Protein AF-T0QA94-F1 (afdb_monomer)

InterPro domains:
  IPR002893 Zinc finger, MYND-type [PF01753] (145-176)
  IPR002893 Zinc finger, MYND-type [PS50865] (138-176)

Foldseek 3Di:
DDDDDDDDDDDDDDDDDDDDDDDDPDPPPDDDPDDDDDDDDDLDDPVVVVVVVVVVVVVVVVVVVVVVVCVVPPDDDDDDDDDDDPPPPPPPPVPDDPPFPADPVRHRDFDAFADDPQLVVLLVLLLQEWAAEQAALQQPDPGHDDQWDADPQQQRHTHNDPVSCVVLCVPVVQLSVVSSVLVHHYDYDHQVVLCSVPPPLCFQVPDPVDQAAQRRRDGPVRADWDAAPQHRGIHGPNVVVDDPPLPDCSHLNCVLLPQALSNVVVVVVDPGSDLLPDPDVVSVCQQAVPPDPPPFQFQHRSNQIGSSDPGHHRPVSGRRSGRCWGAALPDRHTHNAQFFEWEQDPSGIHHCVRNVPDPPRDGNHYHYDDD

Radius of gyration: 29.05 Å; Cα contacts (8 Å, |Δi|>4): 501; chains: 1; bounding box: 118×74×73 Å

Secondary structure (DSSP, 8-state):
-----------------------------PPP--PPPP-----SPPHHHHHHHHHHHHHHHHHHHHHHHHHHSS---------------------S-----B-TTSPBPPPPP---HHHHHHHHHHHTEEEEESBB-STT---BSTT-EE-TTT-S-EESSHHHHHHHHHHHHHHHHHHHHTT-EEEEE-HHHHHHHS-TT--S-TT---SB-TTT--BTTTS-EEE-TTT--EEE--GGG--TT------HHHHHHHHSHHHHHHHHT---S-TTT---HHHHHHHTT---TTS---S--HHHHBTT-SSPPPSTTS-TT--SSEEPSSSS-EE-TTTS-EEEETTEEEETTTTTPPTTPPTT-EEE---

pLDDT: mean 78.5, std 19.85, range [34.31, 98.0]

Mean predicted aligned error: 13.67 Å

Organism: Saprolegnia diclina (strain VS20) (NCBI:txid1156394)

Solvent-accessible surface area (backbone atoms only — not comparable to full-atom values): 22351 Å² total; per-residue (Å²): 136,86,87,86,89,84,83,88,79,90,79,91,79,82,91,76,90,75,89,76,89,76,82,74,84,81,78,78,79,76,75,83,79,85,72,78,83,77,79,84,76,87,88,64,80,58,67,68,55,59,50,49,52,51,52,52,54,50,52,54,51,54,53,52,50,55,54,53,54,57,61,65,75,67,73,88,80,87,77,91,81,90,82,93,72,90,74,80,77,74,72,76,76,78,78,78,74,83,67,67,55,49,43,100,81,70,45,70,49,80,74,79,72,53,68,52,72,69,27,50,49,38,34,57,49,32,75,34,26,28,53,25,60,41,26,29,39,49,73,93,46,87,62,64,49,90,71,42,43,59,41,90,78,27,41,58,50,23,20,68,45,72,65,54,47,58,71,44,35,85,65,45,54,62,47,40,54,53,41,37,73,72,62,34,38,36,42,72,41,50,62,67,63,49,37,72,76,54,45,87,62,48,44,46,38,79,82,60,87,51,76,35,14,75,61,31,58,43,32,66,93,30,30,51,71,38,66,41,91,45,45,33,46,34,23,33,57,43,51,90,73,61,60,86,91,57,68,71,69,87,25,50,40,50,38,26,47,70,49,15,48,48,27,44,38,50,72,73,60,58,90,59,57,31,58,86,76,34,82,52,65,70,51,42,54,51,45,33,38,82,76,40,97,83,76,47,35,30,37,63,16,51,37,30,22,34,44,63,41,94,65,63,56,60,49,86,70,39,56,56,69,45,42,84,30,34,52,24,65,86,48,96,49,73,36,44,69,73,55,42,42,34,19,47,43,96,83,38,43,24,42,36,76,82,45,65,50,65,88,85,64,53,65,38,34,75,43,80,60,94,125

Sequence (371 aa):
MLANGSNFRAVGGSVIQSATNLRRPSMAHRAPTTRAPPNGPDGFPPMHMLQAMLNQAQRSVDKLNKINDKKRNGDNHASDDDDDASDDDDAYDDDGNANERLDMFGNPMPRATRRKPASAARLTLRLKQMFVPRRCEVVDCDLDGADVKPCAKCRCVFYCGRDHQRQDWARHKIDCKHIASLGLSGIPYDEDEELEKFPFDVFPVVNSTVDTCFVCGAGESEVHLGVTECCGLVVCDNEHEYLMGSYSRKHCWRSHGKYTTCGFHKKEGHGHPDWRTCPHMECVKQRENRSDPRGGGGGRSWYATNGFNATPMLASDIPKGSMLTGKCATCPRRIADGWDNVAMTKDGTLCTVCGKVPPGAPPGGVSFQLR

Structure (mmCIF, N/CA/C/O backbone):
data_AF-T0QA94-F1
#
_entry.id   AF-T0QA94-F1
#
loop_
_atom_site.group_PDB
_atom_site.id
_atom_site.type_symbol
_atom_site.label_atom_id
_atom_site.label_alt_id
_atom_site.label_comp_id
_atom_site.label_asym_id
_atom_site.label_entity_id
_atom_site.label_seq_id
_atom_site.pdbx_PDB_ins_code
_atom_site.Cartn_x
_atom_site.Cartn_y
_atom_site.Cartn_z
_atom_site.occupancy
_atom_site.B_iso_or_equiv
_atom_site.auth_seq_id
_atom_site.auth_comp_id
_atom_site.auth_asym_id
_atom_site.auth_atom_id
_atom_site.pdbx_PDB_model_num
ATOM 1 N N . MET A 1 1 ? -82.805 -9.564 35.779 1.00 39.44 1 MET A N 1
ATOM 2 C CA . MET A 1 1 ? -81.622 -9.858 36.610 1.00 39.44 1 MET A CA 1
ATOM 3 C C . MET A 1 1 ? -80.419 -9.165 35.996 1.00 39.44 1 MET A C 1
ATOM 5 O O . MET A 1 1 ? -80.162 -9.380 34.824 1.00 39.44 1 MET A O 1
ATOM 9 N N . LEU A 1 2 ? -79.764 -8.348 36.822 1.00 40.50 2 LEU A N 1
ATOM 10 C CA . LEU A 1 2 ? -78.394 -7.824 36.751 1.00 40.50 2 LEU A CA 1
ATOM 11 C C . LEU A 1 2 ? -77.979 -6.916 35.579 1.00 40.50 2 LEU A C 1
ATOM 13 O O . LEU A 1 2 ? -77.850 -7.308 34.425 1.00 40.50 2 LEU A O 1
ATOM 17 N N . ALA A 1 3 ? -77.719 -5.676 35.992 1.00 48.91 3 ALA A N 1
ATOM 18 C CA . ALA A 1 3 ? -77.043 -4.597 35.302 1.00 48.91 3 ALA A CA 1
ATOM 19 C C . ALA A 1 3 ? -75.530 -4.842 35.176 1.00 48.91 3 ALA A C 1
ATOM 21 O O . ALA A 1 3 ? -74.948 -5.547 35.997 1.00 48.91 3 ALA A O 1
ATOM 22 N N . ASN A 1 4 ? -74.893 -4.149 34.229 1.00 46.69 4 ASN A N 1
ATOM 23 C CA . ASN A 1 4 ? -73.638 -3.447 34.496 1.00 46.69 4 ASN A CA 1
ATOM 24 C C . ASN A 1 4 ? -73.365 -2.395 33.417 1.00 46.69 4 ASN A C 1
ATOM 26 O O . ASN A 1 4 ? -73.217 -2.707 32.239 1.00 46.69 4 ASN A O 1
ATOM 30 N N . GLY A 1 5 ? -73.288 -1.141 33.859 1.00 42.22 5 GLY A N 1
ATOM 31 C CA . GLY A 1 5 ? -72.680 -0.033 33.137 1.00 42.22 5 GLY A CA 1
ATOM 32 C C . GLY A 1 5 ? -71.413 0.423 33.860 1.00 42.22 5 GLY A C 1
ATOM 33 O O . GLY A 1 5 ? -71.286 0.234 35.068 1.00 42.22 5 GLY A O 1
ATOM 34 N N . SER A 1 6 ? -70.475 1.023 33.130 1.00 41.94 6 SER A N 1
ATOM 35 C CA . SER A 1 6 ? -69.462 1.971 33.637 1.00 41.94 6 SER A CA 1
ATOM 36 C C . SER A 1 6 ? -68.804 2.631 32.415 1.00 41.94 6 SER A C 1
ATOM 38 O O . SER A 1 6 ? -68.250 1.948 31.566 1.00 41.94 6 SER A O 1
ATOM 40 N N . ASN A 1 7 ? -69.088 3.905 32.145 1.00 41.56 7 ASN A N 1
ATOM 41 C CA . ASN A 1 7 ? -68.403 5.111 32.641 1.00 41.56 7 ASN A CA 1
ATOM 42 C C . ASN A 1 7 ? -67.219 5.550 31.763 1.00 41.56 7 ASN A C 1
ATOM 44 O O . ASN A 1 7 ? -66.060 5.250 32.031 1.00 41.56 7 ASN A O 1
ATOM 48 N N . PHE A 1 8 ? -67.552 6.364 30.758 1.00 39.94 8 PHE A N 1
ATOM 49 C CA . PHE A 1 8 ? -66.645 7.314 30.119 1.00 39.94 8 PHE A CA 1
ATOM 50 C C . PHE A 1 8 ? -66.396 8.492 31.072 1.00 39.94 8 PHE A C 1
ATOM 52 O O . PHE A 1 8 ? -67.340 9.148 31.511 1.00 39.94 8 PHE A O 1
ATOM 59 N N . ARG A 1 9 ? -65.127 8.787 31.367 1.00 43.50 9 ARG A N 1
ATOM 60 C CA . ARG A 1 9 ? -64.711 10.031 32.027 1.00 43.50 9 ARG A CA 1
ATOM 61 C C . ARG A 1 9 ? -63.928 10.879 31.033 1.00 43.50 9 ARG A C 1
ATOM 63 O O . ARG A 1 9 ? -62.836 10.507 30.618 1.00 43.50 9 ARG A O 1
ATOM 70 N N . ALA A 1 10 ? -64.506 12.022 30.684 1.00 45.50 10 ALA A N 1
ATOM 71 C CA . ALA A 1 10 ? -63.812 13.137 30.065 1.00 45.50 10 ALA A CA 1
ATOM 72 C C . ALA A 1 10 ? -62.982 13.873 31.126 1.00 45.50 10 ALA A C 1
ATOM 74 O O . ALA A 1 10 ? -63.471 14.130 32.226 1.00 45.50 10 ALA A O 1
ATOM 75 N N . VAL A 1 11 ? -61.752 14.246 30.778 1.00 46.16 11 VAL A N 1
ATOM 76 C CA . VAL A 1 11 ? -60.982 15.262 31.501 1.00 46.16 11 VAL A CA 1
ATOM 77 C C . VAL A 1 11 ? -60.382 16.195 30.458 1.00 46.16 11 VAL A C 1
ATOM 79 O O . VAL A 1 11 ? -59.527 15.798 29.670 1.00 46.16 11 VAL A O 1
ATOM 82 N N . GLY A 1 12 ? -60.893 17.426 30.432 1.00 45.09 12 GLY A N 1
ATOM 83 C CA . GLY A 1 12 ? -60.278 18.548 29.737 1.00 45.09 12 GLY A CA 1
ATOM 84 C C . GLY A 1 12 ? -59.026 19.009 30.480 1.00 45.09 12 GLY A C 1
ATOM 85 O O . GLY A 1 12 ? -58.983 18.997 31.709 1.00 45.09 12 GLY A O 1
ATOM 86 N N . GLY A 1 13 ? -58.010 19.413 29.723 1.00 37.00 13 GLY A N 1
ATOM 87 C CA . GLY A 1 13 ? -56.735 19.893 30.242 1.00 37.00 13 GLY A CA 1
ATOM 88 C C . GLY A 1 13 ? -56.218 21.045 29.394 1.00 37.00 13 GLY A C 1
ATOM 89 O O . GLY A 1 13 ? -55.941 20.884 28.213 1.00 37.00 13 GLY A O 1
ATOM 90 N N . SER A 1 14 ? -56.166 22.202 30.042 1.00 40.41 14 SER A N 1
ATOM 91 C CA . SER A 1 14 ? -55.865 23.544 29.557 1.00 40.41 14 SER A CA 1
ATOM 92 C C . SER A 1 14 ? -54.605 23.690 28.693 1.00 40.41 14 SER A C 1
ATOM 94 O O . SER A 1 14 ? -53.555 23.117 28.977 1.00 40.41 14 SER A O 1
ATOM 96 N N . VAL A 1 15 ? -54.711 24.565 27.692 1.00 47.59 15 VAL A N 1
ATOM 97 C CA . VAL A 1 15 ? -53.607 25.125 26.908 1.00 47.59 15 VAL A CA 1
ATOM 98 C C . VAL A 1 15 ? -52.824 26.100 27.792 1.00 47.59 15 VAL A C 1
ATOM 100 O O . VAL A 1 15 ? -53.348 27.140 28.181 1.00 47.59 15 VAL A O 1
ATOM 103 N N . ILE A 1 16 ? -51.558 25.792 28.078 1.00 42.38 16 ILE A N 1
ATOM 104 C CA . ILE A 1 16 ? -50.583 26.765 28.584 1.00 42.38 16 ILE A CA 1
ATOM 105 C C . ILE A 1 16 ? -49.449 26.844 27.567 1.00 42.38 16 ILE A C 1
ATOM 107 O O . ILE A 1 16 ? -48.626 25.941 27.435 1.00 42.38 16 ILE A O 1
ATOM 111 N N . GLN A 1 17 ? -49.436 27.950 26.827 1.00 46.09 17 GLN A N 1
ATOM 112 C CA . GLN A 1 17 ? -48.288 28.396 26.056 1.00 46.09 17 GLN A CA 1
ATOM 113 C C . GLN A 1 17 ? -47.195 28.822 27.041 1.00 46.09 17 GLN A C 1
ATOM 115 O O . GLN A 1 17 ? -47.398 29.706 27.869 1.00 46.09 17 GLN A O 1
ATOM 120 N N . SER A 1 18 ? -46.028 28.193 26.968 1.00 39.38 18 SER A N 1
ATOM 121 C CA . SER A 1 18 ? -44.815 28.669 27.632 1.00 39.38 18 SER A CA 1
ATOM 122 C C . SER A 1 18 ? -43.695 28.706 26.608 1.00 39.38 18 SER A C 1
ATOM 124 O O . SER A 1 18 ? -43.066 27.701 26.287 1.00 39.38 18 SER A O 1
ATOM 126 N N . ALA A 1 19 ? -43.501 29.903 26.059 1.00 44.25 19 ALA A N 1
ATOM 127 C CA . ALA A 1 19 ? -42.367 30.260 25.233 1.00 44.25 19 ALA A CA 1
ATOM 128 C C . ALA A 1 19 ? -41.099 30.252 26.096 1.00 44.25 19 ALA A C 1
ATOM 130 O O . ALA A 1 19 ? -40.897 31.126 26.937 1.00 44.25 19 ALA A O 1
ATOM 131 N N . THR A 1 20 ? -40.233 29.266 25.880 1.00 40.88 20 THR A N 1
ATOM 132 C CA . THR A 1 20 ? -38.862 29.283 26.390 1.00 40.88 20 THR A CA 1
ATOM 133 C C . THR A 1 20 ? -37.932 29.739 25.272 1.00 40.88 20 THR A C 1
ATOM 135 O O . THR A 1 20 ? -37.656 29.035 24.304 1.00 40.88 20 THR A O 1
ATOM 138 N N . ASN A 1 21 ? -37.475 30.984 25.413 1.00 46.50 21 ASN A N 1
ATOM 139 C CA . ASN A 1 21 ? -36.392 31.584 24.647 1.00 46.50 21 ASN A CA 1
ATOM 140 C C . ASN A 1 21 ? -35.076 30.852 24.950 1.00 46.50 21 ASN A C 1
ATOM 142 O O . ASN A 1 21 ? -34.392 31.178 25.920 1.00 46.50 21 ASN A O 1
ATOM 146 N N . LEU A 1 22 ? -34.687 29.903 24.098 1.00 38.88 22 LEU A N 1
ATOM 147 C CA . LEU A 1 22 ? -33.303 29.442 24.017 1.00 38.88 22 LEU A CA 1
ATOM 148 C C . LEU A 1 22 ? -32.576 30.262 22.950 1.00 38.88 22 LEU A C 1
ATOM 150 O O . LEU A 1 22 ? -32.719 30.055 21.745 1.00 38.88 22 LEU A O 1
ATOM 154 N N . ARG A 1 23 ? -31.797 31.232 23.438 1.00 37.19 23 ARG A N 1
ATOM 155 C CA . ARG A 1 23 ? -30.817 31.996 22.667 1.00 37.19 23 ARG A CA 1
ATOM 156 C C . ARG A 1 23 ? -29.830 31.027 22.012 1.00 37.19 23 ARG A C 1
ATOM 158 O O . ARG A 1 23 ? -29.016 30.412 22.694 1.00 37.19 23 ARG A O 1
ATOM 165 N N . ARG A 1 24 ? -29.880 30.929 20.684 1.00 38.28 24 ARG A N 1
ATOM 166 C CA . ARG A 1 24 ? -28.776 30.401 19.877 1.00 38.28 24 ARG A CA 1
ATOM 167 C C . ARG A 1 24 ? -27.602 31.388 19.954 1.00 38.28 24 ARG A C 1
ATOM 169 O O . ARG A 1 24 ? -27.835 32.582 19.752 1.00 38.28 24 ARG A O 1
ATOM 176 N N . PRO A 1 25 ? -26.359 30.948 20.204 1.00 40.47 25 PRO A N 1
ATOM 177 C CA . PRO A 1 25 ? -25.208 31.800 19.969 1.00 40.47 25 PRO A CA 1
ATOM 178 C C . PRO A 1 25 ? -25.073 32.042 18.461 1.00 40.47 25 PRO A C 1
ATOM 180 O O . PRO A 1 25 ? -24.965 31.117 17.657 1.00 40.47 25 PRO A O 1
ATOM 183 N N . SER A 1 26 ? -25.131 33.320 18.101 1.00 34.31 26 SER A N 1
ATOM 184 C CA . SER A 1 26 ? -24.800 33.863 16.789 1.00 34.31 26 SER A CA 1
ATOM 185 C C . SER A 1 26 ? -23.348 33.519 16.449 1.00 34.31 26 SER A C 1
ATOM 187 O O . SER A 1 26 ? -22.424 34.174 16.931 1.00 34.31 26 SER A O 1
ATOM 189 N N . MET A 1 27 ? -23.145 32.508 15.605 1.00 39.09 27 MET A N 1
ATOM 190 C CA . MET A 1 27 ? -21.899 32.324 14.863 1.00 39.09 27 MET A CA 1
ATOM 191 C C . MET A 1 27 ? -21.806 33.467 13.851 1.00 39.09 27 MET A C 1
ATOM 193 O O . MET A 1 27 ? -22.441 33.442 12.798 1.00 39.09 27 MET A O 1
ATOM 197 N N . ALA A 1 28 ? -21.064 34.513 14.209 1.00 35.12 28 ALA A N 1
ATOM 198 C CA . ALA A 1 28 ? -20.708 35.574 13.286 1.00 35.12 28 ALA A CA 1
ATOM 199 C C . ALA A 1 28 ? -19.856 34.970 12.162 1.00 35.12 28 ALA A C 1
ATOM 201 O O . ALA A 1 28 ? -18.692 34.622 12.362 1.00 35.12 28 ALA A O 1
ATOM 202 N N . HIS A 1 29 ? -20.452 34.844 10.979 1.00 36.75 29 HIS A N 1
ATOM 203 C CA . HIS A 1 29 ? -19.726 34.627 9.740 1.00 36.75 29 HIS A CA 1
ATOM 204 C C . HIS A 1 29 ? -18.746 35.788 9.545 1.00 36.75 29 HIS A C 1
ATOM 206 O O . HIS A 1 29 ? -19.143 36.913 9.241 1.00 36.75 29 HIS A O 1
ATOM 212 N N . ARG A 1 30 ? -17.450 35.519 9.728 1.00 37.78 30 ARG A N 1
ATOM 213 C CA . ARG A 1 30 ? -16.406 36.375 9.166 1.00 37.78 30 ARG A CA 1
ATOM 214 C C . ARG A 1 30 ? -16.499 36.264 7.649 1.00 37.78 30 ARG A C 1
ATOM 216 O O . ARG A 1 30 ? -16.363 35.175 7.096 1.00 37.78 30 ARG A O 1
ATOM 223 N N . ALA A 1 31 ? -16.759 37.396 7.005 1.00 36.28 31 ALA A N 1
ATOM 224 C CA . ALA A 1 31 ? -16.679 37.538 5.563 1.00 36.28 31 ALA A CA 1
ATOM 225 C C . ALA A 1 31 ? -15.277 37.128 5.068 1.00 36.28 31 ALA A C 1
ATOM 227 O O . ALA A 1 31 ? -14.283 37.454 5.730 1.00 36.28 31 ALA A O 1
ATOM 228 N N . PRO A 1 32 ? -15.171 36.437 3.922 1.00 38.12 32 PRO A N 1
ATOM 229 C CA . PRO A 1 32 ? -13.886 36.153 3.311 1.00 38.12 32 PRO A CA 1
ATOM 230 C C . PRO A 1 32 ? -13.275 37.471 2.836 1.00 38.12 32 PRO A C 1
ATOM 232 O O . PRO A 1 32 ? -13.829 38.176 1.994 1.00 38.12 32 PRO A O 1
ATOM 235 N N . THR A 1 33 ? -12.123 37.822 3.397 1.00 37.84 33 THR A N 1
ATOM 236 C CA . THR A 1 33 ? -11.289 38.897 2.870 1.00 37.84 33 THR A CA 1
ATOM 237 C C . THR A 1 33 ? -10.797 38.476 1.492 1.00 37.84 33 THR A C 1
ATOM 239 O O . THR A 1 33 ? -9.963 37.579 1.375 1.00 37.84 33 THR A O 1
ATOM 242 N N . THR A 1 34 ? -11.309 39.125 0.452 1.00 39.06 34 THR A N 1
ATOM 243 C CA . THR A 1 34 ? -10.773 39.066 -0.906 1.00 39.06 34 THR A CA 1
ATOM 244 C C . THR A 1 34 ? -9.360 39.648 -0.904 1.00 39.06 34 THR A C 1
ATOM 246 O O . THR A 1 34 ? -9.174 40.861 -1.011 1.00 39.06 34 THR A O 1
ATOM 249 N N . ARG A 1 35 ? -8.349 38.791 -0.743 1.00 36.94 35 ARG A N 1
ATOM 250 C CA . ARG A 1 35 ? -6.980 39.105 -1.153 1.00 36.94 35 ARG A CA 1
ATOM 251 C C . ARG A 1 35 ? -6.830 38.690 -2.610 1.00 36.94 35 ARG A C 1
ATOM 253 O O . ARG A 1 35 ? -7.081 37.540 -2.955 1.00 36.94 35 ARG A O 1
ATOM 260 N N . ALA A 1 36 ? -6.452 39.653 -3.443 1.00 40.12 36 ALA A N 1
ATOM 261 C CA . ALA A 1 36 ? -6.020 39.414 -4.812 1.00 40.12 36 ALA A CA 1
ATOM 262 C C . ALA A 1 36 ? -4.850 38.404 -4.838 1.00 40.12 36 ALA A C 1
ATOM 264 O O . ALA A 1 36 ? -4.050 38.392 -3.895 1.00 40.12 36 ALA A O 1
ATOM 265 N N . PRO A 1 37 ? -4.740 37.568 -5.885 1.00 38.50 37 PRO A N 1
ATOM 266 C CA . PRO A 1 37 ? -3.663 36.594 -5.994 1.00 38.50 37 PRO A CA 1
ATOM 267 C C . PRO A 1 37 ? -2.320 37.314 -6.194 1.00 38.50 37 PRO A C 1
ATOM 269 O O . PRO A 1 37 ? -2.229 38.194 -7.055 1.00 38.50 37 PRO A O 1
ATOM 272 N N . PRO A 1 38 ? -1.265 36.971 -5.435 1.00 43.75 38 PRO A N 1
ATOM 273 C CA . PRO A 1 38 ? 0.080 37.328 -5.837 1.00 43.75 38 PRO A CA 1
ATOM 274 C C . PRO A 1 38 ? 0.463 36.480 -7.054 1.00 43.75 38 PRO A C 1
ATOM 276 O O . PRO A 1 38 ? 0.196 35.281 -7.111 1.00 43.75 38 PRO A O 1
ATOM 279 N N . ASN A 1 39 ? 1.068 37.148 -8.032 1.00 41.75 39 ASN A N 1
ATOM 280 C CA . ASN A 1 39 ? 1.710 36.547 -9.193 1.00 41.75 39 ASN A CA 1
ATOM 281 C C . ASN A 1 39 ? 2.554 35.323 -8.792 1.00 41.75 39 ASN A C 1
ATOM 283 O O . ASN A 1 39 ? 3.254 35.365 -7.778 1.00 41.75 39 ASN A O 1
ATOM 287 N N . GLY A 1 40 ? 2.482 34.257 -9.596 1.00 44.03 40 GLY A N 1
ATOM 288 C CA . GLY A 1 40 ? 3.290 33.049 -9.417 1.00 44.03 40 GLY A CA 1
ATOM 289 C C . GLY A 1 40 ? 4.795 33.336 -9.409 1.00 44.03 40 GLY A C 1
ATOM 290 O O . GLY A 1 40 ? 5.244 34.370 -9.913 1.00 44.03 40 GLY A O 1
ATOM 291 N N . PRO A 1 41 ? 5.574 32.413 -8.831 1.00 49.84 41 PRO A N 1
ATOM 292 C CA . PRO A 1 41 ? 6.520 31.702 -9.690 1.00 49.84 41 PRO A CA 1
ATOM 293 C C . PRO A 1 41 ? 6.672 30.211 -9.335 1.00 49.84 41 PRO A C 1
ATOM 295 O O . PRO A 1 41 ? 6.612 29.827 -8.171 1.00 49.84 41 PRO A O 1
ATOM 298 N N . ASP A 1 42 ? 6.869 29.391 -10.369 1.00 52.03 42 ASP A N 1
ATOM 299 C CA . ASP A 1 42 ? 7.650 28.144 -10.401 1.00 52.03 42 ASP A CA 1
ATOM 300 C C . ASP A 1 42 ? 7.846 27.407 -9.060 1.00 52.03 42 ASP A C 1
ATOM 302 O O . ASP A 1 42 ? 8.911 27.438 -8.446 1.00 52.03 42 ASP A O 1
ATOM 306 N N . GLY A 1 43 ? 6.807 26.696 -8.621 1.00 43.69 43 GLY A N 1
ATOM 307 C CA . GLY A 1 43 ? 6.796 25.888 -7.398 1.00 43.69 43 GLY A CA 1
ATOM 308 C C . GLY A 1 43 ? 7.331 24.463 -7.563 1.00 43.69 43 GLY A C 1
ATOM 309 O O . GLY A 1 43 ? 6.777 23.549 -6.962 1.00 43.69 43 GLY A O 1
ATOM 310 N N . PHE A 1 44 ? 8.369 24.243 -8.374 1.00 48.16 44 PHE A N 1
ATOM 311 C CA . PHE A 1 44 ? 9.079 22.959 -8.364 1.00 48.16 44 PHE A CA 1
ATOM 312 C C . PHE A 1 44 ? 10.291 23.051 -7.432 1.00 48.16 44 PHE A C 1
ATOM 314 O O . PHE A 1 44 ? 11.080 23.993 -7.565 1.00 48.16 44 PHE A O 1
ATOM 321 N N . PRO A 1 45 ? 10.497 22.087 -6.514 1.00 53.94 45 PRO A N 1
ATOM 322 C CA . PRO A 1 45 ? 11.732 22.034 -5.754 1.00 53.94 45 PRO A CA 1
ATOM 323 C C . PRO A 1 45 ? 12.896 21.911 -6.747 1.00 53.94 45 PRO A C 1
ATOM 325 O O . PRO A 1 45 ? 12.838 21.103 -7.681 1.00 53.94 45 PRO A O 1
ATOM 328 N N . PRO A 1 46 ? 13.958 22.713 -6.596 1.00 60.66 46 PRO A N 1
ATOM 329 C CA . PRO A 1 46 ? 15.072 22.681 -7.526 1.00 60.66 46 PRO A CA 1
ATOM 330 C C . PRO A 1 46 ? 15.676 21.269 -7.545 1.00 60.66 46 PRO A C 1
ATOM 332 O O . PRO A 1 46 ? 15.890 20.670 -6.493 1.00 60.66 46 PRO A O 1
ATOM 335 N N . MET A 1 47 ? 15.965 20.736 -8.738 1.00 62.06 47 MET A N 1
ATOM 336 C CA . MET A 1 47 ? 16.381 19.336 -8.971 1.00 62.06 47 MET A CA 1
ATOM 337 C C . MET A 1 47 ? 17.490 18.820 -8.038 1.00 62.06 47 MET A C 1
ATOM 339 O O . MET A 1 47 ? 17.543 17.631 -7.722 1.00 62.06 47 MET A O 1
ATOM 343 N N . HIS A 1 48 ? 18.361 19.704 -7.544 1.00 62.84 48 HIS A N 1
ATOM 344 C CA . HIS A 1 48 ? 19.404 19.339 -6.585 1.00 62.84 48 HIS A CA 1
ATOM 345 C C . HIS A 1 48 ? 18.844 18.837 -5.241 1.00 62.84 48 HIS A C 1
ATOM 347 O O . HIS A 1 48 ? 19.472 17.999 -4.597 1.00 62.84 48 HIS A O 1
ATOM 353 N N . MET A 1 49 ? 17.666 19.306 -4.825 1.00 64.12 49 MET A N 1
ATOM 354 C CA . MET A 1 49 ? 17.009 18.904 -3.583 1.00 64.12 49 MET A CA 1
ATOM 355 C C . MET A 1 49 ? 16.396 17.505 -3.716 1.00 64.12 49 MET A C 1
ATOM 357 O O . MET A 1 49 ? 16.610 16.660 -2.848 1.00 64.12 49 MET A O 1
ATOM 361 N N . LEU A 1 50 ? 15.760 17.204 -4.854 1.00 57.72 50 LEU A N 1
ATOM 362 C CA . LEU A 1 50 ? 15.266 15.858 -5.160 1.00 57.72 50 LEU A CA 1
ATOM 363 C C . LEU A 1 50 ? 16.424 14.845 -5.238 1.00 57.72 50 LEU A C 1
ATOM 365 O O . LEU A 1 50 ? 16.351 13.760 -4.657 1.00 57.72 50 LEU A O 1
ATOM 369 N N . GLN A 1 51 ? 17.542 15.230 -5.863 1.00 72.44 51 GLN A N 1
ATOM 370 C CA . GLN A 1 51 ? 18.756 14.412 -5.896 1.00 72.44 51 GLN A CA 1
ATOM 371 C C . GLN A 1 51 ? 19.368 14.221 -4.497 1.00 72.44 51 GLN A C 1
ATOM 373 O O . GLN A 1 51 ? 19.832 13.128 -4.169 1.00 72.44 51 GLN A O 1
ATOM 378 N N . ALA A 1 52 ? 19.352 15.249 -3.642 1.00 69.69 52 ALA A N 1
ATOM 379 C CA . ALA A 1 52 ? 19.827 15.147 -2.262 1.00 69.69 52 ALA A CA 1
ATOM 380 C C . ALA A 1 52 ? 18.972 14.174 -1.431 1.00 69.69 52 ALA A C 1
ATOM 382 O O . ALA A 1 52 ? 19.524 13.369 -0.677 1.00 69.69 52 ALA A O 1
ATOM 383 N N . MET A 1 53 ? 17.651 14.179 -1.624 1.00 69.00 53 MET A N 1
ATOM 384 C CA . MET A 1 53 ? 16.733 13.244 -0.965 1.00 69.00 53 MET A CA 1
ATOM 385 C C . MET A 1 53 ? 16.947 11.800 -1.440 1.00 69.00 53 MET A C 1
ATOM 387 O O . MET A 1 53 ? 17.025 10.887 -0.614 1.00 69.00 53 MET A O 1
ATOM 391 N N . LEU A 1 54 ? 17.135 11.581 -2.747 1.00 71.88 54 LEU A N 1
ATOM 392 C CA . LEU A 1 54 ? 17.482 10.261 -3.291 1.00 71.88 54 LEU A CA 1
ATOM 393 C C . LEU A 1 54 ? 18.835 9.766 -2.757 1.00 71.88 54 LEU A C 1
ATOM 395 O O . LEU A 1 54 ? 18.952 8.615 -2.333 1.00 71.88 54 LEU A O 1
ATOM 399 N N . ASN A 1 55 ? 19.833 10.648 -2.669 1.00 81.19 55 ASN A N 1
ATOM 400 C CA . ASN A 1 55 ? 21.137 10.327 -2.090 1.00 81.19 55 ASN A CA 1
ATOM 401 C C . ASN A 1 55 ? 21.040 9.991 -0.587 1.00 81.19 55 ASN A C 1
ATOM 403 O O . ASN A 1 55 ? 21.754 9.111 -0.102 1.00 81.19 55 ASN A O 1
ATOM 407 N N . GLN A 1 56 ? 20.156 10.650 0.168 1.00 79.69 56 GLN A N 1
ATOM 408 C CA . GLN A 1 56 ? 19.926 10.356 1.588 1.00 79.69 56 GLN A CA 1
ATOM 409 C C . GLN A 1 56 ? 19.223 9.005 1.794 1.00 79.69 56 GLN A C 1
ATOM 411 O O . GLN A 1 56 ? 19.590 8.241 2.697 1.00 79.69 56 GLN A O 1
ATOM 416 N N . ALA A 1 57 ? 18.257 8.680 0.931 1.00 69.56 57 ALA A N 1
ATOM 417 C CA . ALA A 1 57 ? 17.616 7.371 0.905 1.00 69.56 57 ALA A CA 1
ATOM 418 C C . ALA A 1 57 ? 18.629 6.264 0.567 1.00 69.56 57 ALA A C 1
ATOM 420 O O . ALA A 1 57 ? 18.693 5.255 1.274 1.00 69.56 57 ALA A O 1
ATOM 421 N N . GLN A 1 58 ? 19.495 6.488 -0.427 1.00 77.88 58 GLN A N 1
ATOM 422 C CA . GLN A 1 58 ? 20.542 5.540 -0.811 1.00 77.88 58 GLN A CA 1
ATOM 423 C C . GLN A 1 58 ? 21.539 5.287 0.334 1.00 77.88 58 GLN A C 1
ATOM 425 O O . GLN A 1 58 ? 21.819 4.136 0.661 1.00 77.88 58 GLN A O 1
ATOM 430 N N . ARG A 1 59 ? 21.973 6.333 1.054 1.00 84.75 59 ARG A N 1
ATOM 431 C CA . ARG A 1 59 ? 22.854 6.193 2.235 1.00 84.75 59 ARG A CA 1
ATOM 432 C C . ARG A 1 59 ? 22.227 5.371 3.361 1.00 84.75 59 ARG A C 1
ATOM 434 O O . ARG A 1 59 ? 22.933 4.667 4.085 1.00 84.75 59 ARG A O 1
ATOM 441 N N . SER A 1 60 ? 20.910 5.463 3.528 1.00 78.12 60 SER A N 1
ATOM 442 C CA . SER A 1 60 ? 20.178 4.679 4.526 1.00 78.12 60 SER A CA 1
ATOM 443 C C . SER A 1 60 ? 20.100 3.199 4.132 1.00 78.12 60 SER A C 1
ATOM 445 O O . SER A 1 60 ? 20.255 2.335 4.996 1.00 78.12 60 SER A O 1
ATOM 447 N N . VAL A 1 61 ? 19.960 2.898 2.836 1.00 76.50 61 VAL A N 1
ATOM 448 C CA . VAL A 1 61 ? 20.052 1.531 2.296 1.00 76.50 61 VAL A CA 1
ATOM 449 C C . VAL A 1 61 ? 21.466 0.964 2.466 1.00 76.50 61 VAL A C 1
ATOM 451 O O . VAL A 1 61 ? 21.617 -0.136 2.996 1.00 76.50 61 VAL A O 1
ATOM 454 N N . ASP A 1 62 ? 22.507 1.729 2.134 1.00 83.06 62 ASP A N 1
ATOM 455 C CA . ASP A 1 62 ? 23.902 1.287 2.281 1.00 83.06 62 ASP A CA 1
ATOM 456 C C . ASP A 1 62 ? 24.271 1.012 3.748 1.00 83.06 62 ASP A C 1
ATOM 458 O O . ASP A 1 62 ? 25.001 0.067 4.057 1.00 83.06 62 ASP A O 1
ATOM 462 N N . LYS A 1 63 ? 23.729 1.805 4.685 1.00 85.50 63 LYS A N 1
ATOM 463 C CA . LYS A 1 63 ? 23.905 1.583 6.127 1.00 85.50 63 LYS A CA 1
ATOM 464 C C . LYS A 1 63 ? 23.239 0.285 6.593 1.00 85.50 63 LYS A C 1
ATOM 466 O O . LYS A 1 63 ? 23.809 -0.406 7.434 1.00 85.50 63 LYS A O 1
ATOM 471 N N . LEU A 1 64 ? 22.068 -0.060 6.055 1.00 75.00 64 LEU A N 1
ATOM 472 C CA . LEU A 1 64 ? 21.382 -1.320 6.365 1.00 75.00 64 LEU A CA 1
ATOM 473 C C . LEU A 1 64 ? 22.122 -2.533 5.787 1.00 75.00 64 LEU A C 1
ATOM 475 O O . LEU A 1 64 ? 22.275 -3.531 6.490 1.00 75.00 64 LEU A O 1
ATOM 479 N N . ASN A 1 65 ? 22.646 -2.429 4.564 1.00 75.44 65 ASN A N 1
ATOM 480 C CA . ASN A 1 65 ? 23.436 -3.500 3.949 1.00 75.44 65 ASN A CA 1
ATOM 481 C C . ASN A 1 65 ? 24.713 -3.788 4.754 1.00 75.44 65 ASN A C 1
ATOM 483 O O . ASN A 1 65 ? 24.955 -4.934 5.120 1.00 75.44 65 ASN A O 1
ATOM 487 N N . LYS A 1 66 ? 25.440 -2.745 5.185 1.00 80.81 66 LYS A N 1
ATOM 488 C CA . LYS A 1 66 ? 26.620 -2.896 6.059 1.00 80.81 66 LYS A CA 1
ATOM 489 C C . LYS A 1 66 ? 26.315 -3.574 7.399 1.00 80.81 66 LYS A C 1
ATOM 491 O O . LYS A 1 66 ? 27.171 -4.273 7.934 1.00 80.81 66 LYS A O 1
ATOM 496 N N . ILE A 1 67 ? 25.122 -3.367 7.965 1.00 76.62 67 ILE A N 1
ATOM 497 C CA . ILE A 1 67 ? 24.705 -4.041 9.207 1.00 76.62 67 ILE A CA 1
ATOM 498 C C . ILE A 1 67 ? 24.458 -5.535 8.954 1.00 76.62 67 ILE A C 1
ATOM 500 O O . ILE A 1 67 ? 24.839 -6.357 9.787 1.00 76.62 67 ILE A O 1
ATOM 504 N N . ASN A 1 68 ? 23.866 -5.893 7.812 1.00 65.38 68 ASN A N 1
ATOM 505 C CA . ASN A 1 68 ? 23.636 -7.290 7.442 1.00 65.38 68 ASN A CA 1
ATOM 506 C C . ASN A 1 68 ? 24.941 -8.033 7.129 1.00 65.38 68 ASN A C 1
ATOM 508 O O . ASN A 1 68 ? 25.116 -9.148 7.615 1.00 65.38 68 ASN A O 1
ATOM 512 N N . ASP A 1 69 ? 25.878 -7.409 6.413 1.00 70.75 69 ASP A N 1
ATOM 513 C CA . ASP A 1 69 ? 27.177 -8.022 6.096 1.00 70.75 69 ASP A CA 1
ATOM 514 C C . ASP A 1 69 ? 27.992 -8.300 7.365 1.00 70.75 69 ASP A C 1
ATOM 516 O O . ASP A 1 69 ? 28.572 -9.373 7.531 1.00 70.75 69 ASP A O 1
ATOM 520 N N . LYS A 1 70 ? 27.958 -7.376 8.334 1.00 67.69 70 LYS A N 1
ATOM 521 C CA . LYS A 1 70 ? 28.650 -7.551 9.618 1.00 67.69 70 LYS A CA 1
ATOM 522 C C . LYS A 1 70 ? 28.052 -8.672 10.472 1.00 67.69 70 LYS A C 1
ATOM 524 O O . LYS A 1 70 ? 28.761 -9.266 11.274 1.00 67.69 70 LYS A O 1
ATOM 529 N N . LYS A 1 71 ? 26.761 -8.965 10.294 1.00 66.50 71 LYS A N 1
ATOM 530 C CA . LYS A 1 71 ? 26.076 -10.076 10.964 1.00 66.50 71 LYS A CA 1
ATOM 531 C C . LYS A 1 71 ? 26.358 -11.423 10.292 1.00 66.50 71 LYS A C 1
ATOM 533 O O . LYS A 1 71 ? 26.276 -12.448 10.949 1.00 66.50 71 LYS A O 1
ATOM 538 N N . ARG A 1 72 ? 26.705 -11.413 9.002 1.00 60.22 72 ARG A N 1
ATOM 539 C CA . ARG A 1 72 ? 27.028 -12.614 8.222 1.00 60.22 72 ARG A CA 1
ATOM 540 C C . ARG A 1 72 ? 28.467 -13.096 8.438 1.00 60.22 72 ARG A C 1
ATOM 542 O O . ARG A 1 72 ? 28.712 -14.287 8.352 1.00 60.22 72 ARG A O 1
ATOM 549 N N . ASN A 1 73 ? 29.378 -12.187 8.789 1.00 60.41 73 ASN A N 1
ATOM 550 C CA . ASN A 1 73 ? 30.787 -12.500 9.061 1.00 60.41 73 ASN A CA 1
ATOM 551 C C . ASN A 1 73 ? 31.110 -12.723 10.555 1.00 60.41 73 ASN A C 1
ATOM 553 O O . ASN A 1 73 ? 32.281 -12.835 10.905 1.00 60.41 73 ASN A O 1
ATOM 557 N N . GLY A 1 74 ? 30.109 -12.713 11.445 1.00 51.00 74 GLY A N 1
ATOM 558 C CA . GLY A 1 74 ? 30.315 -12.758 12.900 1.00 51.00 74 GLY A CA 1
ATOM 559 C C . GLY A 1 74 ? 30.307 -14.150 13.534 1.00 51.00 74 GLY A C 1
ATOM 560 O O . GLY A 1 74 ? 30.881 -14.310 14.605 1.00 51.00 74 GLY A O 1
ATOM 561 N N . ASP A 1 75 ? 29.713 -15.144 12.877 1.00 53.25 75 ASP A N 1
ATOM 562 C CA . ASP A 1 75 ? 29.521 -16.483 13.434 1.00 53.25 75 ASP A CA 1
ATOM 563 C C . ASP A 1 75 ? 29.998 -17.506 12.398 1.00 53.25 75 ASP A C 1
ATOM 565 O O . ASP A 1 75 ? 29.249 -17.812 11.481 1.00 53.25 75 ASP A O 1
ATOM 569 N N . ASN A 1 76 ? 31.255 -17.956 12.487 1.00 47.59 76 ASN A N 1
ATOM 570 C CA . ASN A 1 76 ? 31.725 -19.240 11.944 1.00 47.59 76 ASN A CA 1
ATOM 571 C C . ASN A 1 76 ? 33.149 -19.520 12.450 1.00 47.59 76 ASN A C 1
ATOM 573 O O . ASN A 1 76 ? 34.145 -19.125 11.844 1.00 47.59 76 ASN A O 1
ATOM 577 N N . HIS A 1 77 ? 33.230 -20.200 13.591 1.00 50.97 77 HIS A N 1
ATOM 578 C CA . HIS A 1 77 ? 34.419 -20.932 14.012 1.00 50.97 77 HIS A CA 1
ATOM 579 C C . HIS A 1 77 ? 33.980 -22.302 14.546 1.00 50.97 77 HIS A C 1
ATOM 581 O O . HIS A 1 77 ? 33.040 -22.354 15.339 1.00 50.97 77 HIS A O 1
ATOM 587 N N . ALA A 1 78 ? 34.699 -23.348 14.121 1.00 45.22 78 ALA A N 1
ATOM 588 C CA . ALA A 1 78 ? 34.460 -24.790 14.291 1.00 45.22 78 ALA A CA 1
ATOM 589 C C . ALA A 1 78 ? 33.366 -25.361 13.363 1.00 45.22 78 ALA A C 1
ATOM 591 O O . ALA A 1 78 ? 32.244 -24.872 13.365 1.00 45.22 78 ALA A O 1
ATOM 592 N N . SER A 1 79 ? 33.606 -26.374 12.533 1.00 50.78 79 SER A N 1
ATOM 593 C CA . SER A 1 79 ? 34.656 -27.399 12.509 1.00 50.78 79 SER A CA 1
ATOM 594 C C . SER A 1 79 ? 34.935 -27.835 11.069 1.00 50.78 79 SER A C 1
ATOM 596 O O . SER A 1 79 ? 34.009 -27.925 10.262 1.00 50.78 79 SER A O 1
ATOM 598 N N . ASP A 1 80 ? 36.213 -28.092 10.800 1.00 54.47 80 ASP A N 1
ATOM 599 C CA . ASP A 1 80 ? 36.702 -28.907 9.691 1.00 54.47 80 ASP A CA 1
ATOM 600 C C . ASP A 1 80 ? 36.093 -30.317 9.784 1.00 54.47 80 ASP A C 1
ATOM 602 O O . ASP A 1 80 ? 35.886 -30.794 10.901 1.00 54.47 80 ASP A O 1
ATOM 606 N N . ASP A 1 81 ? 35.730 -30.894 8.634 1.00 53.31 81 ASP A N 1
ATOM 607 C CA . ASP A 1 81 ? 35.849 -32.318 8.264 1.00 53.31 81 ASP A CA 1
ATOM 608 C C . ASP A 1 81 ? 35.016 -32.579 6.983 1.00 53.31 81 ASP A C 1
ATOM 610 O O . ASP A 1 81 ? 33.787 -32.610 7.010 1.00 53.31 81 ASP A O 1
ATOM 614 N N . ASP A 1 82 ? 35.753 -32.696 5.874 1.00 53.31 82 ASP A N 1
ATOM 615 C CA . ASP A 1 82 ? 35.639 -33.664 4.772 1.00 53.31 82 ASP A CA 1
ATOM 616 C C . ASP A 1 82 ? 34.404 -33.786 3.837 1.00 53.31 82 ASP A C 1
ATOM 618 O O . ASP A 1 82 ? 33.236 -33.749 4.218 1.00 53.31 82 ASP A O 1
ATOM 622 N N . ASP A 1 83 ? 34.778 -34.057 2.576 1.00 46.81 83 ASP A N 1
ATOM 623 C CA . ASP A 1 83 ? 34.071 -34.750 1.487 1.00 46.81 83 ASP A CA 1
ATOM 624 C C . ASP A 1 83 ? 33.270 -33.945 0.439 1.00 46.81 83 ASP A C 1
ATOM 626 O O . ASP A 1 83 ? 32.050 -33.799 0.473 1.00 46.81 83 ASP A O 1
ATOM 630 N N . ASP A 1 84 ? 34.028 -33.486 -0.566 1.00 54.38 84 ASP A N 1
ATOM 631 C CA . ASP A 1 84 ? 33.913 -33.910 -1.975 1.00 54.38 84 ASP A CA 1
ATOM 632 C C . ASP A 1 84 ? 32.485 -34.075 -2.545 1.00 54.38 84 ASP A C 1
ATOM 634 O O . ASP A 1 84 ? 31.947 -35.173 -2.695 1.00 54.38 84 ASP A O 1
ATOM 638 N N . ALA A 1 85 ? 31.895 -32.954 -2.960 1.00 52.97 85 ALA A N 1
ATOM 639 C CA . ALA A 1 85 ? 30.860 -32.939 -3.983 1.00 52.97 85 ALA A CA 1
ATOM 640 C C . ALA A 1 85 ? 31.256 -31.897 -5.031 1.00 52.97 85 ALA A C 1
ATOM 642 O O . ALA A 1 85 ? 31.167 -30.691 -4.807 1.00 52.97 85 ALA A O 1
ATOM 643 N N . SER A 1 86 ? 31.754 -32.384 -6.166 1.00 57.34 86 SER A N 1
ATOM 644 C CA . SER A 1 86 ? 31.905 -31.625 -7.400 1.00 57.34 86 SER A CA 1
ATOM 645 C C . SER A 1 86 ? 30.518 -31.191 -7.885 1.00 57.34 86 SER A C 1
ATOM 647 O O . SER A 1 86 ? 29.890 -31.879 -8.689 1.00 57.34 86 SER A O 1
ATOM 649 N N . ASP A 1 87 ? 30.021 -30.082 -7.345 1.00 47.88 87 ASP A N 1
ATOM 650 C CA . ASP A 1 87 ? 28.915 -29.346 -7.940 1.00 47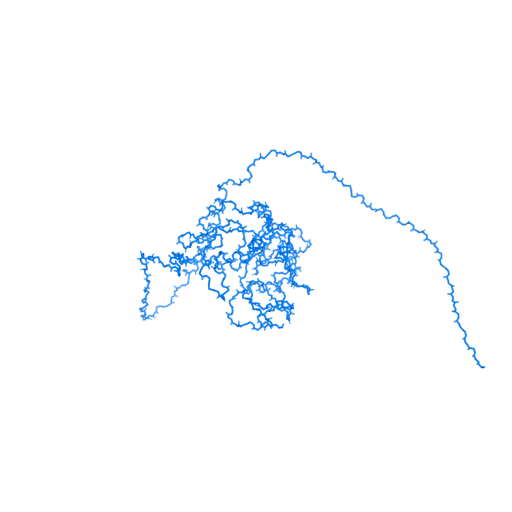.88 87 ASP A CA 1
ATOM 651 C C . ASP A 1 87 ? 29.481 -28.614 -9.159 1.00 47.88 87 ASP A C 1
ATOM 653 O O . ASP A 1 87 ? 30.094 -27.549 -9.059 1.00 47.88 87 ASP A O 1
ATOM 657 N N . ASP A 1 88 ? 29.321 -29.268 -10.311 1.00 46.34 88 ASP A N 1
ATOM 658 C CA . ASP A 1 88 ? 29.367 -28.673 -11.642 1.00 46.34 88 ASP A CA 1
ATOM 659 C C . ASP A 1 88 ? 28.328 -27.540 -11.696 1.00 46.34 88 ASP A C 1
ATOM 661 O O . ASP A 1 88 ? 27.206 -27.685 -12.191 1.00 46.34 88 ASP A O 1
ATOM 665 N N . ASP A 1 89 ? 28.700 -26.386 -11.143 1.00 50.41 89 ASP A N 1
ATOM 666 C CA . ASP A 1 89 ? 28.089 -25.099 -11.430 1.00 50.41 89 ASP A CA 1
ATOM 667 C C . ASP A 1 89 ? 28.462 -24.730 -12.873 1.00 50.41 89 ASP A C 1
ATOM 669 O O . ASP A 1 89 ? 29.247 -23.815 -13.134 1.00 50.41 89 ASP A O 1
ATOM 673 N N . ASP A 1 90 ? 27.857 -25.445 -13.825 1.00 48.66 90 ASP A N 1
ATOM 674 C CA . ASP A 1 90 ? 27.670 -25.003 -15.199 1.00 48.66 90 ASP A CA 1
ATOM 675 C C . ASP A 1 90 ? 26.737 -23.784 -15.155 1.00 48.66 90 ASP A C 1
ATOM 677 O O . ASP A 1 90 ? 25.560 -23.811 -15.539 1.00 48.66 90 ASP A O 1
ATOM 681 N N . ALA A 1 91 ? 27.274 -22.673 -14.655 1.00 52.03 91 ALA A N 1
ATOM 682 C CA . ALA A 1 91 ? 26.892 -21.361 -15.103 1.00 52.03 91 ALA A CA 1
ATOM 683 C C . ALA A 1 91 ? 27.102 -21.385 -16.617 1.00 52.03 91 ALA A C 1
ATOM 685 O O . ALA A 1 91 ? 28.196 -21.143 -17.117 1.00 52.03 91 ALA A O 1
ATOM 686 N N . TYR A 1 92 ? 26.046 -21.758 -17.343 1.00 53.28 92 TYR A N 1
ATOM 687 C CA . TYR A 1 92 ? 25.896 -21.431 -18.746 1.00 53.28 92 TYR A CA 1
ATOM 688 C C . TYR A 1 92 ? 25.982 -19.909 -18.821 1.00 53.28 92 TYR A C 1
ATOM 690 O O . TYR A 1 92 ? 24.981 -19.193 -18.706 1.00 53.28 92 TYR A O 1
ATOM 698 N N . ASP A 1 93 ? 27.213 -19.434 -18.957 1.00 48.81 93 ASP A N 1
ATOM 699 C CA . ASP A 1 93 ? 27.576 -18.183 -19.578 1.00 48.81 93 ASP A CA 1
ATOM 700 C C . ASP A 1 93 ? 26.990 -18.270 -20.997 1.00 48.81 93 ASP A C 1
ATOM 702 O O . ASP A 1 93 ? 27.569 -18.781 -21.954 1.00 48.81 93 ASP A O 1
ATOM 706 N N . ASP A 1 94 ? 25.696 -17.940 -21.072 1.00 55.81 94 ASP A N 1
ATOM 707 C CA . ASP A 1 94 ? 24.897 -17.770 -22.282 1.00 55.81 94 ASP A CA 1
ATOM 708 C C . ASP A 1 94 ? 25.427 -16.515 -22.977 1.00 55.81 94 ASP A C 1
ATOM 710 O O . ASP A 1 94 ? 24.854 -15.420 -22.923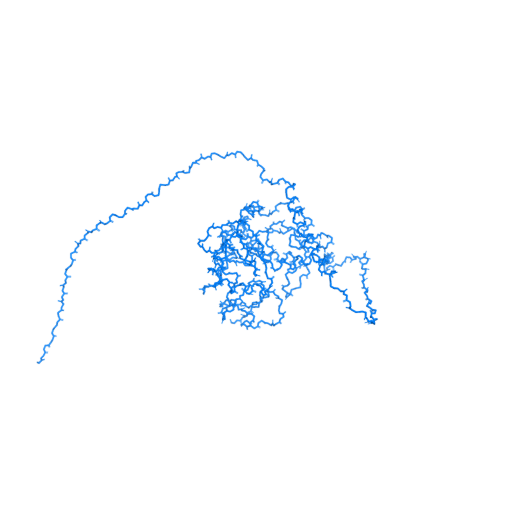 1.00 55.81 94 ASP A O 1
ATOM 714 N N . ASP A 1 95 ? 26.619 -16.694 -23.539 1.00 51.16 95 ASP A N 1
ATOM 715 C CA . ASP A 1 95 ? 27.437 -15.720 -24.230 1.00 51.16 95 ASP A CA 1
ATOM 716 C C . ASP A 1 95 ? 26.779 -15.369 -25.557 1.00 51.16 95 ASP A C 1
ATOM 718 O O . ASP A 1 95 ? 27.167 -15.802 -26.640 1.00 51.16 95 ASP A O 1
ATOM 722 N N . GLY A 1 96 ? 25.764 -14.520 -25.478 1.00 52.84 96 GLY A N 1
ATOM 723 C CA . GLY A 1 96 ? 25.681 -13.424 -26.429 1.00 52.84 96 GLY A CA 1
ATOM 724 C C . GLY A 1 96 ? 25.308 -13.792 -27.859 1.00 52.84 96 GLY A C 1
ATOM 725 O O . GLY A 1 96 ? 25.651 -13.037 -28.766 1.00 52.84 96 GLY A O 1
ATOM 726 N N . ASN A 1 97 ? 24.520 -14.844 -28.078 1.00 52.34 97 ASN A N 1
ATOM 727 C CA . ASN A 1 97 ? 23.689 -14.876 -29.275 1.00 52.34 97 ASN A CA 1
ATOM 728 C C . ASN A 1 97 ? 22.216 -14.994 -28.905 1.00 52.34 97 ASN A C 1
ATOM 730 O O . ASN A 1 97 ? 21.583 -16.037 -29.059 1.00 52.34 97 ASN A O 1
ATOM 734 N N . ALA A 1 98 ? 21.670 -13.869 -28.435 1.00 56.47 98 ALA A N 1
ATOM 735 C CA . ALA A 1 98 ? 20.240 -13.600 -28.363 1.00 56.47 98 ALA A CA 1
ATOM 736 C C . ALA A 1 98 ? 19.639 -13.524 -29.780 1.00 56.47 98 ALA A C 1
ATOM 738 O O . ALA A 1 98 ? 19.028 -12.520 -30.145 1.00 56.47 98 ALA A O 1
ATOM 739 N N . ASN A 1 99 ? 19.844 -14.575 -30.581 1.00 52.81 99 ASN A N 1
ATOM 740 C CA . ASN A 1 99 ? 19.087 -14.832 -31.787 1.00 52.81 99 ASN A CA 1
ATOM 741 C C . ASN A 1 99 ? 17.622 -14.715 -31.398 1.00 52.81 99 ASN A C 1
ATOM 743 O O . ASN A 1 99 ? 17.138 -15.407 -30.499 1.00 52.81 99 ASN A O 1
ATOM 747 N N . GLU A 1 100 ? 16.995 -13.733 -32.027 1.00 65.00 100 GLU A N 1
ATOM 748 C CA . GLU A 1 100 ? 15.685 -13.190 -31.739 1.00 65.00 100 GLU A CA 1
ATOM 749 C C . GLU A 1 100 ? 14.711 -14.334 -31.500 1.00 65.00 100 GLU A C 1
ATOM 751 O O . GLU A 1 100 ? 14.292 -15.032 -32.423 1.00 65.00 100 GLU A O 1
ATOM 756 N N . ARG A 1 101 ? 14.379 -14.582 -30.233 1.00 71.81 101 ARG A N 1
ATOM 757 C CA . ARG A 1 101 ? 13.326 -15.530 -29.914 1.00 71.81 101 ARG A CA 1
ATOM 758 C C . ARG A 1 101 ? 12.048 -14.882 -30.420 1.00 71.81 101 ARG A C 1
ATOM 760 O O . ARG A 1 101 ? 11.527 -13.993 -29.764 1.00 71.81 101 ARG A O 1
ATOM 767 N N . LEU A 1 102 ? 11.625 -15.230 -31.628 1.00 83.38 102 LEU A N 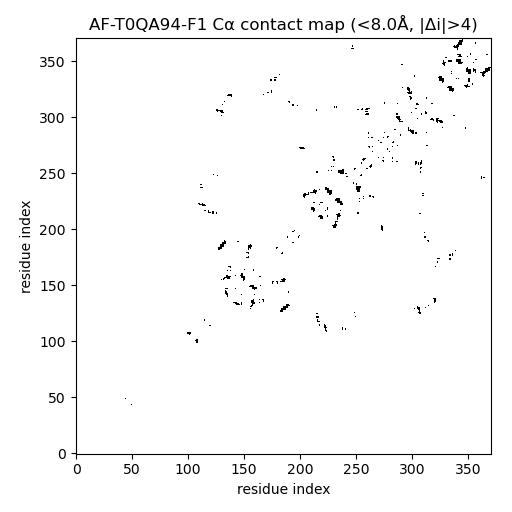1
ATOM 768 C CA . LEU A 1 102 ? 10.437 -14.643 -32.222 1.00 83.38 102 LEU A CA 1
ATOM 769 C C . LEU A 1 102 ? 9.192 -15.213 -31.532 1.00 83.38 102 LEU A C 1
ATOM 771 O O . LEU A 1 102 ? 9.163 -16.380 -31.130 1.00 83.38 102 LEU A O 1
ATOM 775 N N . ASP A 1 103 ? 8.169 -14.385 -31.368 1.00 81.94 103 ASP A N 1
ATOM 776 C CA . ASP A 1 103 ? 6.842 -14.829 -30.974 1.00 81.94 103 ASP A CA 1
ATOM 777 C C . ASP A 1 103 ? 6.198 -15.663 -32.102 1.00 81.94 103 ASP A C 1
ATOM 779 O O . ASP A 1 103 ? 6.767 -15.854 -33.182 1.00 81.94 103 ASP A O 1
ATOM 783 N N . MET A 1 104 ? 4.983 -16.174 -31.878 1.00 85.25 104 MET A N 1
ATOM 784 C CA . MET A 1 104 ? 4.273 -16.967 -32.897 1.00 85.25 104 MET A CA 1
ATOM 785 C C . MET A 1 104 ? 3.955 -16.179 -34.184 1.00 85.25 104 MET A C 1
ATOM 787 O O . MET A 1 104 ? 3.533 -16.783 -35.168 1.00 85.25 104 MET A O 1
ATOM 791 N N . PHE A 1 105 ? 4.151 -14.858 -34.187 1.00 88.44 105 PHE A N 1
ATOM 792 C CA . PHE A 1 105 ? 3.928 -13.957 -35.315 1.00 88.44 105 PHE A CA 1
ATOM 793 C C . PHE A 1 105 ? 5.229 -13.471 -35.964 1.00 88.44 105 PHE A C 1
ATOM 795 O O . PHE A 1 105 ? 5.173 -12.676 -36.900 1.00 88.44 105 PHE A O 1
ATOM 802 N N . GLY A 1 106 ? 6.392 -13.951 -35.516 1.00 87.56 106 GLY A N 1
ATOM 803 C CA . GLY A 1 106 ? 7.673 -13.526 -36.066 1.00 87.56 106 GLY A CA 1
ATOM 804 C C . GLY A 1 106 ? 8.187 -12.196 -35.506 1.00 87.56 106 GLY A C 1
ATOM 805 O O . GLY A 1 106 ? 9.125 -11.647 -36.075 1.00 87.56 106 GLY A O 1
ATOM 806 N N . ASN A 1 107 ? 7.608 -11.661 -34.425 1.00 84.62 107 ASN A N 1
ATOM 807 C CA . ASN A 1 107 ? 8.121 -10.456 -33.767 1.00 84.62 107 ASN A CA 1
ATOM 808 C C . ASN A 1 107 ? 9.144 -10.829 -32.689 1.00 84.62 107 ASN A C 1
ATOM 810 O O . ASN A 1 107 ? 8.936 -11.820 -31.992 1.00 84.62 107 ASN A O 1
ATOM 814 N N . PRO A 1 108 ? 10.205 -10.038 -32.466 1.00 82.19 108 PRO A N 1
ATOM 815 C CA . PRO A 1 108 ? 11.145 -10.285 -31.377 1.00 82.19 108 PRO A CA 1
ATOM 816 C C . PRO A 1 108 ? 10.423 -10.325 -30.025 1.00 82.19 108 PRO A C 1
ATOM 818 O O . PRO A 1 108 ? 9.791 -9.346 -29.624 1.00 82.19 108 PRO A O 1
ATOM 821 N N . MET A 1 109 ? 10.520 -11.443 -29.301 1.00 79.69 109 MET A N 1
ATOM 822 C CA . MET A 1 109 ? 10.052 -11.485 -27.922 1.00 79.69 109 MET A CA 1
ATOM 823 C C . MET A 1 109 ? 10.905 -10.544 -27.068 1.00 79.69 109 MET A C 1
ATOM 825 O O . MET A 1 109 ? 12.132 -10.509 -27.223 1.00 79.69 109 MET A O 1
ATOM 829 N N . PRO A 1 110 ? 10.293 -9.834 -26.107 1.00 82.69 110 PRO A N 1
ATOM 830 C CA . PRO A 1 110 ? 11.056 -9.074 -25.137 1.00 82.69 110 PRO A CA 1
ATOM 831 C C . PRO A 1 110 ? 12.019 -9.990 -24.371 1.00 82.69 110 PRO A C 1
ATOM 833 O O . PRO A 1 110 ? 11.738 -11.166 -24.117 1.00 82.69 110 PRO A O 1
ATOM 836 N N . ARG A 1 111 ? 13.179 -9.444 -23.997 1.00 82.81 111 ARG A N 1
ATOM 837 C CA . ARG A 1 111 ? 14.160 -10.171 -23.185 1.00 82.81 111 ARG A CA 1
ATOM 838 C C . ARG A 1 111 ? 13.538 -10.540 -21.842 1.00 82.81 111 ARG A C 1
ATOM 840 O O . ARG A 1 111 ? 12.972 -9.680 -21.170 1.00 82.81 111 ARG A O 1
ATOM 847 N N . ALA A 1 112 ? 13.720 -11.794 -21.435 1.00 88.19 112 ALA A N 1
ATOM 848 C CA . ALA A 1 112 ? 13.285 -12.254 -20.126 1.00 88.19 112 ALA A CA 1
ATOM 849 C C . ALA A 1 112 ? 13.956 -11.441 -19.005 1.00 88.19 112 ALA A C 1
ATOM 851 O O . ALA A 1 112 ? 15.158 -11.169 -19.028 1.00 88.19 112 ALA A O 1
ATOM 852 N N . THR A 1 113 ? 13.166 -11.096 -18.000 1.00 91.06 113 THR A N 1
ATOM 853 C CA . THR A 1 113 ? 13.544 -10.346 -16.808 1.00 91.06 113 THR A CA 1
ATOM 854 C C . THR A 1 113 ? 14.592 -11.113 -16.010 1.00 91.06 113 THR A C 1
ATOM 856 O O . THR A 1 113 ? 14.320 -12.184 -15.465 1.00 91.06 113 THR A O 1
ATOM 859 N N . ARG A 1 114 ? 15.776 -10.518 -15.840 1.00 92.62 114 ARG A N 1
ATOM 860 C CA . ARG A 1 114 ? 16.853 -11.048 -14.992 1.00 92.62 114 ARG A CA 1
ATOM 861 C C . ARG A 1 114 ? 17.142 -10.057 -13.865 1.00 92.62 114 ARG A C 1
ATOM 863 O O . ARG A 1 114 ? 18.060 -9.244 -13.927 1.00 92.62 114 ARG A O 1
ATOM 870 N N . ARG A 1 115 ? 16.316 -10.105 -12.812 1.00 93.94 115 ARG A N 1
ATOM 871 C CA . ARG A 1 115 ? 16.473 -9.226 -11.638 1.00 93.94 115 ARG A CA 1
ATOM 872 C C . ARG A 1 115 ? 17.723 -9.597 -10.853 1.00 93.94 115 ARG A C 1
ATOM 874 O O . ARG A 1 115 ? 17.882 -10.750 -10.457 1.00 93.94 115 ARG A O 1
ATOM 881 N N . LYS A 1 116 ? 18.521 -8.597 -10.489 1.00 96.06 116 LYS A N 1
ATOM 882 C CA . LYS A 1 116 ? 19.556 -8.749 -9.467 1.00 96.06 116 LYS A CA 1
ATOM 883 C C . LYS A 1 116 ? 18.905 -9.083 -8.118 1.00 96.06 116 LYS A C 1
ATOM 885 O O . LYS A 1 116 ? 17.785 -8.626 -7.839 1.00 96.06 116 LYS A O 1
ATOM 890 N N . PRO A 1 117 ? 19.613 -9.801 -7.227 1.00 96.44 117 PRO A N 1
ATOM 891 C CA . PRO A 1 117 ? 19.108 -10.138 -5.896 1.00 96.44 117 PRO A CA 1
ATOM 892 C C . PRO A 1 117 ? 18.587 -8.926 -5.105 1.00 96.44 117 PRO A C 1
ATOM 894 O O . PRO A 1 117 ? 17.551 -9.016 -4.449 1.00 96.44 117 PRO A O 1
ATOM 897 N N . ALA A 1 118 ? 19.241 -7.764 -5.225 1.00 95.88 118 ALA A N 1
ATOM 898 C CA . ALA A 1 118 ? 18.824 -6.529 -4.557 1.00 95.88 118 ALA A CA 1
ATOM 899 C C . ALA A 1 118 ? 17.437 -6.032 -5.019 1.00 95.88 118 ALA A C 1
ATOM 901 O O . ALA A 1 118 ? 16.582 -5.704 -4.191 1.00 95.88 118 ALA A O 1
ATOM 902 N N . SER A 1 119 ? 17.184 -6.018 -6.330 1.00 96.12 119 SER A N 1
ATOM 903 C CA . SER A 1 119 ? 15.904 -5.606 -6.920 1.00 96.12 119 SER A CA 1
ATOM 904 C C . SER A 1 119 ? 14.782 -6.595 -6.577 1.00 96.12 119 SER A C 1
ATOM 906 O O . SER A 1 119 ? 13.659 -6.200 -6.251 1.00 96.12 119 SER A O 1
ATOM 908 N N . ALA A 1 120 ? 15.088 -7.898 -6.577 1.00 96.12 120 ALA A N 1
ATOM 909 C CA . ALA A 1 120 ? 14.157 -8.945 -6.153 1.00 96.12 120 ALA A CA 1
ATOM 910 C C . ALA A 1 120 ? 13.801 -8.846 -4.654 1.00 96.12 120 ALA A C 1
ATOM 912 O O . ALA A 1 120 ? 12.632 -9.000 -4.274 1.00 96.12 120 ALA A O 1
ATOM 913 N N . ALA A 1 121 ? 14.780 -8.531 -3.801 1.00 96.38 121 ALA A N 1
ATOM 914 C CA . ALA A 1 121 ? 14.564 -8.294 -2.377 1.00 96.38 121 ALA A CA 1
ATOM 915 C C . ALA A 1 121 ? 13.691 -7.053 -2.138 1.00 96.38 121 ALA A C 1
ATOM 917 O O . ALA A 1 121 ? 12.740 -7.113 -1.356 1.00 96.38 121 ALA A O 1
ATOM 918 N N . ARG A 1 122 ? 13.940 -5.953 -2.864 1.00 96.25 122 ARG A N 1
ATOM 919 C CA . ARG A 1 122 ? 13.127 -4.729 -2.779 1.00 96.25 122 ARG A CA 1
ATOM 920 C C . ARG A 1 122 ? 11.682 -4.971 -3.218 1.00 96.25 122 ARG A C 1
ATOM 922 O O . ARG A 1 122 ? 10.762 -4.526 -2.538 1.00 96.25 122 ARG A O 1
ATOM 929 N N . LEU A 1 123 ? 11.467 -5.735 -4.291 1.00 96.00 123 LEU A N 1
ATOM 930 C CA . LEU A 1 123 ? 10.129 -6.156 -4.718 1.00 96.00 123 LEU A CA 1
ATOM 931 C C . LEU A 1 123 ? 9.422 -6.983 -3.635 1.00 96.00 123 LEU A C 1
ATOM 933 O O . LEU A 1 123 ? 8.261 -6.737 -3.319 1.00 96.00 123 LEU A O 1
ATOM 937 N N . THR A 1 124 ? 10.132 -7.933 -3.024 1.00 95.31 124 THR A N 1
ATOM 938 C CA . THR A 1 124 ? 9.599 -8.751 -1.924 1.00 95.31 124 THR A CA 1
ATOM 939 C C . THR A 1 124 ? 9.235 -7.904 -0.705 1.00 95.31 124 THR A C 1
ATOM 941 O O . THR A 1 124 ? 8.214 -8.156 -0.065 1.00 95.31 124 THR A O 1
ATOM 944 N N . LEU A 1 125 ? 10.031 -6.877 -0.398 1.00 94.75 125 LEU A N 1
ATOM 945 C CA . LEU A 1 125 ? 9.731 -5.920 0.661 1.00 94.75 125 LEU A CA 1
ATOM 946 C C . LEU A 1 125 ? 8.477 -5.099 0.331 1.00 94.75 125 LEU A C 1
ATOM 948 O O . LEU A 1 125 ? 7.570 -5.035 1.157 1.00 94.75 125 LEU A O 1
ATOM 952 N N . ARG A 1 126 ? 8.375 -4.547 -0.886 1.00 94.56 126 ARG A N 1
ATOM 953 C CA . ARG A 1 126 ? 7.196 -3.785 -1.337 1.00 94.56 126 ARG A CA 1
ATOM 954 C C . ARG A 1 126 ? 5.909 -4.598 -1.283 1.00 94.56 126 ARG A C 1
ATOM 956 O O . ARG A 1 126 ? 4.879 -4.076 -0.872 1.00 94.56 126 ARG A O 1
ATOM 963 N N . LEU A 1 127 ? 5.974 -5.888 -1.619 1.00 93.81 127 LEU A N 1
ATOM 964 C CA . LEU A 1 127 ? 4.844 -6.815 -1.496 1.00 93.81 127 LEU A CA 1
ATOM 965 C C . LEU A 1 127 ? 4.324 -6.948 -0.060 1.00 93.81 127 LEU A C 1
ATOM 967 O O . LEU A 1 127 ? 3.160 -7.290 0.128 1.00 93.81 127 LEU A O 1
ATOM 971 N N . LYS A 1 128 ? 5.169 -6.693 0.942 1.00 95.12 128 LYS A N 1
ATOM 972 C CA . LYS A 1 128 ? 4.843 -6.761 2.374 1.00 95.12 128 LYS A CA 1
ATOM 973 C C . LYS A 1 128 ? 4.632 -5.382 3.002 1.00 95.12 128 LYS A C 1
ATOM 975 O O . LYS A 1 128 ? 4.543 -5.273 4.225 1.00 95.12 128 LYS A O 1
ATOM 980 N N . GLN A 1 129 ? 4.583 -4.331 2.192 1.00 94.50 129 GLN A N 1
ATOM 981 C CA . GLN A 1 129 ? 4.446 -2.963 2.662 1.00 94.50 129 GLN A CA 1
ATOM 982 C C . GLN A 1 129 ? 3.078 -2.375 2.330 1.00 94.50 129 GLN A C 1
ATOM 984 O O . GLN A 1 129 ? 2.500 -2.640 1.273 1.00 94.50 129 GLN A O 1
ATOM 989 N N . MET A 1 130 ? 2.586 -1.543 3.243 1.00 94.44 130 MET A N 1
ATOM 990 C CA . MET A 1 130 ? 1.402 -0.716 3.041 1.00 94.44 130 MET A CA 1
ATOM 991 C C . MET A 1 130 ? 1.649 0.689 3.578 1.00 94.44 130 MET A C 1
ATOM 993 O O . MET A 1 130 ? 2.275 0.847 4.619 1.00 94.44 130 MET A O 1
ATOM 997 N N . PHE A 1 131 ? 1.165 1.705 2.888 1.00 95.44 131 PHE A N 1
ATOM 998 C CA . PHE A 1 131 ? 1.156 3.074 3.356 1.00 95.44 131 PHE A CA 1
ATOM 999 C C . PHE A 1 131 ? 0.259 3.230 4.580 1.00 95.44 131 PHE A C 1
ATOM 1001 O O . PHE A 1 131 ? -0.870 2.736 4.621 1.00 95.44 131 PHE A O 1
ATOM 1008 N N . VAL A 1 132 ? 0.784 3.921 5.586 1.00 94.88 132 VAL A N 1
ATOM 1009 C CA . VAL A 1 132 ? 0.116 4.165 6.861 1.00 94.88 132 VAL A CA 1
ATOM 1010 C C . VAL A 1 132 ? 0.278 5.637 7.252 1.00 94.88 132 VAL A C 1
ATOM 1012 O O . VAL A 1 132 ? 1.411 6.107 7.345 1.00 94.88 132 VAL A O 1
ATOM 1015 N N . PRO A 1 133 ? -0.825 6.369 7.497 1.00 94.94 133 PRO A N 1
ATOM 1016 C CA . PRO A 1 133 ? -0.770 7.745 7.968 1.00 94.94 133 PRO A CA 1
ATOM 1017 C C . PRO A 1 133 ? 0.090 7.895 9.221 1.00 94.94 133 PRO A C 1
ATOM 1019 O O . PRO A 1 133 ? -0.098 7.168 10.204 1.00 94.94 133 PRO A O 1
ATOM 1022 N N . ARG A 1 134 ? 0.994 8.871 9.217 1.00 95.44 134 ARG A N 1
ATOM 1023 C CA . ARG A 1 134 ? 1.833 9.236 10.360 1.00 95.44 134 ARG A CA 1
ATOM 1024 C C . ARG A 1 134 ? 1.059 10.137 11.329 1.00 95.44 134 ARG A C 1
ATOM 1026 O O . ARG A 1 134 ? 1.366 11.307 11.519 1.00 95.44 134 ARG A O 1
ATOM 1033 N N . ARG A 1 135 ? 0.049 9.562 11.978 1.00 95.06 135 ARG A N 1
ATOM 1034 C CA . ARG A 1 135 ? -0.767 10.243 12.994 1.00 95.06 135 ARG A CA 1
ATOM 1035 C C . ARG A 1 135 ? -1.273 9.300 14.071 1.00 95.06 135 ARG A C 1
ATOM 1037 O O . ARG A 1 135 ? -1.221 8.081 13.913 1.00 95.06 135 ARG A O 1
ATOM 1044 N N . CYS A 1 136 ? -1.807 9.856 15.153 1.00 95.94 136 CYS A N 1
ATOM 1045 C CA . CYS A 1 136 ? -2.419 9.050 16.197 1.00 95.94 136 CYS A CA 1
ATOM 1046 C C . CYS A 1 136 ? -3.696 8.343 15.701 1.00 95.94 136 CYS A C 1
ATOM 1048 O O . CYS A 1 136 ? -4.575 8.955 15.099 1.00 95.94 136 CYS A O 1
ATOM 1050 N N . GLU A 1 137 ? -3.810 7.043 15.989 1.00 95.19 137 GLU A N 1
ATOM 1051 C CA . GLU A 1 137 ? -4.950 6.218 15.560 1.00 95.19 137 GLU A CA 1
ATOM 1052 C C . GLU A 1 137 ? -6.188 6.342 16.474 1.00 95.19 137 GLU A C 1
ATOM 1054 O O . GLU A 1 137 ? -7.265 5.861 16.129 1.00 95.19 137 GLU A O 1
ATOM 1059 N N . VAL A 1 138 ? -6.061 6.984 17.638 1.00 95.25 138 VAL A N 1
ATOM 1060 C CA . VAL A 1 138 ? -7.189 7.250 18.550 1.00 95.25 138 VAL A CA 1
ATOM 1061 C C . VAL A 1 138 ? -8.109 8.316 17.948 1.00 95.25 138 VAL A C 1
ATOM 1063 O O . VAL A 1 138 ? -7.629 9.376 17.560 1.00 95.25 138 VAL A O 1
ATOM 1066 N N . VAL A 1 139 ? -9.419 8.037 17.896 1.00 92.56 139 VAL A N 1
ATOM 1067 C CA . VAL A 1 139 ? -10.441 8.849 17.199 1.00 92.56 139 VAL A CA 1
ATOM 1068 C C . VAL A 1 139 ? -10.455 10.313 17.645 1.00 92.56 139 VAL A C 1
ATOM 1070 O O . VAL A 1 139 ? -10.489 11.189 16.791 1.00 92.56 139 VAL A O 1
ATOM 1073 N N . ASP A 1 140 ? -10.337 10.571 18.947 1.00 92.12 140 ASP A N 1
ATOM 1074 C CA . ASP A 1 140 ? -10.440 11.918 19.531 1.00 92.12 140 ASP A CA 1
ATOM 1075 C C . ASP A 1 140 ? -9.074 12.605 19.728 1.00 92.12 140 ASP A C 1
ATOM 1077 O O . ASP A 1 140 ? -8.925 13.494 20.565 1.00 92.12 140 ASP A O 1
ATOM 1081 N N . CYS A 1 141 ? -8.034 12.148 19.026 1.00 93.38 141 CYS A N 1
ATOM 1082 C CA . CYS A 1 141 ? -6.693 12.712 19.135 1.00 93.38 141 CYS A CA 1
ATOM 1083 C C . CYS A 1 141 ? -6.297 13.439 17.853 1.00 93.38 141 CYS A C 1
ATOM 1085 O O . CYS A 1 141 ? -6.027 12.788 16.848 1.00 93.38 141 CYS A O 1
ATOM 1087 N N . ASP A 1 142 ? -6.154 14.761 17.926 1.00 89.00 142 ASP A N 1
ATOM 1088 C CA . ASP A 1 142 ? -5.750 15.622 16.801 1.00 89.00 142 ASP A CA 1
ATOM 1089 C C . ASP A 1 142 ? -4.231 15.848 16.712 1.00 89.00 142 ASP A C 1
ATOM 1091 O O . ASP A 1 142 ? -3.759 16.728 15.999 1.00 89.00 142 ASP A O 1
ATOM 1095 N N . LEU A 1 143 ? -3.439 15.068 17.456 1.00 84.12 143 LEU A N 1
ATOM 1096 C CA . LEU A 1 143 ? -1.983 15.112 17.337 1.00 84.12 143 LEU A CA 1
ATOM 1097 C C . LEU A 1 143 ? -1.555 14.343 16.084 1.00 84.12 143 LEU A C 1
ATOM 1099 O O . LEU A 1 143 ? -1.425 13.110 16.101 1.00 84.12 143 LEU A O 1
ATOM 1103 N N . ASP A 1 144 ? -1.322 15.100 15.020 1.00 72.44 144 ASP A N 1
ATOM 1104 C CA . ASP A 1 144 ? -0.766 14.637 13.754 1.00 72.44 144 ASP A CA 1
ATOM 1105 C C . ASP A 1 144 ? 0.734 15.026 13.658 1.00 72.44 144 ASP A C 1
ATOM 1107 O O . ASP A 1 144 ? 1.199 15.941 14.345 1.00 72.44 144 ASP A O 1
ATOM 1111 N N . GLY A 1 145 ? 1.531 14.299 12.864 1.00 68.62 145 GLY A N 1
ATOM 1112 C CA . GLY A 1 145 ? 2.915 14.684 12.546 1.00 68.62 145 GLY A CA 1
ATOM 1113 C C . GLY A 1 145 ? 4.038 14.046 13.388 1.00 68.62 145 GLY A C 1
ATOM 1114 O O . GLY A 1 145 ? 4.026 12.855 13.713 1.00 68.62 145 GLY A O 1
ATOM 1115 N N . ALA A 1 146 ? 5.102 14.817 13.654 1.00 70.06 146 ALA A N 1
ATOM 1116 C CA . ALA A 1 146 ? 6.443 14.293 13.944 1.00 70.06 146 ALA A CA 1
ATOM 1117 C C . ALA A 1 146 ? 6.574 13.432 15.217 1.00 70.06 146 ALA A C 1
ATOM 1119 O O . ALA A 1 146 ? 7.403 12.515 15.241 1.00 70.06 146 ALA A O 1
ATOM 1120 N N . ASP A 1 147 ? 5.732 13.679 16.222 1.00 89.00 147 ASP A N 1
ATOM 1121 C CA . ASP A 1 147 ? 5.874 13.129 17.576 1.00 89.00 147 ASP A CA 1
ATOM 1122 C C . ASP A 1 147 ? 5.146 11.797 17.812 1.00 89.00 147 ASP A C 1
ATOM 1124 O O . ASP A 1 147 ? 5.147 11.260 18.926 1.00 89.00 147 ASP A O 1
ATOM 1128 N N . VAL A 1 148 ? 4.544 11.207 16.777 1.00 95.19 148 VAL A N 1
ATOM 1129 C CA . VAL A 1 148 ? 3.902 9.894 16.905 1.00 95.19 148 VAL A CA 1
ATOM 1130 C C . VAL A 1 148 ? 4.908 8.749 16.788 1.00 95.19 148 VAL A C 1
ATOM 1132 O O . VAL A 1 148 ? 5.827 8.748 15.969 1.00 95.19 148 VAL A O 1
ATOM 1135 N N . LYS A 1 149 ? 4.715 7.716 17.608 1.00 96.00 149 LYS A N 1
ATOM 1136 C CA . LYS A 1 149 ? 5.557 6.518 17.653 1.00 96.00 149 LYS A CA 1
ATOM 1137 C C . LYS A 1 149 ? 4.803 5.326 17.067 1.00 96.00 149 LYS A C 1
ATOM 1139 O O . LYS A 1 149 ? 3.647 5.105 17.437 1.00 96.00 149 LYS A O 1
ATOM 1144 N N . PRO A 1 150 ? 5.433 4.524 16.189 1.00 97.19 150 PRO A N 1
ATOM 1145 C CA . PRO A 1 150 ? 4.803 3.325 15.660 1.00 97.19 150 PRO A CA 1
ATOM 1146 C C . PRO A 1 150 ? 4.621 2.274 16.755 1.00 97.19 150 PRO A C 1
ATOM 1148 O O . PRO A 1 150 ? 5.446 2.138 17.664 1.00 97.19 150 PRO A O 1
ATOM 1151 N N . CYS A 1 151 ? 3.590 1.443 16.621 1.00 97.81 151 CYS A N 1
ATOM 1152 C CA . CYS A 1 151 ? 3.497 0.213 17.396 1.00 97.81 151 CYS A CA 1
ATOM 1153 C C . CYS A 1 151 ? 4.741 -0.653 17.143 1.00 97.81 151 CYS A C 1
ATOM 1155 O O . CYS A 1 151 ? 4.996 -1.073 16.014 1.00 97.81 151 CYS A O 1
ATOM 1157 N N . ALA A 1 152 ? 5.493 -0.966 18.201 1.00 97.19 152 ALA A N 1
ATOM 1158 C CA . ALA A 1 152 ? 6.768 -1.679 18.101 1.00 97.19 152 ALA A CA 1
ATOM 1159 C C . ALA A 1 152 ? 6.660 -3.060 17.426 1.00 97.19 152 ALA A C 1
ATOM 1161 O O . ALA A 1 152 ? 7.629 -3.529 16.831 1.00 97.19 152 ALA A O 1
ATOM 1162 N N . LYS A 1 153 ? 5.484 -3.699 17.510 1.00 97.44 153 LYS A N 1
ATOM 1163 C CA . LYS A 1 153 ? 5.249 -5.048 16.987 1.00 97.44 153 LYS A CA 1
ATOM 1164 C C . LYS A 1 153 ? 4.890 -5.061 15.500 1.00 97.44 153 LYS A C 1
ATOM 1166 O O . LYS A 1 153 ? 5.578 -5.722 14.735 1.00 97.44 153 LYS A O 1
ATOM 1171 N N . CYS A 1 154 ? 3.825 -4.371 15.087 1.00 96.81 154 CYS A N 1
ATOM 1172 C CA . CYS A 1 154 ? 3.361 -4.419 13.692 1.00 96.81 154 CYS A CA 1
ATOM 1173 C C . CYS A 1 154 ? 3.851 -3.250 12.827 1.00 96.81 154 CYS A C 1
ATOM 1175 O O . CYS A 1 154 ? 3.827 -3.357 11.608 1.00 96.81 154 CYS A O 1
ATOM 1177 N N . ARG A 1 155 ? 4.251 -2.122 13.433 1.00 97.12 155 ARG A N 1
ATOM 1178 C CA . ARG A 1 155 ? 4.686 -0.895 12.740 1.00 97.12 155 ARG A CA 1
ATOM 1179 C C . ARG A 1 155 ? 3.697 -0.347 11.696 1.00 97.12 155 ARG A C 1
ATOM 1181 O O . ARG A 1 155 ? 4.112 0.362 10.789 1.00 97.12 155 ARG A O 1
ATOM 1188 N N . CYS A 1 156 ? 2.409 -0.678 11.812 1.00 95.88 156 CYS A N 1
ATOM 1189 C CA . CYS A 1 156 ? 1.357 -0.248 10.877 1.00 95.88 156 CYS A CA 1
ATOM 1190 C C . CYS A 1 156 ? 0.350 0.742 11.493 1.00 95.88 156 CYS A C 1
ATOM 1192 O O . CYS A 1 156 ? -0.616 1.120 10.845 1.00 95.88 156 CYS A O 1
ATOM 1194 N N . VAL A 1 157 ? 0.543 1.132 12.753 1.00 95.94 157 VAL A N 1
ATOM 1195 C CA . VAL A 1 157 ? -0.266 2.143 13.453 1.00 95.94 157 VAL A CA 1
ATOM 1196 C C . VAL A 1 157 ? 0.657 3.006 14.303 1.00 95.94 157 VAL A C 1
ATOM 1198 O O . VAL A 1 157 ? 1.695 2.509 14.762 1.00 95.94 157 VAL A O 1
ATOM 1201 N N . PHE A 1 158 ? 0.272 4.258 14.539 1.00 97.12 158 PHE A N 1
ATOM 1202 C CA . PHE A 1 158 ? 1.047 5.215 15.323 1.00 97.12 158 PHE A CA 1
ATOM 1203 C C . PHE A 1 158 ? 0.211 5.807 16.459 1.00 97.12 158 PHE A C 1
ATOM 1205 O O . PHE A 1 158 ? -1.014 5.902 16.384 1.00 97.12 158 PHE A O 1
ATOM 1212 N N . TYR A 1 159 ? 0.897 6.196 17.531 1.00 97.38 159 TYR A N 1
ATOM 1213 C CA . TYR A 1 159 ? 0.305 6.813 18.713 1.00 97.38 159 TYR A CA 1
ATOM 1214 C C . TYR A 1 159 ? 1.218 7.929 19.214 1.00 97.38 159 TYR A C 1
ATOM 1216 O O . TYR A 1 159 ? 2.436 7.762 19.208 1.00 97.38 159 TYR A O 1
ATOM 1224 N N . CYS A 1 160 ? 0.662 9.030 19.718 1.00 96.12 160 CYS A N 1
ATOM 1225 C CA . CYS A 1 160 ? 1.465 10.079 20.366 1.00 96.12 160 CYS A CA 1
ATOM 1226 C C . CYS A 1 160 ? 2.182 9.571 21.637 1.00 96.12 160 CYS A C 1
ATOM 1228 O O . CYS A 1 160 ? 3.230 10.080 22.025 1.00 96.12 160 CYS A O 1
ATOM 1230 N N . GLY A 1 161 ? 1.656 8.521 22.278 1.00 95.81 161 GLY A N 1
ATOM 1231 C CA . GLY A 1 161 ? 2.212 7.981 23.511 1.00 95.81 161 GLY A CA 1
ATOM 1232 C C . GLY A 1 161 ? 1.657 6.616 23.905 1.00 95.81 161 GLY A C 1
ATOM 1233 O O . GLY A 1 161 ? 0.795 6.034 23.243 1.00 95.81 161 GLY A O 1
ATOM 1234 N N . ARG A 1 162 ? 2.170 6.097 25.027 1.00 97.12 162 ARG A N 1
ATOM 1235 C CA . ARG A 1 162 ? 1.786 4.785 25.573 1.00 97.12 162 ARG A CA 1
ATOM 1236 C C . ARG A 1 162 ? 0.323 4.751 26.028 1.00 97.12 162 ARG A C 1
ATOM 1238 O O . ARG A 1 162 ? -0.292 3.690 25.971 1.00 97.12 162 ARG A O 1
ATOM 1245 N N . ASP A 1 163 ? -0.237 5.882 26.444 1.00 97.25 163 ASP A N 1
ATOM 1246 C CA . ASP A 1 163 ? -1.617 5.949 26.932 1.00 97.25 163 ASP A CA 1
ATOM 1247 C C . ASP A 1 163 ? -2.628 5.765 25.796 1.00 97.25 163 ASP A C 1
ATOM 1249 O O . ASP A 1 163 ? -3.504 4.908 25.896 1.00 97.25 163 ASP A O 1
ATOM 1253 N N . HIS A 1 164 ? -2.425 6.433 24.656 1.00 97.50 164 HIS A N 1
ATOM 1254 C CA . HIS A 1 164 ? -3.245 6.220 23.457 1.00 97.50 164 HIS A CA 1
ATOM 1255 C C . HIS A 1 164 ? -3.076 4.813 22.877 1.00 97.50 164 HIS A C 1
ATOM 1257 O O . HIS A 1 164 ? -4.052 4.193 22.457 1.00 97.50 164 HIS A O 1
ATOM 1263 N N . GLN A 1 165 ? -1.866 4.245 22.946 1.00 97.88 165 GLN A N 1
ATOM 1264 C CA . GLN A 1 165 ? -1.666 2.839 22.595 1.00 97.88 165 GLN A CA 1
ATOM 1265 C C . GLN A 1 165 ? -2.481 1.8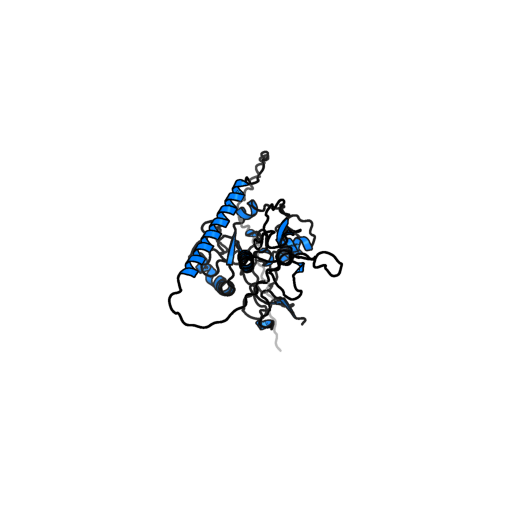98 23.501 1.00 97.88 165 GLN A C 1
ATOM 1267 O O . GLN A 1 165 ? -3.038 0.916 23.013 1.00 97.88 165 GLN A O 1
ATOM 1272 N N . ARG A 1 166 ? -2.555 2.168 24.813 1.00 98.00 166 ARG A N 1
ATOM 1273 C CA . ARG A 1 166 ? -3.345 1.369 25.768 1.00 98.00 166 ARG A CA 1
ATOM 1274 C C . ARG A 1 166 ? -4.845 1.507 25.526 1.00 98.00 166 ARG A C 1
ATOM 1276 O O . ARG A 1 166 ? -5.538 0.493 25.562 1.00 98.00 166 ARG A O 1
ATOM 1283 N N . GLN A 1 167 ? -5.322 2.720 25.250 1.00 97.38 167 GLN A N 1
ATOM 1284 C CA . GLN A 1 167 ? -6.723 2.992 24.918 1.00 97.38 167 GLN A CA 1
ATOM 1285 C C . GLN A 1 167 ? -7.162 2.205 23.676 1.00 97.38 167 GLN A C 1
ATOM 1287 O O . GLN A 1 167 ? -8.197 1.542 23.690 1.00 97.38 167 GLN A O 1
ATOM 1292 N N . ASP A 1 168 ? -6.337 2.205 22.629 1.00 97.12 168 ASP A N 1
ATOM 1293 C CA . ASP A 1 168 ? -6.631 1.512 21.374 1.00 97.12 168 ASP A CA 1
ATOM 1294 C C . ASP A 1 168 ? -6.328 -0.001 21.418 1.00 97.12 168 ASP A C 1
ATOM 1296 O O . ASP A 1 168 ? -6.722 -0.763 20.531 1.00 97.12 168 ASP A O 1
ATOM 1300 N N . TRP A 1 169 ? -5.645 -0.487 22.462 1.00 97.25 169 TRP A N 1
ATOM 1301 C CA . TRP A 1 169 ? -5.117 -1.854 22.518 1.00 97.25 169 TRP A CA 1
ATOM 1302 C C . TRP A 1 169 ? -6.190 -2.934 22.373 1.00 97.25 169 TRP A C 1
ATOM 1304 O O . TRP A 1 169 ? -5.953 -3.951 21.719 1.00 97.25 169 TRP A O 1
ATOM 1314 N N . ALA A 1 170 ? -7.374 -2.738 22.964 1.00 95.94 170 ALA A N 1
ATOM 1315 C CA . ALA A 1 170 ? -8.460 -3.717 22.907 1.00 95.94 170 ALA A CA 1
ATOM 1316 C C . ALA A 1 170 ? -8.864 -4.051 21.461 1.00 95.94 170 ALA A C 1
ATOM 1318 O O . ALA A 1 170 ? -9.100 -5.220 21.147 1.00 95.94 170 ALA A O 1
ATOM 1319 N N . ARG A 1 171 ? -8.864 -3.035 20.594 1.00 94.12 171 ARG A N 1
ATOM 1320 C CA . ARG A 1 171 ? -9.118 -3.138 19.160 1.00 94.12 171 ARG A CA 1
ATOM 1321 C C . ARG A 1 171 ? -7.858 -3.582 18.413 1.00 94.12 171 ARG A C 1
ATOM 1323 O O . ARG A 1 171 ? -7.858 -4.616 17.744 1.00 94.12 171 ARG A O 1
ATOM 1330 N N . HIS A 1 172 ? -6.762 -2.842 18.586 1.00 95.44 172 HIS A N 1
ATOM 1331 C CA . HIS A 1 172 ? -5.531 -3.015 17.821 1.00 95.44 172 HIS A CA 1
ATOM 1332 C C . HIS A 1 172 ? -4.873 -4.384 18.013 1.00 95.44 172 HIS A C 1
ATOM 1334 O O . HIS A 1 172 ? -4.321 -4.924 17.060 1.00 95.44 172 HIS A O 1
ATOM 1340 N N . LYS A 1 173 ? -4.929 -4.993 19.206 1.00 96.38 173 LYS A N 1
ATOM 1341 C CA . LYS A 1 173 ? -4.243 -6.271 19.488 1.00 96.38 173 LYS A CA 1
ATOM 1342 C C . LYS A 1 173 ? -4.615 -7.398 18.516 1.00 96.38 173 LYS A C 1
ATOM 1344 O O . LYS A 1 173 ? -3.789 -8.278 18.264 1.00 96.38 173 LYS A O 1
ATOM 1349 N N . ILE A 1 174 ? -5.839 -7.361 17.982 1.00 92.94 174 ILE A N 1
ATOM 1350 C CA . ILE A 1 174 ? -6.360 -8.339 17.024 1.00 92.94 174 ILE A CA 1
ATOM 1351 C C . ILE A 1 174 ? -5.613 -8.195 15.688 1.00 92.94 174 ILE A C 1
ATOM 1353 O O . ILE A 1 174 ? -5.026 -9.165 15.208 1.00 92.94 174 ILE A O 1
ATOM 1357 N N . ASP A 1 175 ? -5.548 -6.976 15.146 1.00 93.00 175 ASP A N 1
ATOM 1358 C CA . ASP A 1 175 ? -4.804 -6.664 13.919 1.00 93.00 175 ASP A CA 1
ATOM 1359 C C . ASP A 1 175 ? -3.298 -6.818 14.114 1.00 93.00 175 ASP A C 1
ATOM 1361 O O . ASP A 1 175 ? -2.613 -7.418 13.292 1.00 93.00 175 ASP A O 1
ATOM 1365 N N . CYS A 1 176 ? -2.776 -6.328 15.237 1.00 96.44 176 CYS A N 1
ATOM 1366 C CA . CYS A 1 176 ? -1.358 -6.328 15.564 1.00 96.44 176 CYS A CA 1
ATOM 1367 C C . CYS A 1 176 ? -0.751 -7.727 15.467 1.00 96.44 176 CYS A C 1
ATOM 1369 O O . CYS A 1 176 ? 0.321 -7.909 14.889 1.00 96.44 176 CYS A O 1
ATOM 1371 N N . LYS A 1 177 ? -1.438 -8.729 16.034 1.00 95.81 177 LYS A N 1
ATOM 1372 C CA . LYS A 1 177 ? -0.988 -10.122 15.986 1.00 95.81 177 LYS A CA 1
ATOM 1373 C C . LYS A 1 177 ? -1.011 -10.659 14.556 1.00 95.81 177 LYS A C 1
ATOM 1375 O O . LYS A 1 177 ? -0.037 -11.291 14.156 1.00 95.81 177 LYS A O 1
ATOM 1380 N N . HIS A 1 178 ? -2.087 -10.398 13.815 1.00 93.94 178 HIS A N 1
ATOM 1381 C CA . HIS A 1 178 ? -2.274 -10.905 12.456 1.00 93.94 178 HIS A CA 1
ATOM 1382 C C . HIS A 1 178 ? -1.259 -10.306 11.475 1.00 93.94 178 HIS A C 1
ATOM 1384 O O . HIS A 1 178 ? -0.493 -11.031 10.847 1.00 93.94 178 HIS A O 1
ATOM 1390 N N . ILE A 1 179 ? -1.147 -8.980 11.444 1.00 95.12 179 ILE A N 1
ATOM 1391 C CA . ILE A 1 179 ? -0.213 -8.231 10.589 1.00 95.12 179 ILE A CA 1
ATOM 1392 C C . ILE A 1 179 ? 1.236 -8.622 10.876 1.00 95.12 179 ILE A C 1
ATOM 1394 O O . ILE A 1 179 ? 2.003 -8.877 9.948 1.00 95.12 179 ILE A O 1
ATOM 1398 N N . ALA A 1 180 ? 1.605 -8.730 12.157 1.00 96.31 180 ALA A N 1
ATOM 1399 C CA . ALA A 1 180 ? 2.947 -9.162 12.534 1.00 96.31 180 ALA A CA 1
ATOM 1400 C C . ALA A 1 180 ? 3.234 -10.607 12.097 1.00 96.31 180 ALA A C 1
ATOM 1402 O O . ALA A 1 180 ? 4.353 -10.896 11.686 1.00 96.31 180 ALA A O 1
ATOM 1403 N N . SER A 1 181 ? 2.241 -11.505 12.141 1.00 95.50 181 SER A N 1
ATOM 1404 C CA . SER A 1 181 ? 2.415 -12.895 11.688 1.00 95.50 181 SER A CA 1
ATOM 1405 C C . SER A 1 181 ? 2.644 -13.013 10.179 1.00 95.50 181 SER A C 1
ATOM 1407 O O . SER A 1 181 ? 3.369 -13.899 9.739 1.00 95.50 181 SER A O 1
ATOM 1409 N N . LEU A 1 182 ? 2.094 -12.080 9.399 1.00 93.81 182 LEU A N 1
ATOM 1410 C CA . LEU A 1 182 ? 2.308 -11.988 7.954 1.00 93.81 182 LEU A CA 1
ATOM 1411 C C . LEU A 1 182 ? 3.629 -11.284 7.586 1.00 93.81 182 LEU A C 1
ATOM 1413 O O . LEU A 1 182 ? 4.008 -11.245 6.414 1.00 93.81 182 LEU A O 1
ATOM 1417 N N . GLY A 1 183 ? 4.340 -10.716 8.568 1.00 95.94 183 GLY A N 1
ATOM 1418 C CA . GLY A 1 183 ? 5.554 -9.931 8.339 1.00 95.94 183 GLY A CA 1
ATOM 1419 C C . GLY A 1 183 ? 5.295 -8.642 7.557 1.00 95.94 183 GLY A C 1
ATOM 1420 O O . GLY A 1 183 ? 6.171 -8.194 6.817 1.00 95.94 183 GLY A O 1
ATOM 1421 N N . LEU A 1 184 ? 4.089 -8.081 7.679 1.00 94.81 184 LEU A N 1
ATOM 1422 C CA . LEU A 1 184 ? 3.729 -6.823 7.034 1.00 94.81 184 LEU A CA 1
ATOM 1423 C C . LEU A 1 184 ? 4.309 -5.637 7.799 1.00 94.81 184 LEU A C 1
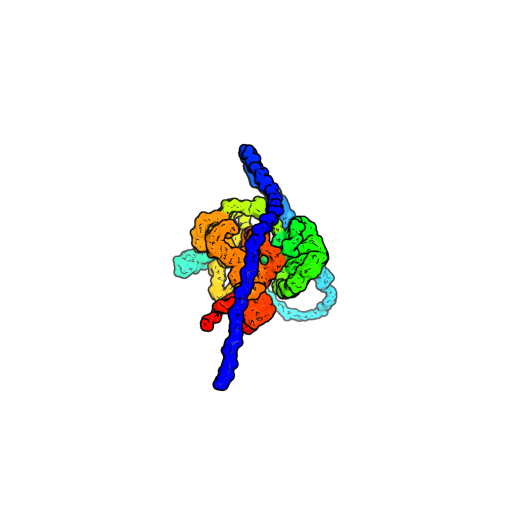ATOM 1425 O O . LEU A 1 184 ? 4.473 -5.680 9.019 1.00 94.81 184 LEU A O 1
ATOM 1429 N N . SER A 1 185 ? 4.604 -4.569 7.066 1.00 94.75 185 SER A N 1
ATOM 1430 C CA . SER A 1 185 ? 5.149 -3.337 7.631 1.00 94.75 185 SER A CA 1
ATOM 1431 C C . SER A 1 185 ? 4.516 -2.099 7.009 1.00 94.75 185 SER A C 1
ATOM 1433 O O . SER A 1 185 ? 4.136 -2.094 5.838 1.00 94.75 185 SER A O 1
ATOM 1435 N N . GLY A 1 186 ? 4.405 -1.046 7.811 1.00 95.19 186 GLY A N 1
ATOM 1436 C CA . GLY A 1 186 ? 3.914 0.244 7.364 1.00 95.19 186 GLY A CA 1
ATOM 1437 C C . GLY A 1 186 ? 5.007 1.078 6.693 1.00 95.19 186 GLY A C 1
ATOM 1438 O O . GLY A 1 186 ? 6.125 1.151 7.204 1.00 95.19 186 GLY A O 1
ATOM 1439 N N . ILE A 1 187 ? 4.676 1.735 5.583 1.00 95.44 187 ILE A N 1
ATOM 1440 C CA . ILE A 1 187 ? 5.391 2.892 5.042 1.00 95.44 187 ILE A CA 1
ATOM 1441 C C . ILE A 1 187 ? 4.711 4.128 5.647 1.00 95.44 187 ILE A C 1
ATOM 1443 O O . ILE A 1 187 ? 3.597 4.451 5.226 1.00 95.44 187 ILE A O 1
ATOM 1447 N N . PRO A 1 188 ? 5.304 4.777 6.666 1.00 95.38 188 PRO A N 1
ATOM 1448 C CA . PRO A 1 188 ? 4.755 6.019 7.195 1.00 95.38 188 PRO A CA 1
ATOM 1449 C C . PRO A 1 188 ? 4.702 7.072 6.095 1.00 95.38 188 PRO A C 1
ATOM 1451 O O . PRO A 1 188 ? 5.667 7.208 5.344 1.00 95.38 188 PRO A O 1
ATOM 1454 N N . TYR A 1 189 ? 3.609 7.822 6.044 1.00 95.00 189 TYR A N 1
ATOM 1455 C CA . TYR A 1 189 ? 3.509 9.014 5.213 1.00 95.00 189 TYR A CA 1
ATOM 1456 C C . TYR A 1 189 ? 2.781 10.128 5.955 1.00 95.00 189 TYR A C 1
ATOM 1458 O O . TYR A 1 189 ? 1.920 9.861 6.798 1.00 95.00 189 TYR A O 1
ATOM 1466 N N . ASP A 1 190 ? 3.148 11.356 5.633 1.00 94.19 190 ASP A N 1
ATOM 1467 C CA . ASP A 1 190 ? 2.424 12.557 6.013 1.00 94.19 190 ASP A CA 1
ATOM 1468 C C . ASP A 1 190 ? 1.601 13.030 4.804 1.00 94.19 190 ASP A C 1
ATOM 1470 O O . ASP A 1 190 ? 2.061 12.916 3.667 1.00 94.19 190 ASP A O 1
ATOM 1474 N N . GLU A 1 191 ? 0.351 13.450 5.020 1.00 92.88 191 GLU A N 1
ATOM 1475 C CA . GLU A 1 191 ? -0.532 13.840 3.909 1.00 92.88 191 GLU A CA 1
ATOM 1476 C C . GLU A 1 191 ? -0.015 15.097 3.210 1.00 92.88 191 GLU A C 1
ATOM 1478 O O . GLU A 1 191 ? -0.012 15.132 1.981 1.00 92.88 191 GLU A O 1
ATOM 1483 N N . ASP A 1 192 ? 0.480 16.075 3.968 1.00 92.94 192 ASP A N 1
ATOM 1484 C CA . ASP A 1 192 ? 0.959 17.337 3.414 1.00 92.94 192 ASP A CA 1
ATOM 1485 C C . ASP A 1 192 ? 2.255 17.114 2.621 1.00 92.94 192 ASP A C 1
ATOM 1487 O O . ASP A 1 192 ? 2.374 17.596 1.495 1.00 92.94 192 ASP A O 1
ATOM 1491 N N . GLU A 1 193 ? 3.186 16.300 3.142 1.00 93.56 193 GLU A N 1
ATOM 1492 C CA . GLU A 1 193 ? 4.419 15.927 2.421 1.00 93.56 193 GLU A CA 1
ATOM 1493 C C . GLU A 1 193 ? 4.115 15.150 1.122 1.00 93.56 193 GLU A C 1
ATOM 1495 O O . GLU A 1 193 ? 4.751 15.364 0.084 1.00 93.56 193 GLU A O 1
ATOM 1500 N N . GLU A 1 194 ? 3.136 14.238 1.146 1.00 93.06 194 GLU A N 1
ATOM 1501 C CA . GLU A 1 194 ? 2.737 13.484 -0.049 1.00 93.06 194 GLU A CA 1
ATOM 1502 C C . GLU A 1 194 ? 1.993 14.354 -1.067 1.00 93.06 194 GLU A C 1
ATOM 1504 O O . GLU A 1 194 ? 2.158 14.136 -2.267 1.00 93.06 194 GLU A O 1
ATOM 1509 N N . LEU A 1 195 ? 1.209 15.341 -0.625 1.00 93.06 195 LEU A N 1
ATOM 1510 C CA . LEU A 1 195 ? 0.554 16.312 -1.504 1.00 93.06 195 LEU A CA 1
ATOM 1511 C C . LEU A 1 195 ? 1.534 17.340 -2.074 1.00 93.06 195 LEU A C 1
ATOM 1513 O O . LEU A 1 195 ? 1.348 17.770 -3.207 1.00 93.06 195 LEU A O 1
ATOM 1517 N N . GLU A 1 196 ? 2.597 17.700 -1.356 1.00 92.38 196 GLU A N 1
ATOM 1518 C CA . GLU A 1 196 ? 3.682 18.521 -1.905 1.00 92.38 196 GLU A CA 1
ATOM 1519 C C . GLU A 1 196 ? 4.413 17.770 -3.028 1.00 92.38 196 GLU A C 1
ATOM 1521 O O . GLU A 1 196 ? 4.699 18.326 -4.090 1.00 92.38 196 GLU A O 1
ATOM 1526 N N . LYS A 1 197 ? 4.666 16.473 -2.824 1.00 90.31 197 LYS A N 1
ATOM 1527 C CA . LYS A 1 197 ? 5.327 15.614 -3.813 1.00 90.31 197 LYS A CA 1
ATOM 1528 C C . LYS A 1 197 ? 4.424 15.243 -4.991 1.00 90.31 197 LYS A C 1
ATOM 1530 O O . LYS A 1 197 ? 4.894 15.156 -6.125 1.00 90.31 197 LYS A O 1
ATOM 1535 N N . PHE A 1 198 ? 3.150 14.984 -4.718 1.00 91.50 198 PHE A N 1
ATOM 1536 C CA . PHE A 1 198 ? 2.136 14.610 -5.696 1.00 91.50 198 PHE A CA 1
ATOM 1537 C C . PHE A 1 198 ? 0.878 15.471 -5.510 1.00 91.50 198 PHE A C 1
ATOM 1539 O O . PHE A 1 198 ? -0.129 14.966 -4.986 1.00 91.50 198 PHE A O 1
ATOM 1546 N N . PRO A 1 199 ? 0.903 16.743 -5.960 1.00 93.12 199 PRO A N 1
ATOM 1547 C CA . PRO A 1 199 ? -0.256 17.627 -5.873 1.00 93.12 199 PRO A CA 1
ATOM 1548 C C . PRO A 1 199 ? -1.483 17.042 -6.576 1.00 93.12 199 PRO A C 1
ATOM 1550 O O . PRO A 1 199 ? -1.388 16.078 -7.340 1.00 93.12 199 PRO A O 1
ATOM 1553 N N . PHE A 1 200 ? -2.663 17.595 -6.317 1.00 91.88 200 PHE A N 1
ATOM 1554 C CA . PHE A 1 200 ? -3.852 17.176 -7.056 1.00 91.88 200 PHE A CA 1
ATOM 1555 C C . PHE A 1 200 ? -3.706 17.473 -8.549 1.00 91.88 200 PHE A C 1
ATOM 1557 O O . PHE A 1 200 ? -3.029 18.419 -8.947 1.00 91.88 200 PHE A O 1
ATOM 1564 N N . ASP A 1 201 ? -4.335 16.629 -9.363 1.00 87.75 201 ASP A N 1
ATOM 1565 C CA . ASP A 1 201 ? -4.418 16.770 -10.821 1.00 87.75 201 ASP A CA 1
ATOM 1566 C C . ASP A 1 201 ? -3.071 16.680 -11.565 1.00 87.75 201 ASP A C 1
ATOM 1568 O O . ASP A 1 201 ? -2.997 16.952 -12.761 1.00 87.75 201 ASP A O 1
ATOM 1572 N N . VAL A 1 202 ? -2.006 16.225 -10.891 1.00 83.06 202 VAL A N 1
ATOM 1573 C CA . VAL A 1 202 ? -0.680 15.999 -11.503 1.00 83.06 202 VAL A CA 1
ATOM 1574 C C . VAL A 1 202 ? -0.521 14.615 -12.126 1.00 83.06 202 VAL A C 1
ATOM 1576 O O . VAL A 1 202 ? 0.574 14.270 -12.560 1.00 83.06 202 VAL A O 1
ATOM 1579 N N . PHE A 1 203 ? -1.571 13.789 -12.132 1.00 82.56 203 PHE A N 1
ATOM 1580 C CA . PHE A 1 203 ? -1.540 12.483 -12.784 1.00 82.56 203 PHE A CA 1
ATOM 1581 C C . PHE A 1 203 ? -1.975 12.609 -14.255 1.00 82.56 203 PHE A C 1
ATOM 1583 O O . PHE A 1 203 ? -3.035 13.171 -14.525 1.00 82.56 203 PHE A O 1
ATOM 1590 N N . PRO A 1 204 ? -1.196 12.069 -15.215 1.00 80.56 204 PRO A N 1
ATOM 1591 C CA . PRO A 1 204 ? 0.051 11.318 -15.040 1.00 80.56 204 PRO A CA 1
ATOM 1592 C C . PRO A 1 204 ? 1.240 12.202 -14.628 1.00 80.56 204 PRO A C 1
ATOM 1594 O O . PRO A 1 204 ? 1.385 13.312 -15.128 1.00 80.56 204 PRO A O 1
ATOM 1597 N N . VAL A 1 205 ? 2.115 11.674 -13.762 1.00 81.88 205 VAL A N 1
ATOM 1598 C CA . VAL A 1 205 ? 3.331 12.352 -13.290 1.00 81.88 205 VAL A CA 1
ATOM 1599 C C . VAL A 1 205 ? 4.250 12.573 -14.487 1.00 81.88 205 VAL A C 1
ATOM 1601 O O . VAL A 1 205 ? 4.903 11.647 -14.971 1.00 81.88 205 VAL A O 1
ATOM 1604 N N . VAL A 1 206 ? 4.265 13.800 -14.998 1.00 67.50 206 VAL A N 1
ATOM 1605 C CA . VAL A 1 206 ? 5.092 14.179 -16.143 1.00 67.50 206 VAL A CA 1
ATOM 1606 C C . VAL A 1 206 ? 6.562 14.157 -15.707 1.00 67.50 206 VAL A C 1
ATOM 1608 O O . VAL A 1 206 ? 6.905 14.700 -14.661 1.00 67.50 206 VAL A O 1
ATOM 1611 N N . ASN A 1 207 ? 7.435 13.541 -16.511 1.00 59.41 207 ASN A N 1
ATOM 1612 C CA . ASN A 1 207 ? 8.891 13.491 -16.309 1.00 59.41 207 ASN A CA 1
ATOM 1613 C C . ASN A 1 207 ? 9.386 12.685 -15.097 1.00 59.41 207 ASN A C 1
ATOM 1615 O O . ASN A 1 207 ? 10.235 13.143 -14.331 1.00 59.41 207 ASN A O 1
ATOM 1619 N N . SER A 1 208 ? 8.967 11.426 -14.971 1.00 63.28 208 SER A N 1
ATOM 1620 C CA . SER A 1 208 ? 9.776 10.459 -14.224 1.00 63.28 208 SER A CA 1
ATOM 1621 C C . SER A 1 208 ? 11.048 10.162 -15.038 1.00 63.28 208 SER A C 1
ATOM 1623 O O . SER A 1 208 ? 11.103 9.182 -15.769 1.00 63.28 208 SER A O 1
ATOM 1625 N N . THR A 1 209 ? 12.072 11.021 -14.958 1.00 67.12 209 THR A N 1
ATOM 1626 C CA . THR A 1 209 ? 13.399 10.834 -15.598 1.00 67.12 209 THR A CA 1
ATOM 1627 C C . THR A 1 209 ? 14.212 9.732 -14.907 1.00 67.12 209 THR A C 1
ATOM 1629 O O . THR A 1 209 ? 15.410 9.875 -14.675 1.00 67.12 209 THR A O 1
ATOM 1632 N N . VAL A 1 210 ? 13.532 8.701 -14.415 1.00 80.31 210 VAL A N 1
ATOM 1633 C CA . VAL A 1 210 ? 14.101 7.723 -13.504 1.00 80.31 210 VAL A CA 1
ATOM 1634 C C . VAL A 1 210 ? 14.358 6.454 -14.296 1.00 80.31 210 VAL A C 1
ATOM 1636 O O . VAL A 1 210 ? 13.425 5.745 -14.659 1.00 80.31 210 VAL A O 1
ATOM 1639 N N . ASP A 1 211 ? 15.632 6.122 -14.471 1.00 92.38 211 ASP A N 1
ATOM 1640 C CA . ASP A 1 211 ? 16.084 4.933 -15.213 1.00 92.38 211 ASP A CA 1
ATOM 1641 C C . ASP A 1 211 ? 15.901 3.629 -14.408 1.00 92.38 211 ASP A C 1
ATOM 1643 O O . ASP A 1 211 ? 16.595 2.629 -14.609 1.00 92.38 211 ASP A O 1
ATOM 1647 N N . THR A 1 212 ? 15.002 3.638 -13.419 1.00 95.69 212 THR A N 1
ATOM 1648 C CA . THR A 1 212 ? 14.727 2.492 -12.552 1.00 95.69 212 THR A CA 1
ATOM 1649 C C . THR A 1 212 ? 13.240 2.346 -12.286 1.00 95.69 212 THR A C 1
ATOM 1651 O O . THR A 1 212 ? 12.500 3.316 -12.135 1.00 95.69 212 THR A O 1
ATOM 1654 N N . CYS A 1 213 ? 12.793 1.099 -12.165 1.00 96.19 213 CYS A N 1
ATOM 1655 C CA . CYS A 1 213 ? 11.416 0.795 -11.825 1.00 96.19 213 CYS A CA 1
ATOM 1656 C C . CYS A 1 213 ? 11.057 1.329 -10.431 1.00 96.19 213 CYS A C 1
ATOM 1658 O O . CYS A 1 213 ? 11.642 0.917 -9.429 1.00 96.19 213 CYS A O 1
ATOM 1660 N N . PHE A 1 214 ? 9.988 2.120 -10.350 1.00 94.75 214 PHE A N 1
ATOM 1661 C CA . PHE A 1 214 ? 9.463 2.682 -9.103 1.00 94.75 214 PHE A CA 1
ATOM 1662 C C . PHE A 1 214 ? 9.179 1.630 -8.011 1.00 94.75 214 PHE A C 1
ATOM 1664 O O . PHE A 1 214 ? 9.436 1.848 -6.826 1.00 94.75 214 PHE A O 1
ATOM 1671 N N . VAL A 1 215 ? 8.668 0.460 -8.406 1.00 95.25 215 VAL A N 1
ATOM 1672 C CA . VAL A 1 215 ? 8.284 -0.608 -7.473 1.00 95.25 215 VAL A CA 1
ATOM 1673 C C . VAL A 1 215 ? 9.523 -1.326 -6.932 1.00 95.25 215 VAL A C 1
ATOM 1675 O O . VAL A 1 215 ? 9.768 -1.366 -5.731 1.00 95.25 215 VAL A O 1
ATOM 1678 N N . CYS A 1 216 ? 10.324 -1.920 -7.810 1.00 96.31 216 CYS A N 1
ATOM 1679 C CA . CYS A 1 216 ? 11.386 -2.847 -7.409 1.00 96.31 216 CYS A CA 1
ATOM 1680 C C . CYS A 1 216 ? 12.797 -2.250 -7.455 1.00 96.31 216 CYS A C 1
ATOM 1682 O O . CYS A 1 216 ? 13.720 -2.860 -6.927 1.00 96.31 216 CYS A O 1
ATOM 1684 N N . GLY A 1 217 ? 12.985 -1.088 -8.082 1.00 95.88 217 GLY A N 1
ATOM 1685 C CA . GLY A 1 217 ? 14.291 -0.458 -8.253 1.00 95.88 217 GLY A CA 1
ATOM 1686 C C . GLY A 1 217 ? 15.198 -1.040 -9.330 1.00 95.88 217 GLY A C 1
ATOM 1687 O O . GLY A 1 217 ? 16.330 -0.586 -9.429 1.00 95.88 217 GLY A O 1
ATOM 1688 N N . ALA A 1 218 ? 14.744 -2.037 -10.092 1.00 96.69 218 ALA A N 1
ATOM 1689 C CA . ALA A 1 218 ? 15.523 -2.598 -11.192 1.00 96.69 218 ALA A CA 1
ATOM 1690 C C . ALA A 1 218 ? 15.712 -1.547 -12.294 1.00 96.69 218 ALA A C 1
ATOM 1692 O O . ALA A 1 218 ? 14.741 -0.877 -12.652 1.00 96.69 218 ALA A O 1
ATOM 1693 N N . GLY A 1 219 ? 16.933 -1.416 -12.810 1.00 95.81 219 GLY A N 1
ATOM 1694 C CA . GLY A 1 219 ? 17.241 -0.554 -13.957 1.00 95.81 219 GLY A CA 1
ATOM 1695 C C . GLY A 1 219 ? 17.159 -1.285 -15.299 1.00 95.81 219 GLY A C 1
ATOM 1696 O O . GLY A 1 219 ? 16.962 -2.500 -15.331 1.00 95.81 219 GLY A O 1
ATOM 1697 N N . GLU A 1 220 ? 17.385 -0.562 -16.397 1.00 93.19 220 GLU A N 1
ATOM 1698 C CA . GLU A 1 220 ? 17.296 -1.087 -17.776 1.00 93.19 220 GLU A CA 1
ATOM 1699 C C . GLU A 1 220 ? 18.202 -2.299 -18.051 1.00 93.19 220 GLU A C 1
ATOM 1701 O O . GLU A 1 220 ? 17.867 -3.169 -18.848 1.00 93.19 220 GLU A O 1
ATOM 1706 N N . SER A 1 221 ? 19.335 -2.406 -17.345 1.00 92.56 221 SER A N 1
ATOM 1707 C CA . SER A 1 221 ? 20.233 -3.569 -17.460 1.00 92.56 221 SER A CA 1
ATOM 1708 C C . SER A 1 221 ? 19.631 -4.890 -16.952 1.00 92.56 221 SER A C 1
ATOM 1710 O O . SER A 1 221 ? 20.136 -5.955 -17.289 1.00 92.56 221 SER A O 1
ATOM 1712 N N . GLU A 1 222 ? 18.587 -4.841 -16.117 1.00 93.81 222 GLU A N 1
ATOM 1713 C CA . GLU A 1 222 ? 17.967 -6.023 -15.495 1.00 93.81 222 GLU A CA 1
ATOM 1714 C C . GLU A 1 222 ? 16.625 -6.398 -16.135 1.00 93.81 222 GLU A C 1
ATOM 1716 O O . GLU A 1 222 ? 16.214 -7.562 -16.110 1.00 93.81 222 GLU A O 1
ATOM 1721 N N . VAL A 1 223 ? 15.895 -5.394 -16.622 1.00 93.88 223 VAL A N 1
ATOM 1722 C CA . VAL A 1 223 ? 14.497 -5.494 -17.048 1.00 93.88 223 VAL A CA 1
ATOM 1723 C C . VAL A 1 223 ? 14.204 -4.478 -18.137 1.00 93.88 223 VAL A C 1
ATOM 1725 O O . VAL A 1 223 ? 14.747 -3.375 -18.119 1.00 93.88 223 VAL A O 1
ATOM 1728 N N . HIS A 1 224 ? 13.260 -4.802 -19.018 1.00 93.69 224 HIS A N 1
ATOM 1729 C CA . HIS A 1 224 ? 12.650 -3.772 -19.845 1.00 93.69 224 HIS A CA 1
ATOM 1730 C C . HIS A 1 224 ? 11.793 -2.847 -18.968 1.00 93.69 224 HIS A C 1
ATOM 1732 O O . HIS A 1 224 ? 11.058 -3.308 -18.085 1.00 93.69 224 HIS A O 1
ATOM 1738 N N . LEU A 1 225 ? 11.931 -1.539 -19.168 1.00 95.25 225 LEU A N 1
ATOM 1739 C CA . LEU A 1 225 ? 11.176 -0.518 -18.455 1.00 95.25 225 LEU A CA 1
ATOM 1740 C C . LEU A 1 225 ? 10.117 0.073 -19.385 1.00 95.25 225 LEU A C 1
ATOM 1742 O O . LEU A 1 225 ? 10.380 0.316 -20.557 1.00 95.25 225 LEU A O 1
ATOM 1746 N N . GLY A 1 226 ? 8.935 0.327 -18.836 1.00 93.62 226 GLY A N 1
ATOM 1747 C CA . GLY A 1 226 ? 7.840 1.006 -19.517 1.00 93.62 226 GLY A CA 1
ATOM 1748 C C . GLY A 1 226 ? 7.213 2.070 -18.623 1.00 93.62 226 GLY A C 1
ATOM 1749 O O . GLY A 1 226 ? 7.362 2.044 -17.398 1.00 93.62 226 GLY A O 1
ATOM 1750 N N . VAL A 1 227 ? 6.469 2.993 -19.230 1.00 94.62 227 VAL A N 1
ATOM 1751 C CA . VAL A 1 227 ? 5.750 4.067 -18.532 1.00 94.62 227 VAL A CA 1
ATOM 1752 C C . VAL A 1 227 ? 4.272 3.715 -18.389 1.00 94.62 227 VAL A C 1
ATOM 1754 O O . VAL A 1 227 ? 3.575 3.532 -19.379 1.00 94.62 227 VAL A O 1
ATOM 1757 N N . THR A 1 228 ? 3.777 3.646 -17.154 1.00 94.25 228 THR A N 1
ATOM 1758 C CA . THR A 1 228 ? 2.367 3.324 -16.880 1.00 94.25 228 THR A CA 1
ATOM 1759 C C . THR A 1 228 ? 1.405 4.378 -17.434 1.00 94.25 228 THR A C 1
ATOM 1761 O O . THR A 1 228 ? 1.565 5.575 -17.202 1.00 94.25 228 THR A O 1
ATOM 1764 N N . GLU A 1 229 ? 0.328 3.935 -18.079 1.00 92.00 229 GLU A N 1
ATOM 1765 C CA . GLU A 1 229 ? -0.665 4.841 -18.678 1.00 92.00 229 GLU A CA 1
ATOM 1766 C C . GLU A 1 229 ? -1.514 5.613 -17.658 1.00 92.00 229 GLU A C 1
ATOM 1768 O O . GLU A 1 229 ? -2.115 6.636 -17.988 1.00 92.00 229 GLU A O 1
ATOM 1773 N N . CYS A 1 230 ? -1.643 5.088 -16.437 1.00 93.12 230 CYS A N 1
ATOM 1774 C CA . CYS A 1 230 ? -2.490 5.674 -15.402 1.00 93.12 230 CYS A CA 1
ATOM 1775 C C . CYS A 1 230 ? -1.812 6.828 -14.662 1.00 93.12 230 CYS A C 1
ATOM 1777 O O . CYS A 1 230 ? -2.479 7.794 -14.310 1.00 93.12 230 CYS A O 1
ATOM 1779 N N . CYS A 1 231 ? -0.512 6.719 -14.385 1.00 92.75 231 CYS A N 1
ATOM 1780 C CA . CYS A 1 231 ? 0.183 7.669 -13.524 1.00 92.75 231 CYS A CA 1
ATOM 1781 C C . CYS A 1 231 ? 1.555 8.108 -14.039 1.00 92.75 231 CYS A C 1
ATOM 1783 O O . CYS A 1 231 ? 2.201 8.896 -13.359 1.00 92.75 231 CYS A O 1
ATOM 1785 N N . GLY A 1 232 ? 2.003 7.648 -15.209 1.00 92.56 232 GLY A N 1
ATOM 1786 C CA . GLY A 1 232 ? 3.266 8.090 -15.810 1.00 92.56 232 GLY A CA 1
ATOM 1787 C C . GLY A 1 232 ? 4.526 7.559 -15.118 1.00 92.56 232 GLY A C 1
ATOM 1788 O O . GLY A 1 232 ? 5.628 8.001 -15.424 1.00 92.56 232 GLY A O 1
ATOM 1789 N N . LEU A 1 233 ? 4.400 6.613 -14.183 1.00 93.44 233 LEU A N 1
ATOM 1790 C CA . LEU A 1 233 ? 5.556 6.029 -13.505 1.00 93.44 233 LEU A CA 1
ATOM 1791 C C . LEU A 1 233 ? 6.279 5.003 -14.375 1.00 93.44 233 LEU A C 1
ATOM 1793 O O . LEU A 1 233 ? 5.629 4.166 -15.007 1.00 93.44 233 LEU A O 1
ATOM 1797 N N . VAL A 1 234 ? 7.612 5.006 -14.297 1.00 95.44 234 VAL A N 1
ATOM 1798 C CA . VAL A 1 234 ? 8.475 3.977 -14.887 1.00 95.44 234 VAL A CA 1
ATOM 1799 C C . VAL A 1 234 ? 8.408 2.695 -14.052 1.00 95.44 234 VAL A C 1
ATOM 1801 O O . VAL A 1 234 ? 8.718 2.678 -12.855 1.00 95.44 234 VAL A O 1
ATOM 1804 N N . VAL A 1 235 ? 8.001 1.587 -14.668 1.00 96.31 235 VAL A N 1
ATOM 1805 C CA . VAL A 1 235 ? 7.917 0.262 -14.038 1.00 96.31 235 VAL A CA 1
ATOM 1806 C C . VAL A 1 235 ? 8.475 -0.825 -14.954 1.00 96.31 235 VAL A C 1
ATOM 1808 O O . VAL A 1 235 ? 8.631 -0.611 -16.147 1.00 96.31 235 VAL A O 1
ATOM 1811 N N . CYS A 1 236 ? 8.789 -2.005 -14.409 1.00 96.69 236 CYS A N 1
ATOM 1812 C CA . CYS A 1 236 ? 9.200 -3.134 -15.250 1.00 96.69 236 CYS A CA 1
ATOM 1813 C C . CYS A 1 236 ? 8.048 -3.556 -16.161 1.00 96.69 236 CYS A C 1
ATOM 1815 O O . CYS A 1 236 ? 7.001 -3.956 -15.637 1.00 96.69 236 CYS A O 1
ATOM 1817 N N . ASP A 1 237 ? 8.282 -3.536 -17.468 1.00 95.19 237 ASP A N 1
ATOM 1818 C CA . ASP A 1 237 ? 7.390 -4.093 -18.478 1.00 95.19 237 ASP A CA 1
ATOM 1819 C C . ASP A 1 237 ? 7.678 -5.586 -18.664 1.00 95.19 237 ASP A C 1
ATOM 1821 O O . ASP A 1 237 ? 8.348 -6.040 -19.589 1.00 95.19 237 ASP A O 1
ATOM 1825 N N . ASN A 1 238 ? 7.218 -6.362 -17.688 1.00 94.06 238 ASN A N 1
ATOM 1826 C CA . ASN A 1 238 ? 7.370 -7.810 -17.670 1.00 94.06 238 ASN A CA 1
ATOM 1827 C C . ASN A 1 238 ? 6.017 -8.523 -17.600 1.00 94.06 238 ASN A C 1
ATOM 1829 O O . ASN A 1 238 ? 5.911 -9.618 -17.055 1.00 94.06 238 ASN A O 1
ATOM 1833 N N . GLU A 1 239 ? 4.950 -7.894 -18.101 1.00 93.38 239 GLU A N 1
ATOM 1834 C CA . GLU A 1 239 ? 3.618 -8.509 -18.094 1.00 93.38 239 GLU A CA 1
ATOM 1835 C C . GLU A 1 239 ? 3.550 -9.755 -18.987 1.00 93.38 239 GLU A C 1
ATOM 1837 O O . GLU A 1 239 ? 2.871 -10.716 -18.633 1.00 93.38 239 GLU A O 1
ATOM 1842 N N . HIS A 1 240 ? 4.319 -9.788 -20.076 1.00 91.00 240 HIS A N 1
ATOM 1843 C CA . HIS A 1 240 ? 4.394 -10.918 -21.006 1.00 91.00 240 HIS A CA 1
ATOM 1844 C C . HIS A 1 240 ? 4.944 -12.214 -20.373 1.00 91.00 240 HIS A C 1
ATOM 1846 O O . HIS A 1 240 ? 4.681 -13.303 -20.875 1.00 91.00 240 HIS A O 1
ATOM 1852 N N . GLU A 1 241 ? 5.659 -12.128 -19.247 1.00 93.31 241 GLU A N 1
ATOM 1853 C CA . GLU A 1 241 ? 6.142 -13.293 -18.485 1.00 93.31 241 GLU A CA 1
ATOM 1854 C C . GLU A 1 241 ? 5.085 -13.869 -17.533 1.00 93.31 241 GLU A C 1
ATOM 1856 O O . GLU A 1 241 ? 5.281 -14.923 -16.919 1.00 93.31 241 GLU A O 1
ATOM 1861 N N . TYR A 1 242 ? 3.958 -13.173 -17.358 1.00 94.25 242 TYR A N 1
ATOM 1862 C CA . TYR A 1 242 ? 2.937 -13.586 -16.414 1.00 94.25 242 TYR A CA 1
ATOM 1863 C C . TYR A 1 242 ? 2.241 -14.870 -16.868 1.00 94.25 242 TYR A C 1
ATOM 1865 O O . TYR A 1 242 ? 1.444 -14.888 -17.805 1.00 94.25 242 TYR A O 1
ATOM 1873 N N . LEU A 1 243 ? 2.438 -15.940 -16.101 1.00 93.00 243 LEU A N 1
ATOM 1874 C CA . LEU A 1 243 ? 1.663 -17.164 -16.262 1.00 93.00 243 LEU A CA 1
ATOM 1875 C C . LEU A 1 243 ? 0.251 -16.977 -15.694 1.00 93.00 243 LEU A C 1
ATOM 1877 O O . LEU A 1 243 ? 0.066 -16.756 -14.487 1.00 93.00 243 LEU A O 1
ATOM 1881 N N . MET A 1 244 ? -0.754 -17.091 -16.563 1.00 89.62 244 MET A N 1
ATOM 1882 C CA . MET A 1 244 ? -2.167 -17.063 -16.181 1.00 89.62 244 MET A CA 1
ATOM 1883 C C . MET A 1 244 ? -2.462 -18.111 -15.099 1.00 89.62 244 MET A C 1
ATOM 1885 O O . MET A 1 244 ? -1.984 -19.238 -15.153 1.00 89.62 244 MET A O 1
ATOM 1889 N N . GLY A 1 245 ? -3.221 -17.719 -14.072 1.00 84.50 245 GLY A N 1
ATOM 1890 C CA . GLY A 1 245 ? -3.532 -18.582 -12.923 1.00 84.50 245 GLY A CA 1
ATOM 1891 C C . GLY A 1 245 ? -2.443 -18.661 -11.844 1.00 84.50 245 GLY A C 1
ATOM 1892 O O . GLY A 1 245 ? -2.717 -19.157 -10.757 1.00 84.50 245 GLY A O 1
ATOM 1893 N N . SER A 1 246 ? -1.245 -18.102 -12.058 1.00 88.00 246 SER A N 1
ATOM 1894 C CA . SER A 1 246 ? -0.191 -18.082 -11.024 1.00 88.00 246 SER A CA 1
ATOM 1895 C C . SER A 1 246 ? -0.480 -17.130 -9.858 1.00 88.00 246 SER A C 1
ATOM 1897 O O . SER A 1 246 ? 0.167 -17.208 -8.817 1.00 88.00 246 SER A O 1
ATOM 1899 N N . TYR A 1 247 ? -1.382 -16.157 -10.059 1.00 87.50 247 TYR A N 1
ATOM 1900 C CA . TYR A 1 247 ? -1.630 -15.017 -9.155 1.00 87.50 247 TYR A CA 1
ATOM 1901 C C . TYR A 1 247 ? -0.356 -14.277 -8.693 1.00 87.50 247 TYR A C 1
ATOM 1903 O O . TYR A 1 247 ? -0.388 -13.520 -7.723 1.00 87.50 247 TYR A O 1
ATOM 1911 N N . SER A 1 248 ? 0.765 -14.449 -9.405 1.00 91.75 248 SER A N 1
ATOM 1912 C CA . SER A 1 248 ? 2.037 -13.835 -9.047 1.00 91.75 248 SER A CA 1
ATOM 1913 C C . SER A 1 248 ? 1.946 -12.314 -9.097 1.00 91.75 248 SER A C 1
ATOM 1915 O O . SER A 1 248 ? 1.552 -11.722 -10.104 1.00 91.75 248 SER A O 1
ATOM 1917 N N . ARG A 1 249 ? 2.383 -11.681 -8.007 1.00 93.25 249 ARG A N 1
ATOM 1918 C CA . ARG A 1 249 ? 2.483 -10.223 -7.873 1.00 93.25 249 ARG A CA 1
ATOM 1919 C C . ARG A 1 249 ? 3.874 -9.682 -8.216 1.00 93.25 249 ARG A C 1
ATOM 1921 O O . ARG A 1 249 ? 4.137 -8.501 -8.008 1.00 93.25 249 ARG A O 1
ATOM 1928 N N . LYS A 1 250 ? 4.763 -10.527 -8.752 1.00 94.56 250 LYS A N 1
ATOM 1929 C CA . LYS A 1 250 ? 6.151 -10.166 -9.095 1.00 94.56 250 LYS A CA 1
ATOM 1930 C C . LYS A 1 250 ? 6.304 -9.436 -10.445 1.00 94.56 250 LYS A C 1
ATOM 1932 O O . LYS A 1 250 ? 7.426 -9.158 -10.865 1.00 94.56 250 LYS A O 1
ATOM 1937 N N . HIS A 1 251 ? 5.195 -9.114 -11.108 1.00 95.62 251 HIS A N 1
ATOM 1938 C CA . HIS A 1 251 ? 5.173 -8.441 -12.406 1.00 95.62 251 HIS A CA 1
ATOM 1939 C C . HIS A 1 251 ? 4.750 -6.989 -12.193 1.00 95.62 251 HIS A C 1
ATOM 1941 O O . HIS A 1 251 ? 3.583 -6.737 -11.903 1.00 95.62 251 HIS A O 1
ATOM 1947 N N . CYS A 1 252 ? 5.701 -6.052 -12.223 1.00 96.25 252 CYS A N 1
ATOM 1948 C CA . CYS A 1 252 ? 5.491 -4.692 -11.715 1.00 96.25 252 CYS A CA 1
ATOM 1949 C C . CYS A 1 252 ? 4.391 -3.955 -12.481 1.00 96.25 252 CYS A C 1
ATOM 1951 O O . CYS A 1 252 ? 3.494 -3.417 -11.836 1.00 96.25 252 CYS A O 1
ATOM 1953 N N . TRP A 1 253 ? 4.428 -3.986 -13.817 1.00 96.06 253 TRP A N 1
ATOM 1954 C CA . TRP A 1 253 ? 3.412 -3.369 -14.673 1.00 96.06 253 TRP A CA 1
ATOM 1955 C C . TRP A 1 253 ? 2.007 -3.892 -14.372 1.00 96.06 253 TRP A C 1
ATOM 1957 O O . TRP A 1 253 ? 1.126 -3.145 -13.940 1.00 96.06 253 TRP A O 1
ATOM 1967 N N . ARG A 1 254 ? 1.823 -5.211 -14.483 1.00 95.50 254 ARG A N 1
ATOM 1968 C CA . ARG A 1 254 ? 0.540 -5.867 -14.218 1.00 95.50 254 ARG A CA 1
ATOM 1969 C C . ARG A 1 254 ? 0.053 -5.635 -12.791 1.00 95.50 254 ARG A C 1
ATOM 1971 O O . ARG A 1 254 ? -1.122 -5.346 -12.575 1.00 95.50 254 ARG A O 1
ATOM 1978 N N . SER A 1 255 ? 0.930 -5.808 -11.802 1.00 95.62 255 SER A N 1
ATOM 1979 C CA . SER A 1 255 ? 0.583 -5.615 -10.394 1.00 95.62 255 SER A CA 1
ATOM 1980 C C . SER A 1 255 ? 0.170 -4.178 -10.126 1.00 95.62 255 SER A C 1
ATOM 1982 O O . SER A 1 255 ? -0.825 -3.971 -9.443 1.00 95.62 255 SER A O 1
ATOM 1984 N N . HIS A 1 256 ? 0.873 -3.200 -10.697 1.00 95.88 256 HIS A N 1
ATOM 1985 C CA . HIS A 1 256 ? 0.481 -1.804 -10.605 1.00 95.88 256 HIS A CA 1
ATOM 1986 C C . HIS A 1 256 ? -0.907 -1.604 -11.228 1.00 95.88 256 HIS A C 1
ATOM 1988 O O . HIS A 1 256 ? -1.855 -1.294 -10.518 1.00 95.88 256 HIS A O 1
ATOM 1994 N N . GLY A 1 257 ? -1.089 -1.922 -12.513 1.00 94.75 257 GLY A N 1
ATOM 1995 C CA . GLY A 1 257 ? -2.367 -1.716 -13.203 1.00 94.75 257 GLY A CA 1
ATOM 1996 C C . GLY A 1 257 ? -3.555 -2.502 -12.626 1.00 94.75 257 GLY A C 1
ATOM 1997 O O . GLY A 1 257 ? -4.708 -2.138 -12.853 1.00 94.75 257 GLY A O 1
ATOM 1998 N N . LYS A 1 258 ? -3.320 -3.611 -11.914 1.00 93.00 258 LYS A N 1
ATOM 1999 C CA . LYS A 1 258 ? -4.376 -4.434 -11.302 1.00 93.00 258 LYS A CA 1
ATOM 2000 C C . LYS A 1 258 ? -4.668 -4.073 -9.848 1.00 93.00 258 LYS A C 1
ATOM 2002 O O . LYS A 1 258 ? -5.808 -4.230 -9.419 1.00 93.00 258 LYS A O 1
ATOM 2007 N N . TYR A 1 259 ? -3.652 -3.681 -9.084 1.00 92.62 259 TYR A N 1
ATOM 2008 C CA . TYR A 1 259 ? -3.749 -3.579 -7.630 1.00 92.62 259 TYR A CA 1
ATOM 2009 C C . TYR A 1 259 ? -3.659 -2.152 -7.098 1.00 92.62 259 TYR A C 1
ATOM 2011 O O . TYR A 1 259 ? -3.748 -1.979 -5.890 1.00 92.62 259 TYR A O 1
ATOM 2019 N N . THR A 1 260 ? -3.526 -1.135 -7.946 1.00 93.56 260 THR A N 1
ATOM 2020 C CA . THR A 1 260 ? -3.590 0.268 -7.519 1.00 93.56 260 THR A CA 1
ATOM 2021 C C . THR A 1 260 ? -4.922 0.904 -7.886 1.00 93.56 260 THR A C 1
ATOM 2023 O O . THR A 1 260 ? -5.563 0.539 -8.878 1.00 93.56 260 THR A O 1
ATOM 2026 N N . THR A 1 261 ? -5.330 1.898 -7.101 1.00 92.06 261 THR A N 1
ATOM 2027 C CA . THR A 1 261 ? -6.536 2.678 -7.397 1.00 92.06 261 THR A CA 1
ATOM 2028 C C . THR A 1 261 ? -6.364 3.515 -8.665 1.00 92.06 261 THR A C 1
ATOM 2030 O O . THR A 1 261 ? -7.304 3.626 -9.444 1.00 92.06 261 THR A O 1
ATOM 2033 N N . CYS A 1 262 ? -5.161 4.037 -8.949 1.00 93.81 262 CYS A N 1
ATOM 2034 C CA . CYS A 1 262 ? -4.903 4.740 -10.212 1.00 93.81 262 CYS A CA 1
ATOM 2035 C C . CYS A 1 262 ? -5.031 3.811 -11.432 1.00 93.81 262 CYS A C 1
ATOM 2037 O O . CYS A 1 262 ? -5.604 4.204 -12.448 1.00 93.81 262 CYS A O 1
ATOM 2039 N N . GLY A 1 263 ? -4.550 2.565 -11.332 1.00 94.19 263 GLY A N 1
ATOM 2040 C CA . GLY A 1 263 ? -4.662 1.566 -12.394 1.00 94.19 263 GLY A CA 1
ATOM 2041 C C . GLY A 1 263 ? -6.113 1.195 -12.698 1.00 94.19 263 GLY A C 1
ATOM 2042 O O . GLY A 1 263 ? -6.501 1.116 -13.862 1.00 94.19 263 GLY A O 1
ATOM 2043 N N . PHE A 1 264 ? -6.935 1.027 -11.663 1.00 93.19 264 PHE A N 1
ATOM 2044 C CA . PHE A 1 264 ? -8.373 0.811 -11.831 1.00 93.19 264 PHE A CA 1
ATOM 2045 C C . PHE A 1 264 ? -9.090 2.053 -12.360 1.00 93.19 264 PHE A C 1
ATOM 2047 O O . PHE A 1 264 ? -9.823 1.945 -13.333 1.00 93.19 264 PHE A O 1
ATOM 2054 N N . HIS A 1 265 ? -8.819 3.235 -11.803 1.00 93.25 265 HIS A N 1
ATOM 2055 C CA . HIS A 1 265 ? -9.384 4.500 -12.276 1.00 93.25 265 HIS A CA 1
ATOM 2056 C C . HIS A 1 265 ? -9.172 4.695 -13.787 1.00 93.25 26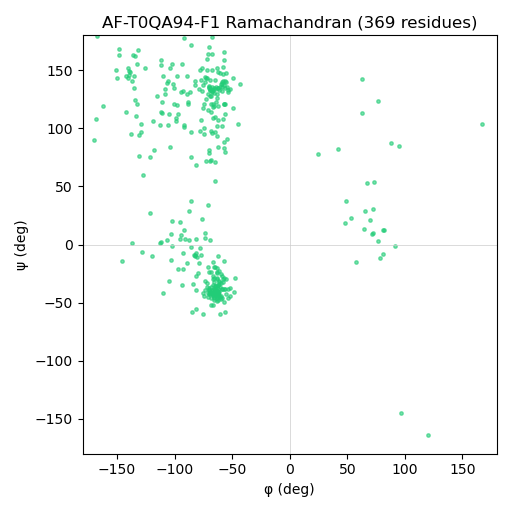5 HIS A C 1
ATOM 2058 O O . HIS A 1 265 ? -10.103 5.048 -14.507 1.00 93.25 265 HIS A O 1
ATOM 2064 N N . LYS A 1 266 ? -7.962 4.407 -14.285 1.00 94.56 266 LYS A N 1
ATOM 2065 C CA . LYS A 1 266 ? -7.649 4.458 -15.720 1.00 94.56 266 LYS A CA 1
ATOM 2066 C C . LYS A 1 266 ? -8.460 3.447 -16.540 1.00 94.56 266 LYS A C 1
ATOM 2068 O O . LYS A 1 266 ? -8.895 3.791 -17.633 1.00 94.56 266 LYS A O 1
ATOM 2073 N N . LYS A 1 267 ? -8.668 2.229 -16.027 1.00 94.06 267 LYS A N 1
ATOM 2074 C CA . LYS A 1 267 ? -9.444 1.169 -16.698 1.00 94.06 267 LYS A CA 1
ATOM 2075 C C . LYS A 1 267 ? -10.931 1.476 -16.783 1.00 94.06 267 LYS A C 1
ATOM 2077 O O . LYS A 1 267 ? -11.535 1.174 -17.804 1.00 94.06 267 LYS A O 1
ATOM 2082 N N . GLU A 1 268 ? -11.490 2.102 -15.752 1.00 93.38 268 GLU A N 1
ATOM 2083 C CA . GLU A 1 268 ? -12.875 2.584 -15.786 1.00 93.38 268 GLU A CA 1
ATOM 2084 C C . GLU A 1 268 ? -13.057 3.733 -16.795 1.00 93.38 268 GLU A C 1
ATOM 2086 O O . GLU A 1 268 ? -14.177 4.056 -17.178 1.00 93.38 268 GLU A O 1
ATOM 2091 N N . GLY A 1 269 ? -11.964 4.350 -17.265 1.00 92.25 269 GLY A N 1
ATOM 2092 C CA . GLY A 1 269 ? -12.013 5.360 -18.321 1.00 92.25 269 GLY A CA 1
ATOM 2093 C C . GLY A 1 269 ? -12.650 6.674 -17.873 1.00 92.25 269 GLY A C 1
ATOM 2094 O O . GLY A 1 269 ? -13.109 7.455 -18.706 1.00 92.25 269 GLY A O 1
ATOM 2095 N N . HIS A 1 270 ? -12.686 6.938 -16.566 1.00 86.75 270 HIS A N 1
ATOM 2096 C CA . HIS A 1 270 ? -13.176 8.209 -16.053 1.00 86.75 270 HIS A CA 1
ATOM 2097 C C . HIS A 1 270 ? -12.245 9.343 -16.495 1.00 86.75 270 HIS A C 1
ATOM 2099 O O . HIS A 1 270 ? -11.035 9.282 -16.290 1.00 86.75 270 HIS A O 1
ATOM 2105 N N . GLY A 1 271 ? -12.815 10.413 -17.052 1.00 87.31 271 GLY A N 1
ATOM 2106 C CA . GLY A 1 271 ? -12.068 11.605 -17.477 1.00 87.31 271 GLY A CA 1
ATOM 2107 C C . GLY A 1 271 ? -11.570 12.493 -16.330 1.00 87.31 271 GLY A C 1
ATOM 2108 O O . GLY A 1 271 ? -11.151 13.618 -16.581 1.00 87.31 271 GLY A O 1
ATOM 2109 N N . HIS A 1 272 ? -11.660 12.032 -15.078 1.00 90.31 272 HIS A N 1
ATOM 2110 C CA . HIS A 1 272 ? -11.174 12.786 -13.929 1.00 90.31 272 HIS A CA 1
ATOM 2111 C C . HIS A 1 272 ? -9.638 12.690 -13.859 1.00 90.31 272 HIS A C 1
ATOM 2113 O O . HIS A 1 272 ? -9.109 11.588 -13.969 1.00 90.31 272 HIS A O 1
ATOM 2119 N N . PRO A 1 273 ? -8.899 13.793 -13.680 1.00 87.75 273 PRO A N 1
ATOM 2120 C CA . PRO A 1 273 ? -7.432 13.758 -13.697 1.00 87.75 273 PRO A CA 1
ATOM 2121 C C . PRO A 1 273 ? -6.835 12.972 -12.519 1.00 87.75 273 PRO A C 1
ATOM 2123 O O . PRO A 1 273 ? -5.881 12.217 -12.692 1.00 87.75 273 PRO A O 1
ATOM 2126 N N . ASP A 1 274 ? -7.418 13.092 -11.325 1.00 90.50 274 ASP A N 1
ATOM 2127 C CA . ASP A 1 274 ? -6.904 12.442 -10.118 1.00 90.50 274 ASP A CA 1
ATOM 2128 C C . ASP A 1 274 ? -7.869 11.393 -9.550 1.00 90.50 274 ASP A C 1
ATOM 2130 O O . ASP A 1 274 ? -9.039 11.654 -9.271 1.00 90.50 274 ASP A O 1
ATOM 2134 N N . TRP A 1 275 ? -7.376 10.179 -9.326 1.00 91.19 275 TRP A N 1
ATOM 2135 C CA . TRP A 1 275 ? -8.172 9.094 -8.760 1.00 91.19 275 TRP A CA 1
ATOM 2136 C C . TRP A 1 275 ? -8.551 9.328 -7.288 1.00 91.19 275 TRP A C 1
ATOM 2138 O O . TRP A 1 275 ? -9.541 8.750 -6.832 1.00 91.19 275 TRP A O 1
ATOM 2148 N N . ARG A 1 276 ? -7.790 10.147 -6.543 1.00 90.50 276 ARG A N 1
ATOM 2149 C CA . ARG A 1 276 ? -8.022 10.452 -5.119 1.00 90.50 276 ARG A CA 1
ATOM 2150 C C . ARG A 1 276 ? -9.309 11.247 -4.936 1.00 90.50 276 ARG A C 1
ATOM 2152 O O . ARG A 1 276 ? -10.120 10.922 -4.078 1.00 90.50 276 ARG A O 1
ATOM 2159 N N . THR A 1 277 ? -9.538 12.214 -5.816 1.00 91.56 277 THR A N 1
ATOM 2160 C CA . THR A 1 277 ? -10.683 13.132 -5.773 1.00 91.56 277 THR A CA 1
ATOM 2161 C C . THR A 1 277 ? -11.787 12.767 -6.766 1.00 91.56 277 THR A C 1
ATOM 2163 O O . THR A 1 277 ? -12.837 13.404 -6.776 1.00 91.56 277 THR A O 1
ATOM 2166 N N . CYS A 1 278 ? -11.605 11.703 -7.560 1.00 91.75 278 CYS A N 1
ATOM 2167 C CA . CYS A 1 278 ? -12.600 11.266 -8.535 1.00 91.75 278 CYS A CA 1
ATOM 2168 C C . CYS A 1 278 ? -13.965 10.984 -7.865 1.00 91.75 278 CYS A C 1
ATOM 2170 O O . CYS A 1 278 ? -14.037 10.111 -6.982 1.00 91.75 278 CYS A O 1
ATOM 2172 N N . PRO A 1 279 ? -15.046 11.677 -8.287 1.00 91.94 279 PRO A N 1
ATOM 2173 C CA . PRO A 1 279 ? -16.363 11.587 -7.655 1.00 91.94 279 PRO A CA 1
ATOM 2174 C C . PRO A 1 279 ? -17.181 10.377 -8.126 1.00 91.94 279 PRO A C 1
ATOM 2176 O O . PRO A 1 279 ? -18.241 10.101 -7.567 1.00 91.94 279 PRO A O 1
ATOM 2179 N N . HIS A 1 280 ? -16.718 9.657 -9.154 1.00 90.88 280 HIS A N 1
ATOM 2180 C CA . HIS A 1 280 ? -17.422 8.491 -9.680 1.00 90.88 280 HIS A CA 1
ATOM 2181 C C . HIS A 1 280 ? -17.527 7.394 -8.618 1.00 90.88 280 HIS A C 1
ATOM 2183 O O . HIS A 1 280 ? -16.552 7.061 -7.935 1.00 90.88 280 HIS A O 1
ATOM 2189 N N . MET A 1 281 ? -18.720 6.814 -8.501 1.00 85.31 281 MET A N 1
ATOM 2190 C CA . MET A 1 281 ? -19.066 5.879 -7.432 1.00 85.31 281 MET A CA 1
ATOM 2191 C C . MET A 1 281 ? -18.201 4.621 -7.443 1.00 85.31 281 MET A C 1
ATOM 2193 O O . MET A 1 281 ? -17.935 4.054 -6.390 1.00 85.31 281 MET A O 1
ATOM 2197 N N . GLU A 1 282 ? -17.756 4.180 -8.609 1.00 86.00 282 GLU A N 1
ATOM 2198 C CA . GLU A 1 282 ? -16.898 3.021 -8.825 1.00 86.00 282 GLU A CA 1
ATOM 2199 C C . GLU A 1 282 ? -15.514 3.271 -8.215 1.00 86.00 282 GLU A C 1
ATOM 2201 O O . GLU A 1 282 ? -14.996 2.425 -7.487 1.00 86.00 282 GLU A O 1
ATOM 2206 N N . CYS A 1 283 ? -14.956 4.470 -8.406 1.00 85.94 283 CYS A N 1
ATOM 2207 C CA . CYS A 1 283 ? -13.692 4.868 -7.788 1.00 85.94 283 CYS A CA 1
ATOM 2208 C C . CYS A 1 283 ? -13.838 5.083 -6.282 1.00 85.94 283 CYS A C 1
ATOM 2210 O O . CYS A 1 283 ? -12.998 4.608 -5.519 1.00 85.94 283 CYS A O 1
ATOM 2212 N N . VAL A 1 284 ? -14.927 5.719 -5.840 1.00 84.81 284 VAL A N 1
ATOM 2213 C CA . VAL A 1 284 ? -15.244 5.874 -4.411 1.00 84.81 284 VAL A CA 1
ATOM 2214 C C . VAL A 1 284 ? -15.331 4.502 -3.736 1.00 84.81 284 VAL A C 1
ATOM 2216 O O . VAL A 1 284 ? -14.650 4.266 -2.746 1.00 84.81 284 VAL A O 1
ATOM 2219 N N . LYS A 1 285 ? -16.083 3.553 -4.310 1.00 79.81 285 LYS A N 1
ATOM 2220 C CA . LYS A 1 285 ? -16.213 2.171 -3.806 1.00 79.81 285 LYS A CA 1
ATOM 2221 C C . LYS A 1 285 ? -14.905 1.391 -3.814 1.00 79.81 285 LYS A C 1
ATOM 2223 O O . LYS A 1 285 ? -14.799 0.397 -3.109 1.00 79.81 285 LYS A O 1
ATOM 2228 N N . GLN A 1 286 ? -13.941 1.770 -4.644 1.00 78.12 286 GLN A N 1
ATOM 2229 C CA . GLN A 1 286 ? -12.638 1.123 -4.634 1.00 78.12 286 GLN A CA 1
ATOM 2230 C C . GLN A 1 286 ? -11.709 1.717 -3.565 1.00 78.12 286 GLN A C 1
ATOM 2232 O O . GLN A 1 286 ? -10.907 0.984 -2.981 1.00 78.12 286 GLN A O 1
ATOM 2237 N N . ARG A 1 287 ? -11.819 3.026 -3.293 1.00 77.19 287 ARG A N 1
ATOM 2238 C CA . ARG A 1 287 ? -11.123 3.717 -2.192 1.00 77.19 287 ARG A CA 1
ATOM 2239 C C . ARG A 1 287 ? -11.680 3.303 -0.831 1.00 77.19 287 ARG A C 1
ATOM 2241 O O . ARG A 1 287 ? -10.931 3.008 0.098 1.00 77.19 287 ARG A O 1
ATOM 2248 N N . GLU A 1 288 ? -12.996 3.205 -0.743 1.00 70.06 288 GLU A N 1
ATOM 2249 C CA . GLU A 1 288 ? -13.722 2.793 0.446 1.00 70.06 288 GLU A CA 1
ATOM 2250 C C . GLU A 1 288 ? -13.882 1.273 0.460 1.00 70.06 288 GLU A C 1
ATOM 2252 O O . GLU A 1 288 ? -14.522 0.701 -0.414 1.00 70.06 288 GLU A O 1
ATOM 2257 N N . ASN A 1 289 ? -13.377 0.579 1.480 1.00 60.22 289 ASN A N 1
ATOM 2258 C CA . ASN A 1 289 ? -13.689 -0.843 1.660 1.00 60.22 289 ASN A CA 1
ATOM 2259 C C . ASN A 1 289 ? -15.145 -0.999 2.155 1.00 60.22 289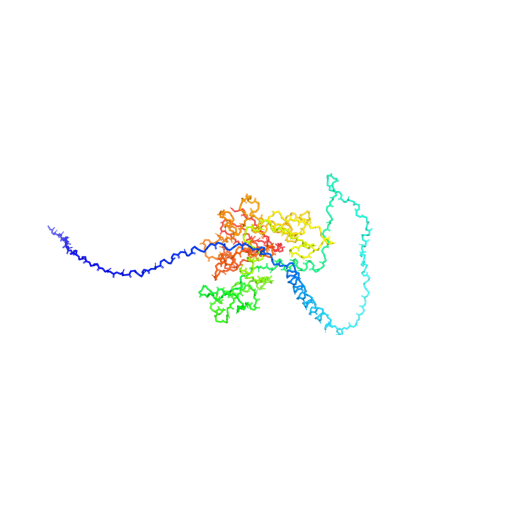 ASN A C 1
ATOM 2261 O O . ASN A 1 289 ? -15.391 -1.254 3.332 1.00 60.22 289 ASN A O 1
ATOM 2265 N N . ARG A 1 290 ? -16.139 -0.759 1.288 1.00 47.91 290 ARG A N 1
ATOM 2266 C CA . ARG A 1 290 ? -17.551 -0.598 1.687 1.00 47.91 290 ARG A CA 1
ATOM 2267 C C . ARG A 1 290 ? -18.350 -1.900 1.764 1.00 47.91 290 ARG A C 1
ATOM 2269 O O . ARG A 1 290 ? -19.569 -1.900 1.612 1.00 47.91 290 ARG A O 1
ATOM 2276 N N . SER A 1 291 ? -17.689 -3.011 2.060 1.00 44.62 291 SER A N 1
ATOM 2277 C CA . SER A 1 291 ? -18.333 -4.327 2.134 1.00 44.62 291 SER A CA 1
ATOM 2278 C C . SER A 1 291 ? -18.051 -5.037 3.455 1.00 44.62 291 SER A C 1
ATOM 2280 O O . SER A 1 291 ? -17.555 -6.156 3.494 1.00 44.62 291 SER A O 1
ATOM 2282 N N . ASP A 1 292 ? -18.460 -4.408 4.557 1.00 45.97 292 ASP A N 1
ATOM 2283 C CA . ASP A 1 292 ? -19.050 -5.185 5.647 1.00 45.97 292 ASP A CA 1
ATOM 2284 C C . ASP A 1 292 ? -20.275 -4.464 6.241 1.00 45.97 292 ASP A C 1
ATOM 2286 O O . ASP A 1 292 ? -20.130 -3.643 7.151 1.00 45.97 292 ASP A O 1
ATOM 2290 N N . PRO A 1 293 ? -21.497 -4.794 5.780 1.00 42.25 293 PRO A N 1
ATOM 2291 C CA . PRO A 1 293 ? -22.746 -4.380 6.422 1.00 42.25 293 PRO A CA 1
ATOM 2292 C C . PRO A 1 293 ? -22.861 -4.809 7.900 1.00 42.25 293 PRO A C 1
ATOM 2294 O O . PRO A 1 293 ? -23.726 -4.310 8.612 1.00 42.25 293 PRO A O 1
ATOM 2297 N N . ARG A 1 294 ? -22.006 -5.728 8.382 1.00 41.50 294 ARG A N 1
ATOM 2298 C CA . ARG A 1 294 ? -21.971 -6.267 9.756 1.00 41.50 294 ARG A CA 1
ATOM 2299 C C . ARG A 1 294 ? -20.851 -5.652 10.617 1.00 41.50 294 ARG A C 1
ATOM 2301 O O . ARG A 1 294 ? -20.468 -6.213 11.649 1.00 41.50 294 ARG A O 1
ATOM 2308 N N . GLY A 1 295 ? -20.336 -4.481 10.226 1.00 36.34 295 GLY A N 1
ATOM 2309 C CA . GLY A 1 295 ? -19.515 -3.619 11.085 1.00 36.34 295 GLY A CA 1
ATOM 2310 C C . GLY A 1 295 ? -18.090 -4.125 11.334 1.00 36.34 295 GLY A C 1
ATOM 2311 O O . GLY A 1 295 ? -17.676 -4.295 12.485 1.00 36.34 295 GLY A O 1
ATOM 2312 N N . GLY A 1 296 ? -17.320 -4.415 10.281 1.00 38.81 296 GLY A N 1
ATOM 2313 C CA . GLY A 1 296 ? -15.978 -4.995 10.430 1.00 38.81 296 GLY A CA 1
ATOM 2314 C C . GLY A 1 296 ? -14.882 -4.614 9.434 1.00 38.81 296 GLY A C 1
ATOM 2315 O O . GLY A 1 296 ? -13.722 -4.883 9.763 1.00 38.81 296 GLY A O 1
ATOM 2316 N N . GLY A 1 297 ? -15.194 -4.004 8.287 1.00 42.03 297 GLY A N 1
ATOM 2317 C CA . GLY A 1 297 ? -14.224 -3.621 7.248 1.00 42.03 297 GLY A CA 1
ATOM 2318 C C . GLY A 1 297 ? -13.944 -2.121 7.275 1.00 42.03 297 GLY A C 1
ATOM 2319 O O . GLY A 1 297 ? -14.602 -1.348 6.591 1.00 42.03 297 GLY A O 1
ATOM 2320 N N . GLY A 1 298 ? -13.032 -1.692 8.145 1.00 48.41 298 GLY A N 1
ATOM 2321 C CA . GLY A 1 298 ? -12.767 -0.278 8.387 1.00 48.41 298 GLY A CA 1
ATOM 2322 C C . GLY A 1 298 ? -11.931 0.348 7.278 1.00 48.41 298 GLY A C 1
ATOM 2323 O O . GLY A 1 298 ? -10.740 0.099 7.236 1.00 48.41 298 GLY A O 1
ATOM 2324 N N . GLY A 1 299 ? -12.543 1.183 6.437 1.00 57.03 299 GLY A N 1
ATOM 2325 C CA . GLY A 1 299 ? -11.991 2.425 5.865 1.00 57.03 299 GLY A CA 1
ATOM 2326 C C . GLY A 1 299 ? -10.688 2.427 5.047 1.00 57.03 299 GLY A C 1
ATOM 2327 O O . GLY A 1 299 ? -10.438 3.404 4.358 1.00 57.03 299 GLY A O 1
ATOM 2328 N N . ARG A 1 300 ? -9.854 1.384 5.072 1.00 73.25 300 ARG A N 1
ATOM 2329 C CA . ARG A 1 300 ? -8.591 1.311 4.329 1.00 73.25 300 ARG A CA 1
ATOM 2330 C C . ARG A 1 300 ? -8.709 0.253 3.255 1.00 73.25 300 ARG A C 1
ATOM 2332 O O . ARG A 1 300 ? -8.644 -0.944 3.529 1.00 73.25 300 ARG A O 1
ATOM 2339 N N . SER A 1 301 ? -8.894 0.698 2.020 1.00 83.38 301 SER A N 1
ATOM 2340 C CA . SER A 1 301 ? -8.769 -0.189 0.873 1.00 83.38 301 SER A CA 1
ATOM 2341 C C . SER A 1 301 ? -7.311 -0.597 0.689 1.00 83.38 301 SER A C 1
ATOM 2343 O O . SER A 1 301 ? -6.412 0.245 0.596 1.00 83.38 301 SER A O 1
ATOM 2345 N N . TRP A 1 302 ? -7.076 -1.905 0.595 1.00 88.69 302 TRP A N 1
ATOM 2346 C CA . TRP A 1 302 ? -5.770 -2.445 0.232 1.00 88.69 302 TRP A CA 1
ATOM 2347 C C . TRP A 1 302 ? -5.284 -1.892 -1.112 1.00 88.69 302 TRP A C 1
ATOM 2349 O O . TRP A 1 302 ? -4.102 -1.581 -1.267 1.00 88.69 302 TRP A O 1
ATOM 2359 N N . TYR A 1 303 ? -6.198 -1.717 -2.071 1.00 89.44 303 TYR A N 1
ATOM 2360 C CA . TYR A 1 303 ? -5.885 -1.178 -3.395 1.00 89.44 303 TYR A CA 1
ATOM 2361 C C . TYR A 1 303 ? -5.328 0.245 -3.321 1.00 89.44 303 TYR A C 1
ATOM 2363 O O . TYR A 1 303 ? -4.439 0.589 -4.091 1.00 89.44 303 TYR A O 1
ATOM 2371 N N . ALA A 1 304 ? -5.772 1.032 -2.339 1.00 90.31 304 ALA A N 1
ATOM 2372 C CA . ALA A 1 304 ? -5.377 2.426 -2.170 1.00 90.31 304 ALA A CA 1
ATOM 2373 C C . ALA A 1 304 ? -4.175 2.629 -1.226 1.00 90.31 304 ALA A C 1
ATOM 2375 O O . ALA A 1 304 ? -3.676 3.743 -1.085 1.00 90.31 304 ALA A O 1
ATOM 2376 N N . THR A 1 305 ? -3.715 1.568 -0.553 1.00 91.19 305 THR A N 1
ATOM 2377 C CA . THR A 1 305 ? -2.669 1.660 0.483 1.00 91.19 305 THR A CA 1
ATOM 2378 C C . THR A 1 305 ? -1.510 0.689 0.289 1.00 91.19 305 THR A C 1
ATOM 2380 O O . THR A 1 305 ? -0.528 0.780 1.009 1.00 91.19 305 THR A O 1
ATOM 2383 N N . ASN A 1 306 ? -1.536 -0.240 -0.665 1.00 93.38 306 ASN A N 1
ATOM 2384 C CA . ASN A 1 306 ? -0.399 -1.143 -0.870 1.00 93.38 306 ASN A CA 1
ATOM 2385 C C . ASN A 1 306 ? 0.837 -0.443 -1.477 1.00 93.38 306 ASN A C 1
ATOM 2387 O O . ASN A 1 306 ? 0.743 0.639 -2.059 1.00 93.38 306 ASN A O 1
ATOM 2391 N N . GLY A 1 307 ? 1.994 -1.107 -1.392 1.00 93.19 307 GLY A N 1
ATOM 2392 C CA . GLY A 1 307 ? 3.280 -0.608 -1.892 1.00 93.19 307 GLY A CA 1
ATOM 2393 C C . GLY A 1 307 ? 3.451 -0.506 -3.416 1.00 93.19 307 GLY A C 1
ATOM 2394 O O . GLY A 1 307 ? 4.554 -0.178 -3.851 1.00 93.19 307 GLY A O 1
ATOM 2395 N N . PHE A 1 308 ? 2.426 -0.793 -4.229 1.00 94.75 308 PHE A N 1
ATOM 2396 C CA . PHE A 1 308 ? 2.449 -0.538 -5.677 1.00 94.75 308 PHE A CA 1
ATOM 2397 C C . PHE A 1 308 ? 1.934 0.855 -6.048 1.00 94.75 308 PHE A C 1
ATOM 2399 O O . PHE A 1 308 ? 2.147 1.288 -7.182 1.00 94.75 308 PHE A O 1
ATOM 2406 N N . ASN A 1 309 ? 1.248 1.535 -5.124 1.00 93.38 309 ASN A N 1
ATOM 2407 C CA . ASN A 1 309 ? 0.718 2.873 -5.352 1.00 93.38 309 ASN A CA 1
ATOM 2408 C C . ASN A 1 309 ? 1.847 3.908 -5.444 1.00 93.38 309 ASN A C 1
ATOM 2410 O O . ASN A 1 309 ? 2.824 3.838 -4.698 1.00 93.38 309 ASN A O 1
ATOM 2414 N N . ALA A 1 310 ? 1.683 4.869 -6.356 1.00 91.12 310 ALA A N 1
ATOM 2415 C CA . ALA A 1 310 ? 2.571 6.024 -6.496 1.00 91.12 310 ALA A CA 1
ATOM 2416 C C . ALA A 1 310 ? 2.542 6.906 -5.239 1.00 91.12 310 ALA A C 1
ATOM 2418 O O . ALA A 1 310 ? 3.579 7.255 -4.680 1.00 91.12 310 ALA A O 1
ATOM 2419 N N . THR A 1 311 ? 1.317 7.201 -4.811 1.00 91.94 311 THR A N 1
ATOM 2420 C CA . THR A 1 311 ? 0.938 7.995 -3.647 1.00 91.94 311 THR A CA 1
ATOM 2421 C C . THR A 1 311 ? -0.193 7.249 -2.931 1.00 91.94 311 THR A C 1
ATOM 2423 O O . THR A 1 311 ? -0.982 6.567 -3.602 1.00 91.94 311 THR A O 1
ATOM 2426 N N . PRO A 1 312 ? -0.266 7.290 -1.595 1.00 90.88 312 PRO A N 1
ATOM 2427 C CA . PRO A 1 312 ? -1.363 6.673 -0.863 1.00 90.88 312 PRO A CA 1
ATOM 2428 C C . PRO A 1 312 ? -2.691 7.410 -1.055 1.00 90.88 312 PRO A C 1
ATOM 2430 O O . PRO A 1 312 ? -2.759 8.519 -1.581 1.00 90.88 312 PRO A O 1
ATOM 2433 N N . MET A 1 313 ? -3.773 6.788 -0.586 1.00 89.25 313 MET A N 1
ATOM 2434 C CA . MET A 1 313 ? -5.027 7.498 -0.331 1.00 89.25 313 MET A CA 1
ATOM 2435 C C . MET A 1 313 ? -4.808 8.644 0.660 1.00 89.25 313 MET A C 1
ATOM 2437 O O . MET A 1 313 ? -3.929 8.553 1.524 1.00 89.25 313 MET A O 1
ATOM 2441 N N . LEU A 1 314 ? -5.638 9.685 0.579 1.00 91.00 314 LEU A N 1
ATOM 2442 C CA . LEU A 1 314 ? -5.603 10.762 1.558 1.00 91.00 314 LEU A CA 1
ATOM 2443 C C . LEU A 1 314 ? -5.796 10.175 2.952 1.00 91.00 314 LEU A C 1
ATOM 2445 O O . LEU A 1 314 ? -6.626 9.295 3.194 1.00 91.00 314 LEU A O 1
ATOM 2449 N N . ALA A 1 315 ? -4.965 10.627 3.873 1.00 90.62 315 ALA A N 1
ATOM 2450 C CA . ALA A 1 315 ? -5.060 10.240 5.254 1.00 90.62 315 ALA A CA 1
ATOM 2451 C C . ALA A 1 315 ? -6.431 10.664 5.816 1.00 90.62 315 ALA A C 1
ATOM 2453 O O . ALA A 1 315 ? -6.996 9.925 6.625 1.00 90.62 315 ALA A O 1
ATOM 2454 N N . SER A 1 316 ? -6.973 11.811 5.409 1.00 87.94 316 SER A N 1
ATOM 2455 C CA . SER A 1 316 ? -8.318 12.294 5.759 1.00 87.94 316 SER A CA 1
ATOM 2456 C C . SER A 1 316 ? -9.448 11.331 5.353 1.00 87.94 316 SER A C 1
ATOM 2458 O O . SER A 1 316 ? -10.407 11.172 6.108 1.00 87.94 316 SER A O 1
ATOM 2460 N N . ASP A 1 317 ? -9.287 10.589 4.254 1.00 87.12 317 ASP A N 1
ATOM 2461 C CA . ASP A 1 317 ? -10.234 9.552 3.807 1.00 87.12 317 ASP A CA 1
ATOM 2462 C C . ASP A 1 317 ? -10.128 8.245 4.609 1.00 87.12 317 ASP A C 1
ATOM 2464 O O . ASP A 1 317 ? -10.949 7.338 4.465 1.00 87.12 317 ASP A O 1
ATOM 2468 N N . ILE A 1 318 ? -9.108 8.118 5.461 1.00 88.31 318 ILE A N 1
ATOM 2469 C CA . ILE A 1 318 ? -8.896 6.953 6.311 1.00 88.31 318 ILE A CA 1
ATOM 2470 C C . ILE A 1 318 ? -9.428 7.256 7.720 1.00 88.31 318 ILE A C 1
ATOM 2472 O O . ILE A 1 318 ? -8.781 7.983 8.474 1.00 88.31 318 ILE A O 1
ATOM 2476 N N . PRO A 1 319 ? -10.543 6.658 8.170 1.00 88.62 319 PRO A N 1
ATOM 2477 C CA . PRO A 1 319 ? -11.050 6.895 9.517 1.00 88.62 319 PRO A CA 1
ATOM 2478 C C . PRO A 1 319 ? -10.053 6.436 10.589 1.00 88.62 319 PRO A C 1
ATOM 2480 O O . PRO A 1 319 ? -9.516 5.323 10.515 1.00 88.62 319 PRO A O 1
ATOM 2483 N N . LYS A 1 320 ? -9.831 7.272 11.610 1.00 90.69 320 LYS A N 1
ATOM 2484 C CA . LYS A 1 320 ? -9.127 6.881 12.843 1.00 90.69 320 LYS A CA 1
ATOM 2485 C C . LYS A 1 320 ? -9.894 5.742 13.536 1.00 90.69 320 LYS A C 1
ATOM 2487 O O . LYS A 1 320 ? -11.115 5.638 13.428 1.00 90.69 320 LYS A O 1
ATOM 2492 N N . GLY A 1 321 ? -9.181 4.850 14.212 1.00 89.00 321 GLY A N 1
ATOM 2493 C CA . GLY A 1 321 ? -9.738 3.651 14.839 1.00 89.00 321 GLY A CA 1
ATOM 2494 C C . GLY A 1 321 ? -10.182 2.564 13.850 1.00 89.00 321 GLY A C 1
ATOM 2495 O O . GLY A 1 321 ? -10.801 1.579 14.259 1.00 89.00 321 GLY A O 1
ATOM 2496 N N . SER A 1 322 ? -9.875 2.693 12.555 1.00 87.25 322 SER A N 1
ATOM 2497 C CA . SER A 1 322 ? -10.244 1.690 11.550 1.00 87.25 322 SER A CA 1
ATOM 2498 C C . SER A 1 322 ? -9.383 0.433 11.668 1.00 87.25 322 SER A C 1
ATOM 2500 O O . SER A 1 322 ? -8.178 0.487 11.9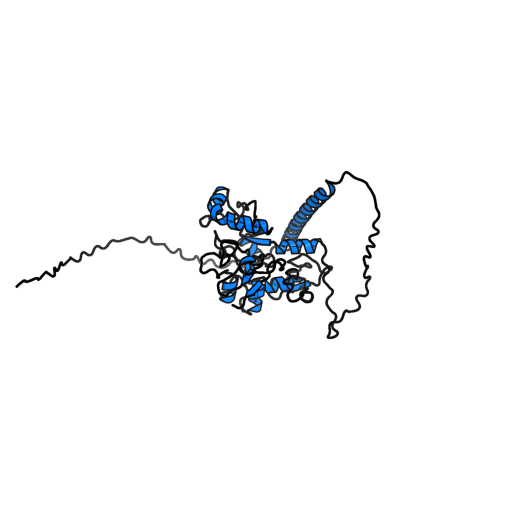26 1.00 87.25 322 SER A O 1
ATOM 2502 N N . MET A 1 323 ? -10.011 -0.734 11.511 1.00 86.81 323 MET A N 1
ATOM 2503 C CA . MET A 1 323 ? -9.285 -2.005 11.448 1.00 86.81 323 MET A CA 1
ATOM 2504 C C . MET A 1 323 ? -8.501 -2.089 10.137 1.00 86.81 323 MET A C 1
ATOM 2506 O O . MET A 1 323 ? -9.041 -1.787 9.080 1.00 86.81 323 MET A O 1
ATOM 2510 N N . LEU A 1 324 ? -7.257 -2.555 10.208 1.00 86.62 324 LEU A N 1
ATOM 2511 C CA . LEU A 1 324 ? -6.397 -2.779 9.038 1.00 86.62 324 LEU A CA 1
ATOM 2512 C C . LEU A 1 324 ? -6.740 -4.078 8.294 1.00 86.62 324 LEU A C 1
ATOM 2514 O O . LEU A 1 324 ? -6.302 -4.297 7.170 1.00 86.62 324 LEU A O 1
ATOM 2518 N N . THR A 1 325 ? -7.485 -4.967 8.943 1.00 89.94 325 THR A N 1
ATOM 2519 C CA . THR A 1 325 ? -7.932 -6.244 8.383 1.00 89.94 325 THR A CA 1
ATOM 2520 C C . THR A 1 325 ? -9.448 -6.229 8.180 1.00 89.94 325 THR A C 1
ATOM 2522 O O . THR A 1 325 ? -10.150 -5.478 8.853 1.00 89.94 325 THR A O 1
ATOM 2525 N N . GLY A 1 326 ? -9.985 -7.086 7.318 1.00 86.69 326 GLY A N 1
ATOM 2526 C CA . GLY A 1 326 ? -11.404 -7.432 7.236 1.00 86.69 326 GLY A CA 1
ATOM 2527 C C . GLY A 1 326 ? -11.797 -8.565 8.195 1.00 86.69 326 GLY A C 1
ATOM 2528 O O . GLY A 1 326 ? -10.944 -9.194 8.831 1.00 86.69 326 GLY A O 1
ATOM 2529 N N . LYS A 1 327 ? -13.102 -8.837 8.313 1.00 89.50 327 LYS A N 1
ATOM 2530 C CA . LYS A 1 327 ? -13.650 -10.002 9.035 1.00 89.50 327 LYS A CA 1
ATOM 2531 C C . LYS A 1 327 ? -13.978 -11.123 8.055 1.00 89.50 327 LYS A C 1
ATOM 2533 O O . LYS A 1 327 ? -14.466 -10.874 6.959 1.00 89.50 327 LYS A O 1
ATOM 2538 N N . CYS A 1 328 ? -13.782 -12.365 8.481 1.00 90.81 328 CYS A N 1
ATOM 2539 C CA . CYS A 1 328 ? -14.379 -13.499 7.791 1.00 90.81 328 CYS A CA 1
ATOM 2540 C C . CYS A 1 328 ? -15.903 -13.510 8.008 1.00 90.81 328 CYS A C 1
ATOM 2542 O O . CYS A 1 328 ? -16.364 -13.382 9.140 1.00 90.81 328 CYS A O 1
ATOM 2544 N N . ALA A 1 329 ? -16.686 -13.737 6.951 1.00 90.38 329 ALA A N 1
ATOM 2545 C CA . ALA A 1 329 ? -18.150 -13.706 7.029 1.00 90.38 329 ALA A CA 1
ATOM 2546 C C . ALA A 1 329 ? -18.773 -14.807 7.917 1.00 90.38 329 ALA A C 1
ATOM 2548 O O . ALA A 1 329 ? -19.919 -14.680 8.345 1.00 90.38 329 ALA A O 1
ATOM 2549 N N . THR A 1 330 ? -18.035 -15.885 8.210 1.00 93.38 330 THR A N 1
ATOM 2550 C CA . THR A 1 330 ? -18.546 -17.072 8.923 1.00 93.38 330 THR A CA 1
ATOM 2551 C C . THR A 1 330 ? -17.828 -17.380 10.234 1.00 93.38 330 THR A C 1
ATOM 2553 O O . THR A 1 330 ? -18.249 -18.276 10.959 1.00 93.38 330 THR A O 1
ATOM 2556 N N . CYS A 1 331 ? -16.711 -16.718 10.540 1.00 93.25 331 CYS A N 1
ATOM 2557 C CA . CYS A 1 331 ? -15.932 -17.011 11.744 1.00 93.25 331 CYS A CA 1
ATOM 2558 C C . CYS A 1 331 ? -15.242 -15.746 12.277 1.00 93.25 331 CYS A C 1
ATOM 2560 O O . CYS A 1 331 ? -15.080 -14.781 11.534 1.00 93.25 331 CYS A O 1
ATOM 2562 N N . PRO A 1 332 ? -14.766 -15.728 13.534 1.00 90.62 332 PRO A N 1
ATOM 2563 C CA . PRO A 1 332 ? -14.184 -14.525 14.137 1.00 90.62 332 PRO A CA 1
ATOM 2564 C C . PRO A 1 332 ? -12.779 -14.168 13.616 1.00 90.62 332 PRO A C 1
ATOM 2566 O O . PRO A 1 332 ? -12.140 -13.260 14.149 1.00 90.62 332 PRO A O 1
ATOM 2569 N N . ARG A 1 333 ? -12.253 -14.880 12.611 1.00 91.00 333 ARG A N 1
ATOM 2570 C CA . ARG A 1 333 ? -10.912 -14.614 12.078 1.00 91.00 333 ARG A CA 1
ATOM 2571 C C . ARG A 1 333 ? -10.872 -13.320 11.280 1.00 91.00 333 ARG A C 1
ATOM 2573 O O . ARG A 1 333 ? -11.847 -12.925 10.639 1.00 91.00 333 ARG A O 1
ATOM 2580 N N . ARG A 1 334 ? -9.697 -12.700 11.308 1.00 90.62 334 ARG A N 1
ATOM 2581 C CA . ARG A 1 334 ? -9.363 -11.529 10.507 1.00 90.62 334 ARG A CA 1
ATOM 2582 C C . ARG A 1 334 ? -8.692 -11.927 9.202 1.00 90.62 334 ARG A C 1
ATOM 2584 O O . ARG A 1 334 ? -8.120 -13.011 9.113 1.00 90.62 334 ARG A O 1
ATOM 2591 N N . ILE A 1 335 ? -8.802 -11.045 8.219 1.00 90.75 335 ILE A N 1
ATOM 2592 C CA . ILE A 1 335 ? -8.283 -11.219 6.866 1.00 90.75 335 ILE A CA 1
ATOM 2593 C C . ILE A 1 335 ? -7.539 -9.940 6.481 1.00 90.75 335 ILE A C 1
ATOM 2595 O O . ILE A 1 335 ? -8.119 -8.863 6.487 1.00 90.75 335 ILE A O 1
ATOM 2599 N N . ALA A 1 336 ? -6.256 -10.027 6.169 1.00 91.06 336 ALA A N 1
ATOM 2600 C CA . ALA A 1 336 ? -5.492 -8.943 5.576 1.00 91.06 336 ALA A CA 1
ATOM 2601 C C . ALA A 1 336 ? -5.692 -8.994 4.055 1.00 91.06 336 ALA A C 1
ATOM 2603 O O . ALA A 1 336 ? -5.042 -9.785 3.364 1.00 91.06 336 ALA A O 1
ATOM 2604 N N . ASP A 1 337 ? -6.622 -8.181 3.550 1.00 85.06 337 ASP A N 1
ATOM 2605 C CA . ASP A 1 337 ? -6.982 -8.144 2.130 1.00 85.06 337 ASP A CA 1
ATOM 2606 C C . ASP A 1 337 ? -5.737 -7.980 1.247 1.00 85.06 337 ASP A C 1
ATOM 2608 O O . ASP A 1 337 ? -4.849 -7.185 1.537 1.00 85.06 337 ASP A O 1
ATOM 2612 N N . GLY A 1 338 ? -5.641 -8.784 0.187 1.00 86.94 338 GLY A N 1
ATOM 2613 C CA . GLY A 1 338 ? -4.494 -8.791 -0.725 1.00 86.94 338 GLY A CA 1
ATOM 2614 C C . GLY A 1 338 ? -3.248 -9.530 -0.218 1.00 86.94 338 GLY A C 1
ATOM 2615 O O . GLY A 1 338 ? -2.356 -9.809 -1.019 1.00 86.94 338 GLY A O 1
ATOM 2616 N N . TRP A 1 339 ? -3.160 -9.907 1.060 1.00 90.19 339 TRP A N 1
ATOM 2617 C CA . TRP A 1 339 ? -2.062 -10.735 1.588 1.00 90.19 339 TRP A CA 1
ATOM 2618 C C . TRP A 1 339 ? -2.505 -12.134 1.973 1.00 90.19 339 TRP A C 1
ATOM 2620 O O . TRP A 1 339 ? -1.803 -13.095 1.655 1.00 90.19 339 TRP A O 1
ATOM 2630 N N . ASP A 1 340 ? -3.670 -12.250 2.599 1.00 91.06 340 ASP A N 1
ATOM 2631 C CA . ASP A 1 340 ? -4.281 -13.540 2.862 1.00 91.06 340 ASP A CA 1
ATOM 2632 C C . ASP A 1 340 ? -4.918 -14.119 1.602 1.00 91.06 340 ASP A C 1
ATOM 2634 O O . ASP A 1 340 ? -5.380 -13.410 0.706 1.00 91.06 340 ASP A O 1
ATOM 2638 N N . ASN A 1 341 ? -4.978 -15.445 1.563 1.00 89.31 341 ASN A N 1
ATOM 2639 C CA . ASN A 1 341 ? -5.817 -16.146 0.607 1.00 89.31 341 ASN A CA 1
ATOM 2640 C C . ASN A 1 341 ? -7.262 -16.123 1.090 1.00 89.31 341 ASN A C 1
ATOM 2642 O O . ASN A 1 341 ? -7.550 -16.419 2.255 1.00 89.31 341 ASN A O 1
ATOM 2646 N N . VAL A 1 342 ? -8.172 -15.804 0.180 1.00 88.81 342 VAL A N 1
ATOM 2647 C CA . VAL A 1 342 ? -9.587 -15.641 0.504 1.00 88.81 342 VAL A CA 1
ATOM 2648 C C . VAL A 1 342 ? -10.465 -16.385 -0.488 1.00 88.81 342 VAL A C 1
ATOM 2650 O O . VAL A 1 342 ? -10.092 -16.625 -1.640 1.00 88.81 342 VAL A O 1
ATOM 2653 N N . ALA A 1 343 ? -11.662 -16.742 -0.041 1.00 89.44 343 ALA A N 1
ATOM 2654 C CA . ALA A 1 343 ? -12.747 -17.090 -0.944 1.00 89.44 343 ALA A CA 1
ATOM 2655 C C . ALA A 1 343 ? -13.788 -15.973 -0.914 1.00 89.44 343 ALA A C 1
ATOM 2657 O O . ALA A 1 343 ? -14.215 -15.556 0.163 1.00 89.44 343 ALA A O 1
ATOM 2658 N N . MET A 1 344 ? -14.185 -15.480 -2.081 1.00 86.69 344 MET A N 1
ATOM 2659 C CA . MET A 1 344 ? -15.257 -14.494 -2.191 1.00 86.69 344 MET A CA 1
ATOM 2660 C C . MET A 1 344 ? -16.586 -15.213 -2.409 1.00 86.69 344 MET A C 1
ATOM 2662 O O . MET A 1 344 ? -16.693 -16.111 -3.247 1.00 86.69 344 MET A O 1
ATOM 2666 N N . THR A 1 345 ? -17.597 -14.817 -1.638 1.00 86.38 345 THR A N 1
ATOM 2667 C CA . THR A 1 345 ? -18.972 -15.322 -1.730 1.00 86.38 345 THR A CA 1
ATOM 2668 C C . THR A 1 345 ? -19.954 -14.156 -1.754 1.00 86.38 345 THR A C 1
ATOM 2670 O O . THR A 1 345 ? -19.585 -13.028 -1.425 1.00 86.38 345 THR A O 1
ATOM 2673 N N . LYS A 1 346 ? -21.222 -14.424 -2.089 1.00 85.00 346 LYS A N 1
ATOM 2674 C CA . LYS A 1 346 ? -22.299 -13.421 -2.007 1.00 85.00 346 LYS A CA 1
ATOM 2675 C C . LYS A 1 346 ? -22.464 -12.854 -0.588 1.00 85.00 346 LYS A C 1
ATOM 2677 O O . LYS A 1 346 ? -22.814 -11.690 -0.439 1.00 85.00 346 LYS A O 1
ATOM 2682 N N . ASP A 1 347 ? -22.155 -13.654 0.434 1.00 84.50 347 ASP A N 1
ATOM 2683 C CA . ASP A 1 347 ? -22.272 -13.277 1.848 1.00 84.50 347 ASP A CA 1
ATOM 2684 C C . ASP A 1 347 ? -21.041 -12.536 2.397 1.00 84.50 347 ASP A C 1
ATOM 2686 O O . ASP A 1 347 ? -21.026 -12.149 3.569 1.00 84.50 347 ASP A O 1
ATOM 2690 N N . GLY A 1 348 ? -20.008 -12.350 1.569 1.00 85.62 348 GLY A N 1
ATOM 2691 C CA . GLY A 1 348 ? -18.764 -11.667 1.911 1.00 85.62 348 GLY A CA 1
ATOM 2692 C C . GLY A 1 348 ? -17.519 -12.541 1.762 1.00 85.62 348 GLY A C 1
ATOM 2693 O O . GLY A 1 348 ? -17.521 -13.594 1.112 1.00 85.62 348 GLY A O 1
ATOM 2694 N N . THR A 1 349 ? -16.428 -12.080 2.370 1.00 88.00 349 THR A N 1
ATOM 2695 C CA . THR A 1 349 ? -15.102 -12.700 2.267 1.00 88.00 349 THR A CA 1
ATOM 2696 C C . THR A 1 349 ? -14.921 -13.799 3.315 1.00 88.00 349 THR A C 1
ATOM 2698 O O . THR A 1 349 ? -15.161 -13.609 4.510 1.00 88.00 349 THR A O 1
ATOM 2701 N N . LEU A 1 350 ? -14.461 -14.971 2.884 1.00 91.44 350 LEU A N 1
ATOM 2702 C CA . LEU A 1 350 ? -14.153 -16.109 3.743 1.00 91.44 350 LEU A CA 1
ATOM 2703 C C . LEU A 1 350 ? -12.642 -16.292 3.879 1.00 91.44 350 LEU A C 1
ATOM 2705 O O . LEU A 1 350 ? -11.904 -16.219 2.898 1.00 91.44 350 LEU A O 1
ATOM 2709 N N . CYS A 1 351 ? -12.189 -16.599 5.097 1.00 92.69 351 CYS A N 1
ATOM 2710 C CA . CYS A 1 351 ? -10.808 -17.016 5.328 1.00 92.69 351 CYS A CA 1
ATOM 2711 C C . CYS A 1 351 ? -10.539 -18.383 4.681 1.00 92.69 351 CYS A C 1
ATOM 2713 O O . CYS A 1 351 ? -11.473 -19.138 4.403 1.00 92.69 351 CYS A O 1
ATOM 2715 N N . THR A 1 352 ? -9.265 -18.744 4.525 1.00 91.38 352 THR A N 1
ATOM 2716 C CA . THR A 1 352 ? -8.830 -20.003 3.894 1.00 91.38 352 THR A CA 1
ATOM 2717 C C . THR A 1 352 ? -9.538 -21.255 4.407 1.00 91.38 352 THR A C 1
ATOM 2719 O O . THR A 1 352 ? -9.925 -22.102 3.612 1.00 91.38 352 THR A O 1
ATOM 2722 N N . VAL A 1 353 ? -9.771 -21.367 5.716 1.00 92.88 353 VAL A N 1
ATOM 2723 C CA . VAL A 1 353 ? -10.423 -22.556 6.293 1.00 92.88 353 VAL A CA 1
ATOM 2724 C C . VAL A 1 353 ? -11.918 -22.582 5.995 1.00 92.88 353 VAL A C 1
ATOM 2726 O O . VAL A 1 353 ? -12.441 -23.618 5.601 1.00 92.88 353 VAL A O 1
ATOM 2729 N N . CYS A 1 354 ? -12.616 -21.454 6.143 1.00 94.44 354 CYS A N 1
ATOM 2730 C CA . CYS A 1 354 ? -14.054 -21.391 5.863 1.00 94.44 354 CYS A CA 1
ATOM 2731 C C . CYS A 1 354 ? -14.348 -21.509 4.363 1.00 94.44 354 CYS A C 1
ATOM 2733 O O . CYS A 1 354 ? -15.308 -22.166 3.967 1.00 94.44 354 CYS A O 1
ATOM 2735 N N . GLY A 1 355 ? -13.489 -20.914 3.535 1.00 92.06 355 GLY A N 1
ATOM 2736 C CA . GLY A 1 355 ? -13.533 -21.008 2.081 1.00 92.06 355 GLY A CA 1
ATOM 2737 C C . GLY A 1 355 ? -12.981 -22.319 1.522 1.00 92.06 355 GLY A C 1
ATOM 2738 O O . GLY A 1 355 ? -13.032 -22.503 0.312 1.00 92.06 355 GLY A O 1
ATOM 2739 N N . LYS A 1 356 ? -12.455 -23.223 2.365 1.00 91.19 356 LYS A N 1
ATOM 2740 C CA . LYS A 1 356 ? -11.787 -24.470 1.946 1.00 91.19 356 LYS A CA 1
ATOM 2741 C C . LYS A 1 356 ? -10.740 -24.238 0.844 1.00 91.19 356 LYS A C 1
ATOM 2743 O O . LYS A 1 356 ? -10.618 -25.033 -0.083 1.00 91.19 356 LYS A O 1
ATOM 2748 N N . VAL A 1 357 ? -10.013 -23.124 0.927 1.00 81.38 357 VAL A N 1
ATOM 2749 C CA . VAL A 1 357 ? -8.950 -22.801 -0.027 1.00 81.38 357 VAL A CA 1
ATOM 2750 C C . VAL A 1 357 ? -7.812 -23.802 0.190 1.00 81.38 357 VAL A C 1
ATOM 2752 O O . VAL A 1 357 ? -7.383 -23.953 1.339 1.00 81.38 357 VAL A O 1
ATOM 2755 N N . PRO A 1 358 ? -7.323 -24.488 -0.860 1.00 77.56 358 PRO A N 1
ATOM 2756 C CA . PRO A 1 358 ? -6.262 -25.472 -0.715 1.00 77.56 358 PRO A CA 1
ATOM 2757 C C . PRO A 1 358 ? -5.019 -24.875 -0.036 1.00 77.56 358 PRO A C 1
ATOM 2759 O O . PRO A 1 358 ? -4.640 -23.735 -0.340 1.00 77.56 358 PRO A O 1
ATOM 2762 N N . PRO A 1 359 ? -4.363 -25.620 0.871 1.00 72.56 359 PRO A N 1
ATOM 2763 C CA . PRO A 1 359 ? -3.064 -25.216 1.388 1.00 72.56 359 PRO A CA 1
ATOM 2764 C C . PRO A 1 359 ? -2.066 -25.084 0.227 1.00 72.56 359 PRO A C 1
ATOM 2766 O O . PRO A 1 359 ? -2.086 -25.879 -0.708 1.00 72.56 359 PRO A O 1
ATOM 2769 N N . GLY A 1 360 ? -1.214 -24.058 0.271 1.00 69.12 360 GLY A N 1
ATOM 2770 C CA . GLY A 1 360 ? -0.223 -23.788 -0.781 1.00 69.12 360 GLY A CA 1
ATOM 2771 C C . GLY A 1 360 ? -0.684 -22.844 -1.897 1.00 69.12 360 GLY A C 1
ATOM 2772 O O . GLY A 1 360 ? 0.120 -22.517 -2.766 1.00 69.12 360 GLY A O 1
ATOM 2773 N N . ALA A 1 361 ? -1.927 -22.345 -1.870 1.00 74.56 361 ALA A N 1
ATOM 2774 C CA . ALA A 1 361 ? -2.336 -21.285 -2.790 1.00 74.56 361 ALA A CA 1
ATOM 2775 C C . ALA A 1 361 ? -1.424 -20.040 -2.642 1.00 74.56 361 ALA A C 1
ATOM 2777 O O . ALA A 1 361 ? -1.096 -19.649 -1.513 1.00 74.56 361 ALA A O 1
ATOM 2778 N N . PRO A 1 362 ? -1.008 -19.399 -3.749 1.00 71.19 362 PRO A N 1
ATOM 2779 C CA . PRO A 1 362 ? -0.133 -18.231 -3.709 1.00 71.19 362 PRO A CA 1
ATOM 2780 C C . PRO A 1 362 ? -0.8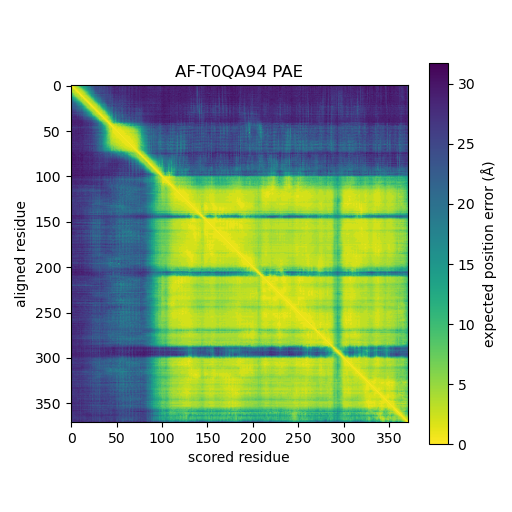01 -17.078 -2.937 1.00 71.19 362 PRO A C 1
ATOM 2782 O O . PRO A 1 362 ? -1.972 -16.811 -3.199 1.00 71.19 362 PRO A O 1
ATOM 2785 N N . PRO A 1 363 ? -0.090 -16.373 -2.032 1.00 69.88 363 PRO A N 1
ATOM 2786 C CA . PRO A 1 363 ? -0.663 -15.323 -1.186 1.00 69.88 363 PRO A CA 1
ATOM 2787 C C . PRO A 1 363 ? -1.409 -14.242 -1.975 1.00 69.88 363 PRO A C 1
ATOM 2789 O O . PRO A 1 363 ? -0.855 -13.672 -2.924 1.00 69.88 363 PRO A O 1
ATOM 2792 N N . GLY A 1 364 ? -2.611 -13.881 -1.523 1.00 64.88 364 GLY A N 1
ATOM 2793 C CA . GLY A 1 364 ? -3.506 -12.951 -2.220 1.00 64.88 364 GLY A CA 1
ATOM 2794 C C . GLY A 1 364 ? -4.330 -13.611 -3.333 1.00 64.88 364 GLY A C 1
ATOM 2795 O O . GLY A 1 364 ? -4.924 -12.911 -4.156 1.00 64.88 364 GLY A O 1
ATOM 2796 N N . GLY A 1 365 ? -4.357 -14.946 -3.388 1.00 69.31 365 GLY A N 1
ATOM 2797 C CA . GLY A 1 365 ? -5.237 -15.700 -4.269 1.00 69.31 365 GLY A CA 1
ATOM 2798 C C . GLY A 1 365 ? -6.702 -15.544 -3.856 1.00 69.31 365 GLY A C 1
ATOM 2799 O O . GLY A 1 365 ? -7.043 -15.632 -2.673 1.00 69.31 365 GLY A O 1
ATOM 2800 N N . VAL A 1 366 ? -7.571 -15.333 -4.846 1.00 69.25 366 VAL A N 1
ATOM 2801 C CA . VAL A 1 366 ? -9.026 -15.288 -4.667 1.00 69.25 366 VAL A CA 1
ATOM 2802 C C . VAL A 1 366 ? -9.628 -16.511 -5.339 1.00 69.25 366 VAL A C 1
ATOM 2804 O O . VAL A 1 366 ? -9.443 -16.714 -6.539 1.00 69.25 366 VAL A O 1
ATOM 2807 N N . SER A 1 367 ? -10.363 -17.308 -4.569 1.00 66.31 367 SER A N 1
ATOM 2808 C CA . SER A 1 367 ? -11.222 -18.364 -5.109 1.00 66.31 367 SER A CA 1
ATOM 2809 C C . SER A 1 367 ? -12.673 -17.887 -5.145 1.00 66.31 367 SER A C 1
ATOM 2811 O O . SER A 1 367 ? -13.166 -17.289 -4.187 1.00 66.31 367 SER A O 1
ATOM 2813 N N . PHE A 1 368 ? -13.359 -18.136 -6.257 1.00 68.88 368 PHE A N 1
ATOM 2814 C CA . PHE A 1 368 ? -14.785 -17.853 -6.392 1.00 68.88 368 PHE A CA 1
ATOM 2815 C C . PHE A 1 368 ? -15.561 -19.144 -6.151 1.00 68.88 368 PHE A C 1
ATOM 2817 O O . PHE A 1 368 ? -15.356 -20.129 -6.858 1.00 68.88 368 PHE A O 1
ATOM 2824 N N . GLN A 1 369 ? -16.439 -19.151 -5.147 1.00 64.69 369 GLN A N 1
ATOM 2825 C CA . GLN A 1 369 ? -17.385 -20.248 -4.956 1.00 64.69 369 GLN A CA 1
ATOM 2826 C C . GLN A 1 369 ? -18.722 -19.865 -5.586 1.00 64.69 369 GLN A C 1
ATOM 2828 O O . GLN A 1 369 ? -19.414 -18.975 -5.093 1.00 64.69 369 GLN A O 1
ATOM 2833 N N . LEU A 1 370 ? -19.090 -20.556 -6.665 1.00 55.41 370 LEU A N 1
ATOM 2834 C CA . LEU A 1 370 ? -20.456 -20.550 -7.178 1.00 55.41 370 LEU A CA 1
ATOM 2835 C C . LEU A 1 370 ? -21.287 -21.425 -6.232 1.00 55.41 370 LEU A C 1
ATOM 2837 O O . LEU A 1 370 ? -21.181 -22.649 -6.271 1.00 55.41 370 LEU A O 1
ATOM 2841 N N . ARG A 1 371 ? -22.029 -20.796 -5.320 1.00 50.59 371 ARG A N 1
ATOM 2842 C CA . ARG A 1 371 ? -23.086 -21.453 -4.545 1.00 50.59 371 ARG A CA 1
ATOM 2843 C C . ARG A 1 371 ? -24.450 -20.972 -5.002 1.00 50.59 371 ARG A C 1
ATOM 2845 O O . ARG A 1 371 ? -24.598 -19.743 -5.254 1.00 50.59 371 ARG A O 1
#

Nearest PDB structures (foldseek):
  6paf-assembly1_A  TM=6.238E-01  e=1.254E-02  Homo sapiens
  6o9o-assembly1_A  TM=7.484E-01  e=7.554E-02  Homo sapiens
  7bj1-assembly1_A  TM=6.517E-01  e=3.593E-02  Homo sapiens
  6p6k-assembly1_A  TM=5.254E-01  e=4.603E-02  Homo sapiens